Protein AF-A0A6N8YHJ9-F1 (afdb_monomer_lite)

Radius of gyration: 32.3 Å; chains: 1; bounding box: 72×72×84 Å

Sequence (615 aa):
CLAYYGVTIGYGDGTFRPSRNVSRFEMVLFMERSARAAGADPADVVQDFAATGSDPVNRADMALLIARLLASATGNDSRVNVVLRSDGIFTVGGTEPDDAFIDSRRSQPVTKDSAASALFELGVAKGTGGGNFSPEGHVTRGEMAAFITRALAHTTARPEGVTVQQYLPGEVTVSVRNEVFAPVANAAIDAFSIASRDAHRAFRSDGSCSTLVNDQSGSRPCEIDVLDPVTGPDGDFTIGLGPTDEPEVTVWAWTGALGDIVRSGDARLVSVQVSTQGVEATGAKVTNSLPENATHVRFGSTVTVTVQLVGVNGLRAVPPEDGASYTITTEAFRSTDAEATPSSNLWQRSTEVVAVDDTGKIEFILDGADPEPNDTGDTVADEILWRYTVTPVGDSPEFDESVVNVRVVFTDADPMATTIDLATQVKYLRAATGTRPVSNVVIATVTDQYGQPFRGATVELASDSGGFEVSGTVRTGSSGTARISYSRSGTGGIRETLTASLAGVSGGPTGTVDFLWATDPEFFGFEETTGGGTYQVLAADARRNEVVVDLGTPAVVAYDGNDRFRLDGNIVSLSLFESVLANELDGDGATILLLGWSSRDPDDQADRTDWYLVS

Structure (mmCIF, N/CA/C/O backbone):
data_AF-A0A6N8YHJ9-F1
#
_entry.id   AF-A0A6N8YHJ9-F1
#
loop_
_atom_site.group_PDB
_atom_site.id
_atom_site.type_symbol
_atom_site.label_atom_id
_atom_site.label_alt_id
_atom_site.label_comp_id
_atom_site.label_asym_id
_atom_site.label_entity_id
_atom_site.label_seq_id
_atom_site.pdbx_PDB_ins_code
_atom_site.Cartn_x
_atom_site.Cartn_y
_atom_site.Cartn_z
_atom_site.occupancy
_atom_site.B_iso_or_equiv
_atom_site.auth_seq_id
_atom_site.auth_comp_id
_atom_site.auth_asym_id
_atom_site.auth_atom_id
_atom_site.pdbx_PDB_model_num
ATOM 1 N N . CYS A 1 1 ? -22.003 -9.574 24.771 1.00 70.62 1 CYS A N 1
ATOM 2 C CA . CYS A 1 1 ? -21.413 -8.246 25.043 1.00 70.62 1 CYS A CA 1
ATOM 3 C C . CYS A 1 1 ? -22.176 -7.482 26.139 1.00 70.62 1 CYS A C 1
ATOM 5 O O . CYS A 1 1 ? -21.791 -7.589 27.293 1.00 70.62 1 CYS A O 1
ATOM 7 N N . LEU A 1 2 ? -23.299 -6.799 25.865 1.00 86.62 2 LEU A N 1
ATOM 8 C CA . LEU A 1 2 ? -23.928 -5.891 26.856 1.00 86.62 2 LEU A CA 1
ATOM 9 C C . LEU A 1 2 ? -24.367 -6.537 28.182 1.00 86.62 2 LEU A C 1
ATOM 11 O O . LEU A 1 2 ? -24.323 -5.887 29.223 1.00 86.62 2 LEU A O 1
ATOM 15 N N . ALA A 1 3 ? -24.797 -7.799 28.157 1.00 84.94 3 ALA A N 1
ATOM 16 C CA . ALA A 1 3 ? -25.136 -8.522 29.382 1.00 84.94 3 ALA A CA 1
ATOM 17 C C . ALA A 1 3 ? -23.904 -8.850 30.236 1.00 84.94 3 ALA A C 1
ATOM 19 O O . ALA A 1 3 ? -23.972 -8.776 31.458 1.00 84.94 3 ALA A O 1
ATOM 20 N N . TYR A 1 4 ? -22.773 -9.147 29.593 1.00 80.12 4 TYR A N 1
ATOM 21 C CA . TYR A 1 4 ? -21.514 -9.439 30.271 1.00 80.12 4 TYR A CA 1
ATOM 22 C C . TYR A 1 4 ? -20.965 -8.208 30.992 1.00 80.12 4 TYR A C 1
ATOM 24 O O . TYR A 1 4 ? -20.681 -8.268 32.182 1.00 80.12 4 TYR A O 1
ATOM 32 N N . TYR A 1 5 ? -20.932 -7.059 30.309 1.00 82.06 5 TYR A N 1
ATOM 33 C CA . TYR A 1 5 ? -20.544 -5.784 30.923 1.00 82.06 5 TYR A CA 1
ATOM 34 C C . TYR A 1 5 ? -21.567 -5.262 31.946 1.00 82.06 5 TYR A C 1
ATOM 36 O O . TYR A 1 5 ? -21.434 -4.156 32.464 1.00 82.06 5 TYR A O 1
ATOM 44 N N . GLY A 1 6 ? -22.635 -6.020 32.216 1.00 86.12 6 GLY A N 1
ATOM 45 C CA . GLY A 1 6 ? -23.689 -5.636 33.145 1.00 86.12 6 GLY A CA 1
ATOM 46 C C . GLY A 1 6 ? -24.519 -4.441 32.681 1.00 86.12 6 GLY A C 1
ATOM 47 O O . GLY A 1 6 ? -25.364 -3.976 33.445 1.00 86.12 6 GLY A O 1
ATOM 48 N N . VAL A 1 7 ? -24.333 -3.963 31.441 1.00 90.38 7 VAL A N 1
ATOM 49 C CA . VAL A 1 7 ? -25.087 -2.846 30.857 1.00 90.38 7 VAL A CA 1
ATOM 50 C C . VAL A 1 7 ? -26.572 -3.165 30.929 1.00 90.38 7 VAL A C 1
ATOM 52 O O . VAL A 1 7 ? -27.336 -2.429 31.552 1.00 90.38 7 VAL A O 1
ATOM 55 N N . THR A 1 8 ? -26.977 -4.331 30.426 1.00 89.12 8 THR A N 1
ATOM 56 C CA . THR A 1 8 ? -28.363 -4.803 30.505 1.00 89.12 8 THR A CA 1
ATOM 57 C C . THR A 1 8 ? -28.458 -6.171 31.163 1.00 89.12 8 THR A C 1
ATOM 59 O O . THR A 1 8 ? -27.740 -7.090 30.803 1.00 89.12 8 THR A O 1
ATOM 62 N N . ILE A 1 9 ? -29.376 -6.322 32.117 1.00 84.31 9 ILE A N 1
ATOM 63 C CA . ILE A 1 9 ? -29.606 -7.581 32.850 1.00 84.31 9 ILE A CA 1
ATOM 64 C C . ILE A 1 9 ? -30.979 -8.197 32.534 1.00 84.31 9 ILE A C 1
ATOM 66 O O . ILE A 1 9 ? -31.420 -9.123 33.205 1.00 84.31 9 ILE A O 1
ATOM 70 N N . GLY A 1 10 ? -31.668 -7.671 31.513 1.00 83.88 10 GLY A N 1
ATOM 71 C CA . GLY A 1 10 ? -33.035 -8.073 31.176 1.00 83.88 10 GLY A CA 1
ATOM 72 C C . GLY A 1 10 ? -34.050 -7.709 32.265 1.00 83.88 10 GLY A C 1
ATOM 73 O O . GLY A 1 10 ? -33.844 -6.779 33.048 1.00 83.88 10 GLY A O 1
ATOM 74 N N . TYR A 1 11 ? -35.172 -8.420 32.278 1.00 85.31 11 TYR A N 1
ATOM 75 C CA . TYR A 1 11 ? -36.187 -8.347 33.327 1.00 85.31 11 TYR A CA 1
ATOM 76 C C . TYR A 1 1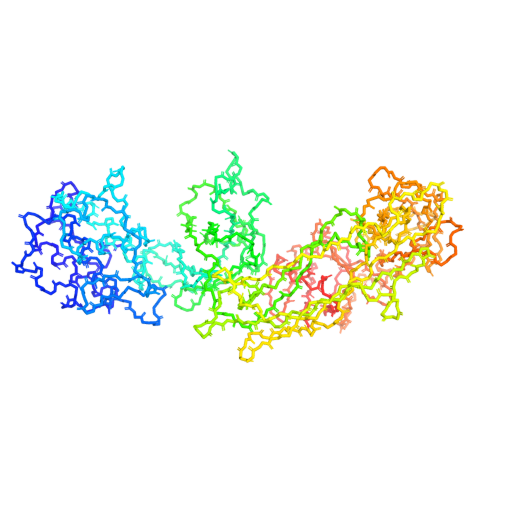1 ? -36.089 -9.577 34.242 1.00 85.31 11 TYR A C 1
ATOM 78 O O . TYR A 1 11 ? -35.524 -10.600 33.866 1.00 85.31 11 TYR A O 1
ATOM 86 N N . GLY A 1 12 ? -36.674 -9.502 35.443 1.00 81.94 12 GLY A N 1
ATOM 87 C CA . GLY A 1 12 ? -36.637 -10.597 36.429 1.00 81.94 12 GLY A CA 1
ATOM 88 C C . GLY A 1 12 ? -37.303 -11.907 35.979 1.00 81.94 12 GLY A C 1
ATOM 89 O O . GLY A 1 12 ? -37.189 -12.912 36.670 1.00 81.94 12 GLY A O 1
ATOM 90 N N . ASP A 1 13 ? -37.979 -11.904 34.828 1.00 86.69 13 ASP A N 1
ATOM 91 C CA . ASP A 1 13 ? -38.552 -13.080 34.165 1.00 86.69 13 ASP A CA 1
ATOM 92 C C . ASP A 1 13 ? -37.591 -13.747 33.158 1.00 86.69 13 ASP A C 1
ATOM 94 O O . ASP A 1 13 ? -37.989 -14.667 32.447 1.00 86.69 13 ASP A O 1
ATOM 98 N N . GLY A 1 14 ? -36.341 -13.277 33.064 1.00 83.12 14 GLY A N 1
ATOM 99 C CA . GLY A 1 14 ? -35.327 -13.794 32.143 1.00 83.12 14 GLY A CA 1
ATOM 100 C C . GLY A 1 14 ? -35.443 -13.275 30.706 1.00 83.12 14 GLY A C 1
ATOM 101 O O . GLY A 1 14 ? -34.695 -13.717 29.837 1.00 83.12 14 GLY A O 1
ATOM 102 N N . THR A 1 15 ? -36.356 -12.338 30.420 1.00 89.50 15 THR A N 1
ATOM 103 C CA . THR A 1 15 ? -36.564 -11.811 29.060 1.00 89.50 15 THR A CA 1
ATOM 104 C C . THR A 1 15 ? -35.804 -10.505 28.802 1.00 89.50 15 THR A C 1
ATOM 106 O O . THR A 1 15 ? -35.669 -9.656 29.683 1.00 89.50 15 THR A O 1
ATOM 109 N N . PHE A 1 16 ? -35.341 -10.289 27.560 1.00 89.94 16 PHE A N 1
ATOM 110 C CA . PHE A 1 16 ? -34.728 -9.014 27.135 1.00 89.94 16 PHE A CA 1
ATOM 111 C C . PHE A 1 16 ? -35.738 -8.006 26.552 1.00 89.94 16 PHE A C 1
ATOM 113 O O . PHE A 1 16 ? -35.559 -6.796 26.701 1.00 89.94 16 PHE A O 1
ATOM 120 N N . ARG A 1 17 ? -36.818 -8.502 25.928 1.00 92.94 17 ARG A N 1
ATOM 121 C CA . ARG A 1 17 ? -37.897 -7.726 25.276 1.00 92.94 17 ARG A CA 1
ATOM 122 C C . ARG A 1 17 ? -37.383 -6.725 24.216 1.00 92.94 17 ARG A C 1
ATOM 124 O O . ARG A 1 17 ? -37.577 -5.522 24.380 1.00 92.94 17 ARG A O 1
ATOM 131 N N . PRO A 1 18 ? -36.757 -7.194 23.119 1.00 94.25 18 PRO A N 1
ATOM 132 C CA . PRO A 1 18 ? -36.060 -6.330 22.158 1.00 94.25 18 PRO A CA 1
ATOM 133 C C . PRO A 1 18 ? -36.960 -5.298 21.464 1.00 94.25 18 PRO A C 1
ATOM 135 O O . PRO A 1 18 ? -36.485 -4.221 21.138 1.00 94.25 18 PRO A O 1
ATOM 138 N N . SER A 1 19 ? -38.250 -5.583 21.279 1.00 95.94 19 SER A N 1
ATOM 139 C CA . SER A 1 19 ? -39.210 -4.686 20.618 1.00 95.94 19 SER A CA 1
ATOM 140 C C . SER A 1 19 ? -39.800 -3.601 21.525 1.00 95.94 19 SER A C 1
ATOM 142 O O . SER A 1 19 ? -40.584 -2.776 21.066 1.00 95.94 19 SER A O 1
ATOM 144 N N . ARG A 1 20 ? -39.475 -3.598 22.823 1.00 95.88 20 ARG A N 1
ATOM 145 C CA . ARG A 1 20 ? -39.995 -2.600 23.764 1.00 95.88 20 ARG A CA 1
ATOM 146 C C . ARG A 1 20 ? -39.202 -1.300 23.632 1.00 95.88 20 ARG A C 1
ATOM 148 O O . ARG A 1 20 ? -37.977 -1.349 23.625 1.00 95.88 20 ARG A O 1
ATOM 155 N N . ASN A 1 21 ? -39.887 -0.159 23.606 1.00 97.56 21 ASN A N 1
ATOM 156 C CA . ASN A 1 21 ? -39.234 1.152 23.646 1.00 97.56 21 ASN A CA 1
ATOM 157 C C . ASN A 1 21 ? -38.515 1.370 24.981 1.00 97.56 21 ASN A C 1
ATOM 159 O O . ASN A 1 21 ? -39.018 0.969 26.035 1.00 97.56 21 ASN A O 1
ATOM 163 N N . VAL A 1 22 ? -37.347 2.005 24.920 1.00 96.56 22 VAL A N 1
ATOM 164 C CA . VAL A 1 22 ? -36.531 2.323 26.095 1.00 96.56 22 VAL A CA 1
ATOM 165 C C . VAL A 1 22 ? -37.046 3.611 26.731 1.00 96.56 22 VAL A C 1
ATOM 167 O O . VAL A 1 22 ? -37.194 4.624 26.045 1.00 96.56 22 VAL A O 1
ATOM 170 N N . SER A 1 23 ? -37.326 3.584 28.035 1.00 96.31 23 SER A N 1
ATOM 171 C CA . SER A 1 23 ? -37.645 4.819 28.760 1.00 96.31 23 SER A CA 1
ATOM 172 C C . SER A 1 23 ? -36.392 5.642 29.035 1.00 96.31 23 SER A C 1
ATOM 174 O O . SER A 1 23 ? -35.277 5.114 29.067 1.00 96.31 23 SER A O 1
ATOM 176 N N . ARG A 1 24 ? -36.559 6.933 29.317 1.00 96.12 24 ARG A N 1
ATOM 177 C CA . ARG A 1 24 ? -35.432 7.817 29.650 1.00 96.12 24 ARG A CA 1
ATOM 178 C C . ARG A 1 24 ? -34.579 7.292 30.805 1.00 96.12 24 ARG A C 1
ATOM 180 O O . ARG A 1 24 ? -33.357 7.272 30.713 1.00 96.12 24 ARG A O 1
ATOM 187 N N . PHE A 1 25 ? -35.217 6.814 31.873 1.00 92.88 25 PHE A N 1
ATOM 188 C CA . PHE A 1 25 ? -34.509 6.267 33.035 1.00 92.88 25 PHE A CA 1
ATOM 189 C C . PHE A 1 25 ? -33.791 4.950 32.730 1.00 92.88 25 PHE A C 1
ATOM 191 O O . PHE A 1 25 ? -32.691 4.725 33.231 1.00 92.88 25 PHE A O 1
ATOM 198 N N . GLU A 1 26 ? -34.388 4.083 31.905 1.00 95.06 26 GLU A N 1
ATOM 199 C CA . GLU A 1 26 ? -33.705 2.873 31.442 1.00 95.06 26 GLU A CA 1
ATOM 200 C C . GLU A 1 26 ? -32.469 3.245 30.609 1.00 95.06 26 GLU A C 1
ATOM 202 O O . GLU A 1 26 ? -31.404 2.667 30.817 1.00 95.06 26 GLU A O 1
ATOM 207 N N . MET A 1 27 ? -32.584 4.242 29.726 1.00 96.94 27 MET A N 1
ATOM 208 C CA . MET A 1 27 ? -31.471 4.702 28.896 1.00 96.94 27 MET A CA 1
ATOM 209 C C . MET A 1 27 ? -30.327 5.292 29.719 1.00 96.94 27 MET A C 1
ATOM 211 O O . MET A 1 27 ? -29.179 4.928 29.485 1.00 96.94 27 MET A O 1
ATOM 215 N N . VAL A 1 28 ? -30.623 6.136 30.715 1.00 95.94 28 VAL A N 1
ATOM 216 C CA . VAL A 1 28 ? -29.605 6.674 31.636 1.00 95.94 28 VAL A CA 1
ATOM 217 C C . VAL A 1 28 ? -28.800 5.537 32.264 1.00 95.94 28 VAL A C 1
ATOM 219 O O . VAL A 1 28 ? -27.576 5.538 32.182 1.00 95.94 28 VAL A O 1
ATOM 222 N N . LEU A 1 29 ? -29.470 4.512 32.801 1.00 94.19 29 LEU A N 1
ATOM 223 C CA . LEU A 1 29 ? -28.788 3.362 33.401 1.00 94.19 29 LEU A CA 1
ATOM 224 C C . LEU A 1 29 ? -27.924 2.596 32.391 1.00 94.19 29 LEU A C 1
ATOM 226 O O . LEU A 1 29 ? -26.821 2.168 32.734 1.00 94.19 29 LEU A O 1
ATOM 230 N N . PHE A 1 30 ? -28.404 2.404 31.158 1.00 96.12 30 PHE A N 1
ATOM 231 C CA . PHE A 1 30 ? -27.612 1.750 30.114 1.00 96.12 30 PHE A CA 1
ATOM 232 C C . PHE A 1 30 ? -26.368 2.559 29.759 1.00 96.12 30 PHE A C 1
ATOM 234 O O . PHE A 1 30 ? -25.284 1.982 29.662 1.00 96.12 30 PHE A O 1
ATOM 241 N N . MET A 1 31 ? -26.493 3.876 29.626 1.00 97.00 31 MET A N 1
ATOM 242 C CA . MET A 1 31 ? -25.376 4.740 29.261 1.00 97.00 31 MET A CA 1
ATOM 243 C C . MET A 1 31 ? -24.363 4.901 30.395 1.00 97.00 31 MET A C 1
ATOM 245 O O . MET A 1 31 ? -23.172 4.813 30.126 1.00 97.00 31 MET A O 1
ATOM 249 N N . GLU A 1 32 ? -24.788 5.005 31.659 1.00 94.94 32 GLU A N 1
ATOM 250 C CA . GLU A 1 32 ? -23.858 5.026 32.802 1.00 94.94 32 GLU A CA 1
ATOM 251 C C . GLU A 1 32 ? -23.012 3.751 32.878 1.00 94.94 32 GLU A C 1
ATOM 253 O O . GLU A 1 32 ? -21.811 3.788 33.146 1.00 94.94 32 GLU A O 1
ATOM 258 N N . ARG A 1 33 ? -23.641 2.595 32.650 1.00 94.75 33 ARG A N 1
ATOM 259 C CA . ARG A 1 33 ? -22.945 1.304 32.676 1.00 94.75 33 ARG A CA 1
ATOM 260 C C . ARG A 1 33 ? -22.040 1.130 31.466 1.00 94.75 33 ARG A C 1
ATOM 262 O O . ARG A 1 33 ? -20.944 0.602 31.613 1.00 94.75 33 ARG A O 1
ATOM 269 N N . SER A 1 34 ? -22.482 1.594 30.299 1.00 94.25 34 SER A N 1
ATOM 270 C CA . SER A 1 34 ? -21.671 1.574 29.078 1.00 94.25 34 SER A CA 1
ATOM 271 C C . SER A 1 34 ? -20.452 2.481 29.217 1.00 94.25 34 SER A C 1
ATOM 273 O O . SER A 1 34 ? -19.361 2.066 28.846 1.00 94.25 34 SER A O 1
ATOM 275 N N . ALA A 1 35 ? -20.611 3.658 29.831 1.00 93.00 35 ALA A N 1
ATOM 276 C CA . ALA A 1 35 ? -19.515 4.571 30.135 1.00 93.00 35 ALA A CA 1
ATOM 277 C C . ALA A 1 35 ? -18.462 3.900 31.019 1.00 93.00 35 ALA A C 1
ATOM 279 O O . ALA A 1 35 ? -17.300 3.826 30.640 1.00 93.00 35 ALA A O 1
ATOM 280 N N . ARG A 1 36 ? -18.884 3.282 32.129 1.00 89.75 36 ARG A N 1
ATOM 281 C CA . ARG A 1 36 ? -17.969 2.534 33.009 1.00 89.75 36 ARG A CA 1
ATOM 282 C C . ARG A 1 36 ? -17.257 1.393 32.292 1.00 89.75 36 ARG A C 1
ATOM 284 O O . ARG A 1 36 ? -16.074 1.189 32.533 1.00 89.75 36 ARG A O 1
ATOM 291 N N . ALA A 1 37 ? -17.969 0.649 31.447 1.00 86.44 37 ALA A N 1
ATOM 292 C CA . ALA A 1 37 ? -17.367 -0.430 30.672 1.00 86.44 37 ALA A CA 1
ATOM 293 C C . ALA A 1 37 ? -16.287 0.109 29.724 1.00 86.44 37 ALA A C 1
ATOM 295 O O . ALA A 1 37 ? -15.204 -0.458 29.665 1.00 86.44 37 ALA A O 1
ATOM 296 N N . ALA A 1 38 ? -16.563 1.226 29.047 1.00 87.12 38 ALA A N 1
ATOM 297 C CA . ALA A 1 38 ? -15.655 1.880 28.109 1.00 87.12 38 ALA A CA 1
ATOM 298 C C . ALA A 1 38 ? -14.556 2.740 28.769 1.00 87.12 38 ALA A C 1
ATOM 300 O O . ALA A 1 38 ? -13.746 3.317 28.053 1.00 87.12 38 ALA A O 1
ATOM 301 N N . GLY A 1 39 ? -14.531 2.860 30.102 1.00 85.38 39 GLY A N 1
ATOM 302 C CA . GLY A 1 39 ? -13.595 3.734 30.821 1.00 85.38 39 GLY A CA 1
ATOM 303 C C . GLY A 1 39 ? -13.922 5.235 30.761 1.00 85.38 39 GLY A C 1
ATOM 304 O O . GLY A 1 39 ? -13.102 6.040 31.187 1.00 85.38 39 GLY A O 1
ATOM 305 N N . ALA A 1 40 ? -15.106 5.608 30.273 1.00 90.50 40 ALA A N 1
ATOM 306 C CA . ALA A 1 40 ? -15.603 6.983 30.216 1.00 90.50 40 ALA A CA 1
ATOM 307 C C . ALA A 1 40 ? -16.191 7.455 31.557 1.00 90.50 40 ALA A C 1
ATOM 309 O O . ALA A 1 40 ? -16.649 6.639 32.369 1.00 90.50 40 ALA A O 1
ATOM 310 N N . ASP A 1 41 ? -16.274 8.776 31.753 1.00 92.94 41 ASP A N 1
ATOM 311 C CA . ASP A 1 41 ? -16.994 9.373 32.882 1.00 92.94 41 ASP A CA 1
ATOM 312 C C . ASP A 1 41 ? -18.512 9.369 32.605 1.00 92.94 41 ASP A C 1
ATOM 314 O O . ASP A 1 41 ? -18.986 10.053 31.692 1.00 92.94 41 ASP A O 1
ATOM 318 N N . PRO A 1 42 ? -19.331 8.641 33.392 1.00 93.50 42 PRO A N 1
ATOM 319 C CA . PRO A 1 42 ? -20.784 8.639 33.227 1.00 93.50 42 PRO A CA 1
ATOM 320 C C . PRO A 1 42 ? -21.430 10.032 33.264 1.00 93.50 42 PRO A C 1
ATOM 322 O O . PRO A 1 42 ? -22.477 10.225 32.637 1.00 93.50 42 PRO A O 1
ATOM 325 N N . ALA A 1 43 ? -20.837 10.988 33.988 1.00 92.69 43 ALA A N 1
ATOM 326 C CA . ALA A 1 43 ? -21.350 12.350 34.084 1.00 92.69 43 ALA A CA 1
ATOM 327 C C . ALA A 1 43 ? -21.273 13.085 32.738 1.00 92.69 43 ALA A C 1
ATOM 329 O O . ALA A 1 43 ? -22.232 13.771 32.376 1.00 92.69 43 ALA A O 1
ATOM 330 N N . ASP A 1 44 ? -20.200 12.875 31.973 1.00 92.06 44 ASP A N 1
ATOM 331 C CA . ASP A 1 44 ? -20.000 13.469 30.646 1.00 92.06 44 ASP A CA 1
ATOM 332 C C . ASP A 1 44 ? -20.912 12.847 29.588 1.00 92.06 44 ASP A C 1
ATOM 334 O O . ASP A 1 44 ? -21.331 13.512 28.638 1.00 92.06 44 ASP A O 1
ATOM 338 N N . VAL A 1 45 ? -21.271 11.576 29.771 1.00 94.94 45 VAL A N 1
ATOM 339 C CA . VAL A 1 45 ? -22.163 10.863 28.854 1.00 94.94 45 VAL A CA 1
ATOM 340 C C . VAL A 1 45 ? -23.617 11.276 29.063 1.00 94.94 45 VAL A C 1
ATOM 342 O O . VAL A 1 45 ? -24.316 11.634 28.113 1.00 94.94 45 VAL A O 1
ATOM 345 N N . VAL A 1 46 ? -24.094 11.227 30.308 1.00 94.50 46 VAL A N 1
ATOM 346 C CA . VAL A 1 46 ? -25.511 11.458 30.614 1.00 94.50 46 VAL A CA 1
ATOM 347 C C . VAL A 1 46 ? -25.833 12.949 30.693 1.00 94.50 46 VAL A C 1
ATOM 349 O O . VAL A 1 46 ? -26.851 13.372 30.146 1.00 94.50 46 VAL A O 1
ATOM 352 N N . GLN A 1 47 ? -24.985 13.753 31.338 1.00 90.50 47 GLN A N 1
ATOM 353 C CA . GLN A 1 47 ? -25.189 15.189 31.562 1.00 90.50 47 GLN A CA 1
ATOM 354 C C . GLN A 1 47 ? -26.655 15.556 31.886 1.00 90.50 47 GLN A C 1
ATOM 356 O O . GLN A 1 47 ? -27.270 15.038 32.820 1.00 90.50 47 GLN A O 1
ATOM 361 N N . ASP A 1 48 ? -27.226 16.462 31.096 1.00 90.50 48 ASP A N 1
ATOM 362 C CA . ASP A 1 48 ? -28.563 17.017 31.227 1.00 90.50 48 ASP A CA 1
ATOM 363 C C . ASP A 1 48 ? -29.672 16.061 30.765 1.00 90.50 48 ASP A C 1
ATOM 365 O O . ASP A 1 48 ? -30.833 16.254 31.138 1.00 90.50 48 ASP A O 1
ATOM 369 N N . PHE A 1 49 ? -29.334 14.999 30.023 1.00 93.00 49 PHE A N 1
ATOM 370 C CA . PHE A 1 49 ? -30.303 14.084 29.418 1.00 93.00 49 PHE A CA 1
ATOM 371 C C . PHE A 1 49 ? -31.239 13.454 30.453 1.00 93.00 49 PHE A C 1
ATOM 373 O O . PHE A 1 49 ? -32.427 13.271 30.186 1.00 93.00 49 PHE A O 1
ATOM 380 N N . ALA A 1 50 ? -30.748 13.177 31.665 1.00 87.75 50 ALA A N 1
ATOM 381 C CA . ALA A 1 50 ? -31.577 12.648 32.746 1.00 87.75 50 ALA A CA 1
ATOM 382 C C . ALA A 1 50 ? -32.787 13.552 33.074 1.00 87.75 50 ALA A C 1
ATOM 384 O O . ALA A 1 50 ? -33.837 13.057 33.494 1.00 87.75 50 ALA A O 1
ATOM 385 N N . ALA A 1 51 ? -32.661 14.865 32.852 1.00 89.25 51 ALA A N 1
ATOM 386 C CA . ALA A 1 51 ? -33.709 15.854 33.075 1.00 89.25 51 ALA A CA 1
ATOM 387 C C . ALA A 1 51 ? -34.446 16.257 31.785 1.00 89.25 51 ALA A C 1
ATOM 389 O O . ALA A 1 51 ? -35.670 16.427 31.816 1.00 89.25 51 ALA A O 1
ATOM 390 N N . THR A 1 52 ? -33.730 16.395 30.666 1.00 89.69 52 THR A N 1
ATOM 391 C CA . THR A 1 52 ? -34.226 17.028 29.428 1.00 89.69 52 THR A CA 1
ATOM 392 C C . THR A 1 52 ? -34.563 16.046 28.308 1.00 89.69 52 THR A C 1
ATOM 394 O O . THR A 1 52 ? -35.271 16.418 27.376 1.00 89.69 52 THR A O 1
ATOM 397 N N . GLY A 1 53 ? -34.108 14.796 28.409 1.00 90.50 53 GLY A N 1
ATOM 398 C CA . GLY A 1 53 ? -34.278 13.782 27.374 1.00 90.50 53 GLY A CA 1
ATOM 399 C C . GLY A 1 53 ? -35.733 13.428 27.083 1.00 90.50 53 GLY A C 1
ATOM 400 O O . GLY A 1 53 ? -36.604 13.553 27.954 1.00 90.50 53 GLY A O 1
ATOM 401 N N . SER A 1 54 ? -35.983 12.940 25.870 1.00 95.38 54 SER A N 1
ATOM 402 C CA . SER A 1 54 ? -37.266 12.365 25.467 1.00 95.38 54 SER A CA 1
ATOM 403 C C . SER A 1 54 ? -37.599 11.092 26.252 1.00 95.38 54 SER A C 1
ATOM 405 O O . SER A 1 54 ? -36.719 10.351 26.697 1.00 95.38 54 SER A O 1
ATOM 407 N N . ASP A 1 55 ? -38.896 10.840 26.439 1.00 94.75 55 ASP A N 1
ATOM 408 C CA . ASP A 1 55 ? -39.403 9.626 27.077 1.00 94.75 55 ASP A CA 1
ATOM 409 C C . ASP A 1 55 ? -40.707 9.174 26.390 1.00 94.75 55 ASP A C 1
ATOM 411 O O . ASP A 1 55 ? -41.723 9.866 26.513 1.00 94.75 55 ASP A O 1
ATOM 415 N N . PRO A 1 56 ? -40.721 8.045 25.650 1.00 96.25 56 PRO A N 1
ATOM 416 C CA . PRO A 1 56 ? -39.597 7.148 25.361 1.00 96.25 56 PRO A CA 1
ATOM 417 C C . PRO A 1 56 ? -38.496 7.807 24.524 1.00 96.25 56 PRO A C 1
ATOM 419 O O . PRO A 1 56 ? -38.772 8.719 23.745 1.00 96.25 56 PRO A O 1
ATOM 422 N N . VAL A 1 57 ? -37.269 7.303 24.652 1.00 97.75 57 VAL A N 1
ATOM 423 C CA . VAL A 1 57 ? -36.089 7.905 24.013 1.00 97.75 57 VAL A CA 1
ATOM 424 C C . VAL A 1 57 ? -36.201 7.857 22.489 1.00 97.75 57 VAL A C 1
ATOM 426 O O . VAL A 1 57 ? -36.481 6.798 21.919 1.00 97.75 57 VAL A O 1
ATOM 429 N N . ASN A 1 58 ? -35.984 8.995 21.832 1.00 96.94 58 ASN A N 1
ATOM 430 C CA . ASN A 1 58 ? -35.926 9.111 20.380 1.00 96.94 58 ASN A CA 1
ATOM 431 C C . ASN A 1 58 ? -34.501 8.886 19.836 1.00 96.94 58 ASN A C 1
ATOM 433 O O . ASN A 1 58 ? -33.511 8.851 20.571 1.00 96.94 58 ASN A O 1
ATOM 437 N N . ARG A 1 59 ? -34.389 8.675 18.525 1.00 96.62 59 ARG A N 1
ATOM 438 C CA . ARG A 1 59 ? -33.119 8.344 17.863 1.00 96.62 59 ARG A CA 1
ATOM 439 C C . ARG A 1 59 ? -32.101 9.479 17.929 1.00 96.62 59 ARG A C 1
ATOM 441 O O . ARG A 1 59 ? -30.911 9.190 18.011 1.00 96.62 59 ARG A O 1
ATOM 448 N N . ALA A 1 60 ? -32.545 10.736 17.933 1.00 95.75 60 ALA A N 1
ATOM 449 C CA . ALA A 1 60 ? -31.655 11.888 18.070 1.00 95.75 60 ALA A CA 1
ATOM 450 C C . ALA A 1 60 ? -30.991 11.947 19.454 1.00 95.75 60 ALA A C 1
ATOM 452 O O . ALA A 1 60 ? -29.787 12.165 19.559 1.00 95.75 60 ALA A O 1
ATOM 453 N N . ASP A 1 61 ? -31.754 11.692 20.518 1.00 97.38 61 ASP A N 1
ATOM 454 C CA . ASP A 1 61 ? -31.213 11.590 21.873 1.00 97.38 61 ASP A CA 1
ATOM 455 C C . ASP A 1 61 ? -30.280 10.385 22.031 1.00 97.38 61 ASP A C 1
ATOM 457 O O . ASP A 1 61 ? -29.246 10.484 22.689 1.00 97.38 61 ASP A O 1
ATOM 461 N N . MET A 1 62 ? -30.603 9.257 21.393 1.00 97.44 62 MET A N 1
ATOM 462 C CA . MET A 1 62 ? -29.716 8.093 21.376 1.00 97.44 62 MET A CA 1
ATOM 463 C C . MET A 1 62 ? -28.386 8.398 20.677 1.00 97.44 62 MET A C 1
ATOM 465 O O . MET A 1 62 ? -27.333 8.044 21.201 1.00 97.44 62 MET A O 1
ATOM 469 N N . ALA A 1 63 ? -28.419 9.072 19.522 1.00 96.69 63 ALA A N 1
ATOM 470 C CA . ALA A 1 63 ? -27.208 9.492 18.819 1.00 96.69 63 ALA A CA 1
ATOM 471 C C . ALA A 1 63 ? -26.355 10.423 19.687 1.00 96.69 63 ALA A C 1
ATOM 473 O O . ALA A 1 63 ? -25.162 10.188 19.845 1.00 96.69 63 ALA A O 1
ATOM 474 N N . LEU A 1 64 ? -26.980 11.417 20.324 1.00 96.31 64 LEU A N 1
ATOM 475 C CA . LEU A 1 64 ? -26.293 12.339 21.225 1.00 96.31 64 LEU A CA 1
ATOM 476 C C . LEU A 1 64 ? -25.585 11.608 22.374 1.00 96.31 64 LEU A C 1
ATOM 478 O O . LEU A 1 64 ? -24.411 11.858 22.635 1.00 96.31 64 LEU A O 1
ATOM 482 N N . LEU A 1 65 ? -26.276 10.689 23.050 1.00 97.62 65 LEU A N 1
ATOM 483 C CA . LEU A 1 65 ? -25.702 9.929 24.163 1.00 97.62 65 LEU A CA 1
ATOM 484 C C . LEU A 1 65 ? -24.538 9.039 23.725 1.00 97.62 65 LEU A C 1
ATOM 486 O O . LEU A 1 65 ? -23.553 8.919 24.448 1.00 97.62 65 LEU A O 1
ATOM 490 N N . ILE A 1 66 ? -24.632 8.419 22.549 1.00 97.31 66 ILE A N 1
ATOM 491 C CA . ILE A 1 66 ? -23.560 7.574 22.017 1.00 97.31 66 ILE A CA 1
ATOM 492 C C . ILE A 1 66 ? -22.359 8.413 21.577 1.00 97.31 66 ILE A C 1
ATOM 494 O O . ILE A 1 66 ? -21.230 8.040 21.877 1.00 97.31 66 ILE A O 1
ATOM 498 N N . ALA A 1 67 ? -22.581 9.556 20.929 1.00 95.06 67 ALA A N 1
ATOM 499 C CA . ALA A 1 67 ? -21.501 10.465 20.562 1.00 95.06 67 ALA A CA 1
ATOM 500 C C . ALA A 1 67 ? -20.778 11.007 21.808 1.00 95.06 67 ALA A C 1
ATOM 502 O O . ALA A 1 67 ? -19.552 11.017 21.839 1.00 95.06 67 ALA A O 1
ATOM 503 N N . ARG A 1 68 ? -21.513 11.350 22.880 1.00 96.12 68 ARG A N 1
ATOM 504 C CA . ARG A 1 68 ? -20.921 11.709 24.184 1.00 96.12 68 ARG A CA 1
ATOM 505 C C . ARG A 1 68 ? -20.158 10.547 24.826 1.00 96.12 68 ARG A C 1
ATOM 507 O O . ARG A 1 68 ? -19.089 10.768 25.384 1.00 96.12 68 ARG A O 1
ATOM 514 N N . LEU A 1 69 ? -20.686 9.320 24.746 1.00 95.38 69 LEU A N 1
ATOM 515 C CA . LEU A 1 69 ? -19.987 8.121 25.222 1.00 95.38 69 LEU A CA 1
ATOM 516 C C . LEU A 1 69 ? -18.638 7.969 24.533 1.00 95.38 69 LEU A C 1
ATOM 518 O O . LEU A 1 69 ? -17.642 7.786 25.221 1.00 95.38 69 LEU A O 1
ATOM 522 N N . LEU A 1 70 ? -18.613 8.053 23.204 1.00 92.69 70 LEU A N 1
ATOM 523 C CA . LEU A 1 70 ? -17.370 7.962 22.449 1.00 92.69 70 LEU A CA 1
ATOM 524 C C . LEU A 1 70 ? -16.446 9.123 22.808 1.00 92.69 70 LEU A C 1
ATOM 526 O O . LEU A 1 70 ? -15.328 8.862 23.217 1.00 92.69 70 LEU A O 1
ATOM 530 N N . ALA A 1 71 ? -16.938 10.362 22.819 1.00 91.81 71 ALA A N 1
ATOM 531 C CA . ALA A 1 71 ? -16.117 11.526 23.145 1.00 91.81 71 ALA A CA 1
ATOM 532 C C . ALA A 1 71 ? -15.497 11.504 24.552 1.00 91.81 71 ALA A C 1
ATOM 534 O O . ALA A 1 71 ? -14.447 12.095 24.766 1.00 91.81 71 ALA A O 1
ATOM 535 N N . SER A 1 72 ? -16.137 10.838 25.517 1.00 91.19 72 SER A N 1
ATOM 536 C CA . SER A 1 72 ? -15.585 10.647 26.866 1.00 91.19 72 SER A CA 1
ATOM 537 C C . SER A 1 72 ? -14.703 9.395 26.974 1.00 91.19 72 SER A C 1
ATOM 539 O O . SER A 1 72 ? -13.761 9.367 27.761 1.00 91.19 72 SER A O 1
ATOM 541 N N . ALA A 1 73 ? -14.994 8.347 26.195 1.00 87.31 73 ALA A N 1
ATOM 542 C CA . ALA A 1 73 ? -14.222 7.101 26.180 1.00 87.31 73 ALA A CA 1
ATOM 543 C C . ALA A 1 73 ? -12.943 7.199 25.339 1.00 87.31 73 ALA A C 1
ATOM 545 O O . ALA A 1 73 ? -12.060 6.352 25.469 1.00 87.31 73 ALA A O 1
ATOM 546 N N . THR A 1 74 ? -12.869 8.191 24.454 1.00 81.19 74 THR A N 1
ATOM 547 C CA . THR A 1 74 ? -11.764 8.400 23.527 1.00 81.19 74 THR A CA 1
ATOM 548 C C . THR A 1 74 ? -11.051 9.715 23.814 1.00 81.19 74 THR A C 1
ATOM 550 O O . THR A 1 74 ? -11.698 10.714 24.102 1.00 81.19 74 THR A O 1
ATOM 553 N N . GLY A 1 75 ? -9.726 9.735 23.707 1.00 67.50 75 GLY A N 1
ATOM 554 C CA . GLY A 1 75 ? -8.907 10.949 23.741 1.00 67.50 75 GLY A CA 1
ATOM 555 C C . GLY A 1 75 ? -8.026 11.094 22.501 1.00 67.50 75 GLY A C 1
ATOM 556 O O . GLY A 1 75 ? -8.130 10.310 21.562 1.00 67.50 75 GLY A O 1
ATOM 557 N N . ASN A 1 76 ? -7.103 12.058 22.528 1.00 52.47 76 ASN A N 1
ATOM 558 C CA . ASN A 1 76 ? -6.164 12.298 21.421 1.00 52.47 76 ASN A CA 1
ATOM 559 C C . ASN A 1 76 ? -5.251 11.096 21.128 1.00 52.47 76 ASN A C 1
ATOM 561 O O . ASN A 1 76 ? -4.860 10.903 19.986 1.00 52.47 76 ASN A O 1
ATOM 565 N N . ASP A 1 77 ? -4.970 10.275 22.144 1.00 46.44 77 ASP A N 1
ATOM 566 C CA . ASP A 1 77 ? -4.196 9.034 22.008 1.00 46.44 77 ASP A CA 1
ATOM 567 C C . ASP A 1 77 ? -5.093 7.816 21.693 1.00 46.44 77 ASP A C 1
ATOM 569 O O . ASP A 1 77 ? -4.624 6.681 21.600 1.00 46.44 77 ASP A O 1
ATOM 573 N N . SER A 1 78 ? -6.416 8.012 21.606 1.00 51.44 78 SER A N 1
ATOM 574 C CA . SER A 1 78 ? -7.368 6.953 21.270 1.00 51.44 78 SER A CA 1
ATOM 575 C C . SER A 1 78 ? -7.563 6.848 19.771 1.00 51.44 78 SER A C 1
ATOM 577 O O . SER A 1 78 ? -7.634 7.835 19.049 1.00 51.44 78 SER A O 1
ATOM 579 N N . ARG A 1 79 ? -7.709 5.603 19.319 1.00 52.50 79 ARG A N 1
ATOM 580 C CA . ARG A 1 79 ? -7.648 5.261 17.900 1.00 52.50 79 ARG A CA 1
ATOM 581 C C . ARG A 1 79 ? -8.801 5.778 17.038 1.00 52.50 79 ARG A C 1
ATOM 583 O O . ARG A 1 79 ? -8.682 5.850 15.827 1.00 52.50 79 ARG A O 1
ATOM 590 N N . VAL A 1 80 ? -9.898 6.150 17.684 1.00 63.97 80 VAL A N 1
ATOM 591 C CA . VAL A 1 80 ? -10.959 7.000 17.149 1.00 63.97 80 VAL A CA 1
ATOM 592 C C . VAL A 1 80 ? -11.019 8.177 18.105 1.00 63.97 80 VAL A C 1
ATOM 594 O O . VAL A 1 80 ? -11.206 7.936 19.290 1.00 63.97 80 VAL A O 1
ATOM 597 N N . ASN A 1 81 ? -10.856 9.410 17.631 1.00 73.94 81 ASN A N 1
ATOM 598 C CA . ASN A 1 81 ? -10.982 10.597 18.477 1.00 73.94 81 ASN A CA 1
ATOM 599 C C . ASN A 1 81 ? -12.292 11.308 18.146 1.00 73.94 81 ASN A C 1
ATOM 601 O O . ASN A 1 81 ? -12.364 12.065 17.173 1.00 73.94 81 ASN A O 1
ATOM 605 N N . VAL A 1 82 ? -13.337 11.020 18.924 1.00 86.31 82 VAL A N 1
ATOM 606 C CA . VAL A 1 82 ? -14.577 11.792 18.847 1.00 86.31 82 VAL A CA 1
ATOM 607 C C . VAL A 1 82 ? -14.424 13.002 19.753 1.00 86.31 82 VAL A C 1
ATOM 609 O O . VAL A 1 82 ? -14.224 12.855 20.953 1.00 86.31 82 VAL A O 1
ATOM 612 N N . VAL A 1 83 ? -14.550 14.204 19.204 1.00 85.56 83 VAL A N 1
ATOM 613 C CA . VAL A 1 83 ? -14.420 15.437 19.989 1.00 85.56 83 VAL A CA 1
ATOM 614 C C . VAL A 1 83 ? -15.729 16.203 19.943 1.00 85.56 83 VAL A C 1
ATOM 616 O O . VAL A 1 83 ? -16.262 16.478 18.872 1.00 85.56 83 VAL A O 1
ATOM 619 N N . LEU A 1 84 ? -16.245 16.580 21.114 1.00 88.56 84 LEU A N 1
ATOM 620 C CA . LEU A 1 84 ? -17.295 17.588 21.215 1.00 88.56 84 LEU A CA 1
ATOM 621 C C . LEU A 1 84 ? -16.645 18.968 21.323 1.00 88.56 84 LEU A C 1
ATOM 623 O O . LEU A 1 84 ? -16.038 19.306 22.341 1.00 88.56 84 LEU A O 1
ATOM 627 N N . ARG A 1 85 ? -16.778 19.772 20.271 1.00 85.06 85 ARG A N 1
ATOM 628 C CA . ARG A 1 85 ? -16.254 21.138 20.224 1.00 85.06 85 ARG A CA 1
ATOM 629 C C . ARG A 1 85 ? -17.091 22.094 21.075 1.00 85.06 85 ARG A C 1
ATOM 631 O O . ARG A 1 85 ? -18.239 21.829 21.431 1.00 85.06 85 ARG A O 1
ATOM 638 N N . SER A 1 86 ? -16.520 23.260 21.373 1.00 84.88 86 SER A N 1
ATOM 639 C CA . SER A 1 86 ? -17.183 24.315 22.154 1.00 84.88 86 SER A CA 1
ATOM 640 C C . SER A 1 86 ? -18.393 24.946 21.451 1.00 84.88 86 SER A C 1
ATOM 642 O O . SER A 1 86 ? -19.251 25.520 22.118 1.00 84.88 86 SER A O 1
ATOM 644 N N . ASP A 1 87 ? -18.479 24.821 20.125 1.00 80.75 87 ASP A N 1
ATOM 645 C CA . ASP A 1 87 ? -19.625 25.211 19.291 1.00 80.75 87 ASP A CA 1
ATOM 646 C C . ASP A 1 87 ? -20.761 24.163 19.299 1.00 80.75 87 ASP A C 1
ATOM 648 O O . ASP A 1 87 ? -21.836 24.405 18.748 1.00 80.75 87 ASP A O 1
ATOM 652 N N . GLY A 1 88 ? -20.557 23.028 19.977 1.00 84.19 88 GLY A N 1
ATOM 653 C CA . GLY A 1 88 ? -21.529 21.951 20.098 1.00 84.19 88 GLY A CA 1
ATOM 654 C C . GLY A 1 88 ? -21.541 20.990 18.913 1.00 84.19 88 GLY A C 1
ATOM 655 O O . GLY A 1 88 ? -22.510 20.243 18.798 1.00 84.19 88 GLY A O 1
ATOM 656 N N . ILE A 1 89 ? -20.525 21.005 18.047 1.00 87.00 89 ILE A N 1
ATOM 657 C CA . ILE A 1 89 ? -20.369 20.067 16.928 1.00 87.00 89 ILE A CA 1
ATOM 658 C C . ILE A 1 89 ? -19.507 18.877 17.361 1.00 87.00 89 ILE A C 1
ATOM 660 O O . ILE A 1 89 ? -18.463 19.053 17.994 1.00 87.00 89 ILE A O 1
ATOM 664 N N . PHE A 1 90 ? -19.943 17.665 17.014 1.00 88.00 90 PHE A N 1
ATOM 665 C CA . PHE A 1 90 ? -19.114 16.465 17.124 1.00 88.00 90 PHE A CA 1
ATOM 666 C C . PHE A 1 90 ? -18.247 16.295 15.879 1.00 88.00 90 PHE A C 1
ATOM 668 O O . PHE A 1 90 ? -18.765 16.372 14.769 1.00 88.00 90 PHE A O 1
ATOM 675 N N . THR A 1 91 ? -16.960 16.025 16.072 1.00 81.25 91 THR A N 1
ATOM 676 C CA . THR A 1 91 ? -16.003 15.703 15.006 1.00 81.25 91 THR A CA 1
ATOM 677 C C . THR A 1 91 ? -15.404 14.320 15.216 1.00 81.25 91 THR A C 1
ATOM 679 O O . THR A 1 91 ? -15.307 13.851 16.353 1.00 81.25 91 THR A O 1
ATOM 682 N N . VAL A 1 92 ? -14.993 13.674 14.127 1.00 77.06 92 VAL A N 1
ATOM 683 C CA . VAL A 1 92 ? -14.235 12.415 14.140 1.00 77.06 92 VAL A CA 1
ATOM 684 C C . VAL A 1 92 ? -12.867 12.713 13.541 1.00 77.06 92 VAL A C 1
ATOM 686 O O . VAL A 1 92 ? -12.786 13.258 12.449 1.00 77.06 92 VAL A O 1
ATOM 689 N N . GLY A 1 93 ? -11.782 12.444 14.271 1.00 65.06 93 GLY A N 1
ATOM 690 C CA . GLY A 1 93 ? -10.425 12.707 13.764 1.00 65.06 93 GLY A CA 1
ATOM 691 C C . GLY A 1 93 ? -10.107 14.195 13.537 1.00 65.06 93 GLY A C 1
ATOM 692 O O . GLY A 1 93 ? -9.164 14.524 12.831 1.00 65.06 93 GLY A O 1
ATOM 693 N N . GLY A 1 94 ? -10.887 15.106 14.130 1.00 62.22 94 GLY A N 1
ATOM 694 C CA . GLY A 1 94 ? -10.693 16.555 14.008 1.00 62.22 94 GLY A CA 1
ATOM 695 C C . GLY A 1 94 ? -11.417 17.217 12.829 1.00 62.22 94 GLY A C 1
ATOM 696 O O . GLY A 1 94 ? -11.554 18.442 12.838 1.00 62.22 94 GLY A O 1
ATOM 697 N N . THR A 1 95 ? -11.955 16.447 11.882 1.00 63.53 95 THR A N 1
ATOM 698 C CA . THR A 1 95 ? -12.741 16.957 10.748 1.00 63.53 95 THR A CA 1
ATOM 699 C C . THR A 1 95 ? -14.227 17.061 11.085 1.00 63.53 95 THR A C 1
ATOM 701 O O . THR A 1 95 ? -14.776 16.249 11.835 1.00 63.53 95 THR A O 1
ATOM 704 N N . GLU A 1 96 ? -14.889 18.093 10.558 1.00 65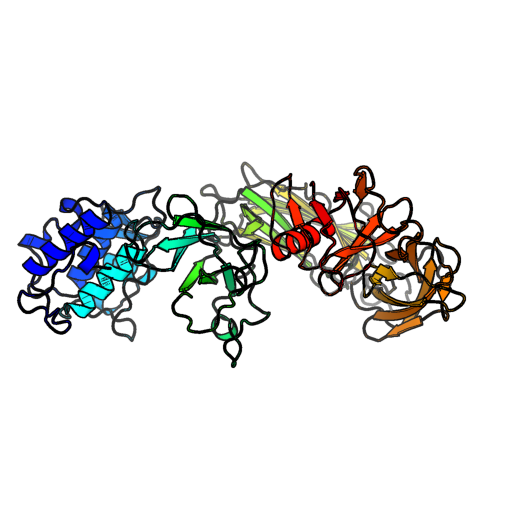.56 96 GLU A N 1
ATOM 705 C CA . GLU A 1 96 ? -16.348 18.201 10.641 1.00 65.56 96 GLU A CA 1
ATOM 706 C C . GLU A 1 96 ? -16.980 17.084 9.801 1.00 65.56 96 GLU A C 1
ATOM 708 O O . GLU A 1 96 ? -16.542 16.892 8.667 1.00 65.56 96 GLU A O 1
ATOM 713 N N . PRO A 1 97 ? -17.951 16.331 10.346 1.00 63.97 97 PRO A N 1
ATOM 714 C CA . PRO A 1 97 ? -18.479 15.176 9.652 1.00 63.97 97 PRO A CA 1
ATOM 715 C C . PRO A 1 97 ? -19.296 15.585 8.429 1.00 63.97 97 PRO A C 1
ATOM 717 O O . PRO A 1 97 ? -20.029 16.583 8.457 1.00 63.97 97 PRO A O 1
ATOM 720 N N . ASP A 1 98 ? -19.236 14.759 7.388 1.00 69.31 98 ASP A N 1
ATOM 721 C CA . ASP A 1 98 ? -20.080 14.914 6.213 1.00 69.31 98 ASP A CA 1
ATOM 722 C C . ASP A 1 98 ? -21.550 14.833 6.624 1.00 69.31 98 ASP A C 1
ATOM 724 O O . ASP A 1 98 ? -21.987 13.971 7.392 1.00 69.31 98 ASP A O 1
ATOM 728 N N . ASP A 1 99 ? -22.350 15.756 6.103 1.00 76.00 99 ASP A N 1
ATOM 729 C CA . ASP A 1 99 ? -23.736 15.892 6.518 1.00 76.00 99 ASP A CA 1
ATOM 730 C C . ASP A 1 99 ? -24.604 14.765 5.930 1.00 76.00 99 ASP A C 1
ATOM 732 O O . ASP A 1 99 ? -25.184 14.867 4.840 1.00 76.00 99 ASP A O 1
ATOM 736 N N . ALA A 1 100 ? -24.654 13.667 6.685 1.00 79.00 100 ALA A N 1
ATOM 737 C CA . ALA A 1 100 ? -25.121 12.362 6.243 1.00 79.00 100 ALA A CA 1
ATOM 738 C C . ALA A 1 100 ? -26.649 12.243 6.133 1.00 79.00 100 ALA A C 1
ATOM 740 O O . ALA A 1 100 ? -27.152 11.396 5.385 1.00 79.00 100 ALA A O 1
ATOM 741 N N . PHE A 1 101 ? -27.411 13.057 6.877 1.00 88.06 101 PHE A N 1
ATOM 742 C CA . PHE A 1 101 ? -28.855 12.864 7.034 1.00 88.06 101 PHE A CA 1
ATOM 743 C C . PHE A 1 101 ? -29.668 14.147 6.851 1.00 88.06 101 PHE A C 1
ATOM 745 O O . PHE A 1 101 ? -29.729 15.024 7.710 1.00 88.06 101 PHE A O 1
ATOM 752 N N . ILE A 1 102 ? -30.411 14.206 5.746 1.00 87.38 102 ILE A N 1
ATOM 753 C CA . ILE A 1 102 ? -31.162 15.401 5.333 1.00 87.38 102 ILE A CA 1
ATOM 754 C C . ILE A 1 102 ? -32.292 15.741 6.319 1.00 87.38 102 ILE A C 1
ATOM 756 O O . ILE A 1 102 ? -32.599 16.914 6.544 1.00 87.38 102 ILE A O 1
ATOM 760 N N . ASP A 1 103 ? -32.964 14.735 6.878 1.00 88.12 103 ASP A N 1
ATOM 761 C CA . ASP A 1 103 ? -34.082 14.929 7.807 1.00 88.12 103 ASP A CA 1
ATOM 762 C C . ASP A 1 103 ? -33.625 15.363 9.207 1.00 88.12 103 ASP A C 1
ATOM 764 O O . ASP A 1 103 ? -34.303 16.172 9.844 1.00 88.12 103 ASP A O 1
ATOM 768 N N . SER A 1 104 ? -32.469 14.878 9.658 1.00 88.69 104 SER A N 1
ATOM 769 C CA . SER A 1 104 ? -31.823 15.302 10.899 1.00 88.69 104 SER A CA 1
ATOM 770 C C . SER A 1 104 ? -31.440 16.780 10.827 1.00 88.69 104 SER A C 1
ATOM 772 O O . SER A 1 104 ? -31.981 17.576 11.600 1.00 88.69 104 SER A O 1
ATOM 774 N N . ARG A 1 105 ? -30.687 17.177 9.794 1.00 88.06 105 ARG A N 1
ATOM 775 C CA . ARG A 1 105 ? -30.259 18.562 9.534 1.00 88.06 105 ARG A CA 1
ATOM 776 C C . ARG A 1 105 ? -31.404 19.570 9.549 1.00 88.06 105 ARG A C 1
ATOM 778 O O . ARG A 1 105 ? -31.266 20.709 9.983 1.00 88.06 105 ARG A O 1
ATOM 785 N N . ARG A 1 106 ? -32.569 19.161 9.039 1.00 88.00 106 ARG A N 1
ATOM 786 C CA . ARG A 1 106 ? -33.760 20.022 8.935 1.00 88.00 106 ARG A CA 1
ATOM 787 C C . ARG A 1 106 ? -34.569 20.131 10.221 1.00 88.00 106 ARG A C 1
ATOM 789 O O . ARG A 1 106 ? -35.342 21.079 10.344 1.00 88.00 106 ARG A O 1
ATOM 796 N N . SER A 1 107 ? -34.486 19.146 11.111 1.00 86.38 107 SER A N 1
ATOM 797 C CA . SER A 1 107 ? -35.417 19.014 12.240 1.00 86.38 107 SER A CA 1
ATOM 798 C C . SER A 1 107 ? -34.755 19.046 13.612 1.00 86.38 107 SER A C 1
ATOM 800 O O . SER A 1 107 ? -35.451 19.275 14.599 1.00 86.38 107 SER A O 1
ATOM 802 N N . GLN A 1 108 ? -33.439 18.846 13.687 1.00 90.12 108 GLN A N 1
ATOM 803 C CA . GLN A 1 108 ? -32.692 18.770 14.936 1.00 90.12 108 GLN A CA 1
ATOM 804 C C . GLN A 1 108 ? -31.735 19.960 15.105 1.00 90.12 108 GLN A C 1
ATOM 806 O O . GLN A 1 108 ? -31.286 20.548 14.124 1.00 90.12 108 GLN A O 1
ATOM 811 N N . PRO A 1 109 ? -31.387 20.323 16.353 1.00 89.62 109 PRO A N 1
ATOM 812 C CA . PRO A 1 109 ? -30.261 21.210 16.622 1.00 89.62 109 PRO A CA 1
ATOM 813 C C . PRO A 1 109 ? -28.944 20.635 16.084 1.00 89.62 109 PRO A C 1
ATOM 815 O O . PRO A 1 109 ? -28.745 19.419 16.124 1.00 89.62 109 PRO A O 1
ATOM 818 N N . VAL A 1 110 ? -28.015 21.521 15.706 1.00 87.19 110 VAL A N 1
ATOM 819 C CA . VAL A 1 110 ? -26.685 21.188 15.149 1.00 87.19 110 VAL A CA 1
ATOM 820 C C . VAL A 1 110 ? -25.945 20.113 15.954 1.00 87.19 110 VAL A C 1
ATOM 822 O O . VAL A 1 110 ? -25.350 19.210 15.381 1.00 87.19 110 VAL A O 1
ATOM 825 N N . THR A 1 111 ? -26.025 20.137 17.285 1.00 90.88 111 THR A N 1
ATOM 826 C CA . THR A 1 111 ? -25.366 19.134 18.139 1.00 90.88 111 THR A CA 1
ATOM 827 C C . THR A 1 111 ? -25.904 17.718 17.959 1.00 90.88 111 THR A C 1
ATOM 829 O O . THR A 1 111 ? -25.142 16.758 17.967 1.00 90.88 111 THR A O 1
ATOM 832 N N . LYS A 1 112 ? -27.221 17.558 17.797 1.00 91.81 112 LYS A N 1
ATOM 833 C CA . LYS A 1 112 ? -27.833 16.239 17.576 1.00 91.81 112 LYS A CA 1
ATOM 834 C C . LYS A 1 112 ? -27.627 15.763 16.144 1.00 91.81 112 LYS A C 1
ATOM 836 O O . LYS A 1 112 ? -27.490 14.566 15.918 1.00 91.81 112 LYS A O 1
ATOM 841 N N . ASP A 1 113 ? -27.598 16.707 15.213 1.00 90.81 113 ASP A N 1
ATOM 842 C CA . ASP A 1 113 ? -27.340 16.434 13.809 1.00 90.81 113 ASP A CA 1
ATOM 843 C C . ASP A 1 113 ? -25.899 15.973 13.566 1.00 90.81 113 ASP A C 1
ATOM 845 O O . ASP A 1 113 ? -25.683 14.857 13.101 1.00 90.81 113 ASP A O 1
ATOM 849 N N . SER A 1 114 ? -24.916 16.756 14.019 1.00 92.50 114 SER A N 1
ATOM 850 C CA . SER A 1 114 ? -23.497 16.378 13.964 1.00 92.50 114 SER A CA 1
ATOM 851 C C . SER A 1 114 ? -23.206 15.081 14.721 1.00 92.50 114 SER A C 1
ATOM 853 O O . SER A 1 114 ? -22.425 14.269 14.239 1.00 92.50 114 SER A O 1
ATOM 855 N N . ALA A 1 115 ? -23.880 14.813 15.849 1.00 94.00 115 ALA A N 1
ATOM 856 C CA . ALA A 1 115 ? -23.785 13.516 16.519 1.00 94.00 115 ALA A CA 1
ATOM 857 C C . ALA A 1 115 ? -24.254 12.364 15.615 1.00 94.00 115 ALA A C 1
ATOM 859 O O . ALA A 1 115 ? -23.601 11.327 15.551 1.00 94.00 115 ALA A O 1
ATOM 860 N N . ALA A 1 116 ? -25.379 12.513 14.908 1.00 92.25 116 ALA A N 1
ATOM 861 C CA . ALA A 1 116 ? -25.861 11.480 13.995 1.00 92.25 116 ALA A CA 1
ATOM 862 C C . ALA A 1 116 ? -24.894 11.259 12.819 1.00 92.25 116 ALA A C 1
ATOM 864 O O . ALA A 1 116 ? -24.630 10.103 12.481 1.00 92.25 116 ALA A O 1
ATOM 865 N N . SER A 1 117 ? -24.347 12.336 12.249 1.00 87.81 117 SER A N 1
ATOM 866 C CA . SER A 1 117 ? -23.378 12.292 11.145 1.00 87.81 117 SER A CA 1
ATOM 867 C C . SER A 1 117 ? -22.042 11.670 11.561 1.00 87.81 117 SER A C 1
ATOM 869 O O . SER A 1 117 ? -21.617 10.699 10.944 1.00 87.81 117 SER A O 1
ATOM 871 N N . ALA A 1 118 ? -21.452 12.099 12.681 1.00 86.31 118 ALA A N 1
ATOM 872 C CA . ALA A 1 118 ? -20.227 11.501 13.225 1.00 86.31 118 ALA A CA 1
ATOM 873 C C . ALA A 1 118 ? -20.391 9.992 13.486 1.00 86.31 118 ALA A C 1
ATOM 875 O O . ALA A 1 118 ? -19.522 9.178 13.182 1.00 86.31 118 ALA A O 1
ATOM 876 N N . LEU A 1 119 ? -21.548 9.574 14.010 1.00 91.06 119 LEU A N 1
ATOM 877 C CA . LEU A 1 119 ? -21.829 8.151 14.200 1.00 91.06 119 LEU A CA 1
ATOM 878 C C . LEU A 1 119 ? -22.050 7.400 12.886 1.00 91.06 119 LEU A C 1
ATOM 880 O O . LEU A 1 119 ? -21.864 6.183 12.864 1.00 91.06 119 LEU A O 1
ATOM 884 N N . PHE A 1 120 ? -22.485 8.067 11.818 1.00 87.69 120 PHE A N 1
ATOM 885 C CA . PHE A 1 120 ? -22.619 7.448 10.502 1.00 87.69 120 PHE A CA 1
ATOM 886 C C . PHE A 1 120 ? -21.254 7.149 9.890 1.00 87.69 120 PHE A C 1
ATOM 888 O O . PHE A 1 120 ? -21.057 6.030 9.422 1.00 87.69 120 PHE A O 1
ATOM 895 N N . GLU A 1 121 ? -20.306 8.081 9.995 1.00 80.88 121 GLU A N 1
ATOM 896 C CA . GLU A 1 121 ? -18.912 7.885 9.566 1.00 80.88 121 GLU A CA 1
ATOM 897 C C . GLU A 1 121 ? -18.256 6.703 10.282 1.00 80.88 121 GLU A C 1
ATOM 899 O O . GLU A 1 121 ? -17.595 5.874 9.665 1.00 80.88 121 GLU A O 1
ATOM 904 N N . LEU A 1 122 ? -18.535 6.547 11.577 1.00 79.94 122 LEU A N 1
ATOM 905 C CA . LEU A 1 122 ? -18.066 5.404 12.362 1.00 79.94 122 LEU A CA 1
ATOM 906 C C . LEU A 1 122 ? -18.849 4.102 12.090 1.00 79.94 122 LEU A C 1
ATOM 908 O O . LEU A 1 122 ? -18.588 3.074 12.706 1.00 79.94 122 LEU A O 1
ATOM 912 N N . GLY A 1 123 ? -19.875 4.112 11.232 1.00 83.19 123 GLY A N 1
ATOM 913 C CA . GLY A 1 123 ? -20.742 2.950 10.982 1.00 83.19 123 GLY A CA 1
ATOM 914 C C . GLY A 1 123 ? -21.653 2.562 12.164 1.00 83.19 123 GLY A C 1
ATOM 915 O O . GLY A 1 123 ? -22.367 1.543 12.131 1.00 83.19 123 GLY A O 1
ATOM 916 N N . VAL A 1 124 ? -21.690 3.386 13.214 1.00 90.50 124 VAL A N 1
ATOM 917 C CA . VAL A 1 124 ? -22.538 3.236 14.406 1.00 90.50 124 VAL A CA 1
ATOM 918 C C . VAL A 1 124 ? -23.978 3.677 14.123 1.00 90.50 124 VAL A C 1
ATOM 920 O O . VAL A 1 124 ? -24.926 3.070 14.624 1.00 90.50 124 VAL A O 1
ATOM 923 N N . ALA A 1 125 ? -24.200 4.659 13.259 1.00 90.62 125 ALA A N 1
ATOM 924 C CA . ALA A 1 125 ? -25.509 5.007 12.716 1.00 90.62 125 ALA A CA 1
ATOM 925 C C . ALA A 1 125 ? -25.619 4.510 11.268 1.00 90.62 125 ALA A C 1
ATOM 927 O O . ALA A 1 125 ? -24.672 4.585 10.506 1.00 90.62 125 ALA A O 1
ATOM 928 N N . LYS A 1 126 ? -26.776 3.964 10.877 1.00 84.50 126 LYS A N 1
ATOM 929 C CA . LYS A 1 126 ? -27.038 3.510 9.490 1.00 84.50 126 LYS A CA 1
ATOM 930 C C . LYS A 1 126 ? -28.213 4.234 8.823 1.00 84.50 126 LYS A C 1
ATOM 932 O O . LYS A 1 126 ? -28.516 3.985 7.663 1.00 84.50 126 LYS A O 1
ATOM 937 N N . GLY A 1 127 ? -28.906 5.096 9.567 1.00 87.25 127 GLY A N 1
ATOM 938 C CA . GLY A 1 127 ? -30.163 5.702 9.132 1.00 87.25 127 GLY A CA 1
ATOM 939 C C . GLY A 1 127 ? -31.318 4.705 8.978 1.00 87.25 127 GLY A C 1
ATOM 940 O O . GLY A 1 127 ? -31.264 3.579 9.477 1.00 87.25 127 GLY A O 1
ATOM 941 N N . THR A 1 128 ? -32.387 5.153 8.324 1.00 88.88 128 THR A N 1
ATOM 942 C CA . THR A 1 128 ? -33.586 4.370 7.968 1.00 88.88 128 THR A CA 1
ATOM 943 C C . THR A 1 128 ? -33.758 4.205 6.452 1.00 88.88 128 THR A C 1
ATOM 945 O O . THR A 1 128 ? -34.708 3.564 6.006 1.00 88.88 128 THR A O 1
ATOM 948 N N . GLY A 1 129 ? -32.815 4.731 5.661 1.00 85.38 129 GLY A N 1
ATOM 949 C CA . GLY A 1 129 ? -32.794 4.656 4.198 1.00 85.38 129 GLY A CA 1
ATOM 950 C C . GLY A 1 129 ? -33.163 5.976 3.509 1.00 85.38 129 GLY A C 1
ATOM 951 O O . GLY A 1 129 ? -33.778 6.865 4.097 1.00 85.38 129 GLY A O 1
ATOM 952 N N . GLY A 1 130 ? -32.754 6.119 2.242 1.00 83.38 130 GLY A N 1
ATOM 953 C CA . GLY A 1 130 ? -33.044 7.306 1.423 1.00 83.38 130 GLY A CA 1
ATOM 954 C C . GLY A 1 130 ? -32.424 8.611 1.940 1.00 83.38 130 GLY A C 1
ATOM 955 O O . GLY A 1 130 ? -33.019 9.666 1.746 1.00 83.38 130 GLY A O 1
ATOM 956 N N . GLY A 1 131 ? -31.281 8.536 2.635 1.00 84.81 131 GLY A N 1
ATOM 957 C CA . GLY A 1 131 ? -30.613 9.696 3.243 1.00 84.81 131 GLY A CA 1
ATOM 958 C C . GLY A 1 131 ? -31.266 10.204 4.535 1.00 84.81 131 GLY A C 1
ATOM 959 O O . GLY A 1 131 ? -31.053 11.356 4.904 1.00 84.81 131 GLY A O 1
ATOM 960 N N . ASN A 1 132 ? -32.084 9.379 5.205 1.00 90.25 132 ASN A N 1
ATOM 961 C CA . ASN A 1 132 ? -32.803 9.758 6.425 1.00 90.25 132 ASN A CA 1
ATOM 962 C C . ASN A 1 132 ? -32.281 9.030 7.673 1.00 90.25 132 ASN A C 1
ATOM 964 O O . ASN A 1 132 ? -31.934 7.846 7.616 1.00 90.25 132 ASN A O 1
ATOM 968 N N . PHE A 1 133 ? -32.313 9.715 8.816 1.00 93.62 133 PHE A N 1
ATOM 969 C CA . PHE A 1 133 ? -32.000 9.185 10.143 1.00 93.62 133 PHE A CA 1
ATOM 970 C C . PHE A 1 133 ? -33.243 8.826 10.969 1.00 93.62 133 PHE A C 1
ATOM 972 O O . PHE A 1 133 ? -33.183 7.922 11.811 1.00 93.62 133 PHE A O 1
ATOM 979 N N . SER A 1 134 ? -34.364 9.508 10.715 1.00 94.94 134 SER A N 1
ATOM 980 C CA . SER A 1 134 ? -35.616 9.476 11.483 1.00 94.94 134 SER A CA 1
ATOM 981 C C . SER A 1 134 ? -35.432 9.872 12.956 1.00 94.94 134 SER A C 1
ATOM 983 O O . SER A 1 134 ? -35.685 9.057 13.844 1.00 94.94 134 SER A O 1
ATOM 985 N N . PRO A 1 135 ? -35.003 11.116 13.241 1.00 95.31 135 PRO A N 1
ATOM 986 C CA . PRO A 1 135 ? -34.564 11.541 14.575 1.00 95.31 135 PRO A CA 1
ATOM 987 C C . PRO A 1 135 ? -35.640 11.437 15.668 1.00 95.31 135 PRO A C 1
ATOM 989 O O . PRO A 1 135 ? -35.319 11.120 16.812 1.00 95.31 135 PRO A O 1
ATOM 992 N N . GLU A 1 136 ? -36.915 11.626 15.315 1.00 95.31 136 GLU A N 1
ATOM 993 C CA . GLU A 1 136 ? -38.052 11.535 16.248 1.00 95.31 136 GLU A CA 1
ATOM 994 C C . GLU A 1 136 ? -38.574 10.105 16.463 1.00 95.31 136 GLU A C 1
ATOM 996 O O . GLU A 1 136 ? -39.459 9.876 17.287 1.00 95.31 136 GLU A O 1
ATOM 1001 N N . GLY A 1 137 ? -38.046 9.119 15.730 1.00 95.69 137 GLY A N 1
ATOM 1002 C CA . GLY A 1 137 ? -38.423 7.721 15.917 1.00 95.69 137 GLY A CA 1
ATOM 1003 C C . GLY A 1 137 ? -38.020 7.223 17.304 1.00 95.69 137 GLY A C 1
ATOM 1004 O O . GLY A 1 137 ? -36.911 7.494 17.758 1.00 95.69 137 GLY A O 1
ATOM 1005 N N . HIS A 1 138 ? -38.900 6.482 17.977 1.00 96.94 138 HIS A N 1
ATOM 1006 C CA . HIS A 1 138 ? -38.581 5.879 19.272 1.00 96.94 138 HIS A CA 1
ATOM 1007 C C . HIS A 1 138 ? -37.580 4.734 19.124 1.00 96.94 138 HIS A C 1
ATOM 1009 O O . HIS A 1 138 ? -37.659 3.953 18.179 1.00 96.94 138 HIS A O 1
ATOM 1015 N N . VAL A 1 139 ? -36.681 4.611 20.097 1.00 97.06 139 VAL A N 1
ATOM 1016 C CA . VAL A 1 139 ? -35.651 3.575 20.126 1.00 97.06 139 VAL A CA 1
ATOM 1017 C C . VAL A 1 139 ? -36.141 2.372 20.919 1.00 97.06 139 VAL A C 1
ATOM 1019 O O . VAL A 1 139 ? -36.450 2.450 22.114 1.00 97.06 139 VAL A O 1
ATOM 1022 N N . THR A 1 140 ? -36.183 1.226 20.251 1.00 96.56 140 THR A N 1
ATOM 1023 C CA . THR A 1 140 ? -36.430 -0.067 20.888 1.00 96.56 140 THR A CA 1
ATOM 1024 C C . THR A 1 140 ? -35.186 -0.569 21.621 1.00 96.56 140 THR A C 1
ATOM 1026 O O . THR A 1 140 ? -34.054 -0.187 21.326 1.00 96.56 140 THR A O 1
ATOM 1029 N N . ARG A 1 141 ? -35.359 -1.478 22.584 1.00 95.75 141 ARG A N 1
ATOM 1030 C CA . ARG A 1 141 ? -34.241 -2.099 23.318 1.00 95.75 141 ARG A CA 1
ATOM 1031 C C . ARG A 1 141 ? -33.268 -2.831 22.393 1.00 95.75 141 ARG A C 1
ATOM 1033 O O . ARG A 1 141 ? -32.072 -2.838 22.666 1.00 95.75 141 ARG A O 1
ATOM 1040 N N . GLY A 1 142 ? -33.769 -3.440 21.319 1.00 93.81 142 GLY A N 1
ATOM 1041 C CA . GLY A 1 142 ? -32.947 -4.072 20.289 1.00 93.81 142 GLY A CA 1
ATOM 1042 C C . GLY A 1 142 ? -32.095 -3.059 19.528 1.00 93.81 142 GLY A C 1
ATOM 1043 O O . GLY A 1 142 ? -30.896 -3.270 19.370 1.00 93.81 142 GLY A O 1
ATOM 1044 N N . GLU A 1 143 ? -32.679 -1.929 19.125 1.00 95.06 143 GLU A N 1
ATOM 1045 C CA . GLU A 1 143 ? -31.935 -0.850 18.463 1.00 95.06 143 GLU A CA 1
ATOM 1046 C C . GLU A 1 143 ? -30.910 -0.209 19.398 1.00 95.06 143 GLU A C 1
ATOM 1048 O O . GLU A 1 143 ? -29.758 -0.043 19.005 1.00 95.06 143 GLU A O 1
ATOM 1053 N N . MET A 1 144 ? -31.286 0.080 20.648 1.00 95.81 144 MET A N 1
ATOM 1054 C CA . MET A 1 144 ? -30.361 0.580 21.669 1.00 95.81 144 MET A CA 1
ATOM 1055 C C . MET A 1 144 ? -29.167 -0.363 21.830 1.00 95.81 144 MET A C 1
ATOM 1057 O O . MET A 1 144 ? -28.021 0.082 21.791 1.00 95.81 144 MET A O 1
ATOM 1061 N N . ALA A 1 145 ? -29.421 -1.671 21.921 1.00 94.19 145 ALA A N 1
ATOM 1062 C CA . ALA A 1 145 ? -28.355 -2.653 22.038 1.00 94.19 145 ALA A CA 1
ATOM 1063 C C . ALA A 1 145 ? -27.425 -2.656 20.815 1.00 94.19 145 ALA A C 1
ATOM 1065 O O . ALA A 1 145 ? -26.209 -2.757 20.975 1.00 94.19 145 ALA A O 1
ATOM 1066 N N . ALA A 1 146 ? -27.973 -2.505 19.607 1.00 92.38 146 ALA A N 1
ATOM 1067 C CA . ALA A 1 146 ? -27.189 -2.430 18.376 1.00 92.38 146 ALA A CA 1
ATOM 1068 C C . ALA A 1 146 ? -26.357 -1.139 18.270 1.00 92.38 146 ALA A C 1
ATOM 1070 O O . ALA A 1 146 ? -25.256 -1.176 17.722 1.00 92.38 146 ALA A O 1
ATOM 1071 N N . PHE A 1 147 ? -26.860 -0.007 18.772 1.00 94.50 147 PHE A N 1
ATOM 1072 C CA . PHE A 1 147 ? -26.099 1.245 18.856 1.00 94.50 147 PHE A CA 1
ATOM 1073 C C . PHE A 1 147 ? -24.948 1.131 19.856 1.00 94.50 147 PHE A C 1
ATOM 1075 O O . PHE A 1 147 ? -23.805 1.356 19.473 1.00 94.50 147 PHE A O 1
ATOM 1082 N N . ILE A 1 148 ? -25.226 0.713 21.098 1.00 94.75 148 ILE A N 1
ATOM 1083 C CA . ILE A 1 148 ? -24.186 0.589 22.130 1.00 94.75 148 ILE A CA 1
ATOM 1084 C C . ILE A 1 148 ? -23.136 -0.440 21.709 1.00 94.75 148 ILE A C 1
ATOM 1086 O O . ILE A 1 148 ? -21.951 -0.165 21.808 1.00 94.75 148 ILE A O 1
ATOM 1090 N N . THR A 1 149 ? -23.538 -1.603 21.188 1.00 90.44 149 THR A N 1
ATOM 1091 C CA . THR A 1 149 ? -22.572 -2.641 20.782 1.00 90.44 149 THR A CA 1
ATOM 1092 C C . THR A 1 149 ? -21.629 -2.149 19.685 1.00 90.44 149 THR A C 1
ATOM 1094 O O . THR A 1 149 ? -20.435 -2.417 19.761 1.00 90.44 149 THR A O 1
ATOM 1097 N N . ARG A 1 150 ? -22.141 -1.409 18.690 1.00 89.75 150 ARG A N 1
ATOM 1098 C CA . ARG A 1 150 ? -21.294 -0.815 17.646 1.00 89.75 150 ARG A CA 1
ATOM 1099 C C . ARG A 1 150 ? -20.410 0.297 18.198 1.00 89.75 150 ARG A C 1
ATOM 1101 O O . ARG A 1 150 ? -19.238 0.325 17.874 1.00 89.75 150 ARG A O 1
ATOM 1108 N N . ALA A 1 151 ? -20.928 1.140 19.088 1.00 90.12 151 ALA A N 1
ATOM 1109 C CA . ALA A 1 151 ? -20.124 2.167 19.744 1.00 90.12 151 ALA A CA 1
ATOM 1110 C C . ALA A 1 151 ? -18.964 1.563 20.554 1.00 90.12 151 ALA A C 1
ATOM 1112 O O . ALA A 1 151 ? -17.830 2.002 20.422 1.00 90.12 151 ALA A O 1
ATOM 1113 N N . LEU A 1 152 ? -19.217 0.508 21.335 1.00 87.12 152 LEU A N 1
ATOM 1114 C CA . LEU A 1 152 ? -18.178 -0.164 22.122 1.00 87.12 152 LEU A CA 1
ATOM 1115 C C . LEU A 1 152 ? -17.091 -0.824 21.259 1.00 87.12 152 LEU A C 1
ATOM 1117 O O . LEU A 1 152 ? -15.994 -1.047 21.757 1.00 87.12 152 LEU A O 1
ATOM 1121 N N . ALA A 1 153 ? -17.349 -1.108 19.977 1.00 82.62 153 ALA A N 1
ATOM 1122 C CA . ALA A 1 153 ? -16.308 -1.581 19.061 1.00 82.62 153 ALA A CA 1
ATOM 1123 C C . ALA A 1 153 ? -15.203 -0.531 18.826 1.00 82.62 153 ALA A C 1
ATOM 1125 O O . ALA A 1 153 ? -14.076 -0.905 18.518 1.00 82.62 153 ALA A O 1
ATOM 1126 N N . HIS A 1 154 ? -15.504 0.752 19.052 1.00 81.12 154 HIS A N 1
ATOM 1127 C CA . HIS A 1 154 ? -14.556 1.866 18.955 1.00 81.12 154 HIS A CA 1
ATOM 1128 C C . HIS A 1 154 ? -13.927 2.251 20.303 1.00 81.12 154 HIS A C 1
ATOM 1130 O O . HIS A 1 154 ? -13.235 3.262 20.391 1.00 81.12 154 HIS A O 1
ATOM 1136 N N . THR A 1 155 ? -14.167 1.482 21.368 1.00 80.56 155 THR A N 1
ATOM 1137 C CA . THR A 1 155 ? -13.590 1.727 22.699 1.00 80.56 155 THR A CA 1
ATOM 1138 C C . THR A 1 155 ? -12.755 0.532 23.145 1.00 80.56 155 THR A C 1
ATOM 1140 O O . THR A 1 155 ? -12.577 -0.433 22.410 1.00 80.56 155 THR A O 1
ATOM 1143 N N . THR A 1 156 ? -12.227 0.552 24.366 1.00 72.56 156 THR A N 1
ATOM 1144 C CA . THR A 1 156 ? -11.501 -0.596 24.933 1.00 72.56 156 THR A CA 1
ATOM 1145 C C . THR A 1 156 ? -12.419 -1.775 25.294 1.00 72.56 156 THR A C 1
ATOM 1147 O O . THR A 1 156 ? -11.941 -2.905 25.411 1.00 72.56 156 THR A O 1
ATOM 1150 N N . ALA A 1 157 ? -13.737 -1.558 25.390 1.00 75.81 157 ALA A N 1
ATOM 1151 C CA . ALA A 1 157 ? -14.751 -2.548 25.777 1.00 75.81 157 ALA A CA 1
ATOM 1152 C C . ALA A 1 157 ? -15.366 -3.313 24.585 1.00 75.81 157 ALA A C 1
ATOM 1154 O O . ALA A 1 157 ? -16.569 -3.600 24.559 1.00 75.81 157 ALA A O 1
ATOM 1155 N N . ARG A 1 158 ? -14.537 -3.607 23.578 1.00 78.88 158 ARG A N 1
ATOM 1156 C CA . ARG A 1 158 ? -14.935 -4.219 22.301 1.00 78.88 158 ARG A CA 1
ATOM 1157 C C . ARG A 1 158 ? -15.661 -5.567 22.488 1.00 78.88 158 ARG A C 1
ATOM 1159 O O . ARG A 1 158 ? -15.385 -6.292 23.446 1.00 78.88 158 ARG A O 1
ATOM 1166 N N . PRO A 1 159 ? -16.599 -5.928 21.588 1.00 79.00 159 PRO A N 1
ATOM 1167 C CA . PRO A 1 159 ? -17.242 -7.243 21.605 1.00 79.00 159 PRO A CA 1
ATOM 1168 C C . PRO A 1 159 ? -16.234 -8.384 21.371 1.00 79.00 159 PRO A C 1
ATOM 1170 O O . PRO A 1 159 ? -15.134 -8.154 20.887 1.00 79.00 159 PRO A O 1
ATOM 1173 N N . GLU A 1 160 ? -16.632 -9.611 21.719 1.00 84.62 160 GLU A N 1
ATOM 1174 C CA . GLU A 1 160 ? -15.897 -10.844 21.415 1.00 84.62 160 GLU A CA 1
ATOM 1175 C C . GLU A 1 160 ? -15.648 -10.966 19.907 1.00 84.62 160 GLU A C 1
ATOM 1177 O O . GLU A 1 160 ? -16.505 -10.592 19.101 1.00 84.62 160 GLU A O 1
ATOM 1182 N N . GLY A 1 161 ? -14.510 -11.557 19.549 1.00 86.94 161 GLY A N 1
ATOM 1183 C CA . GLY A 1 161 ? -14.106 -11.808 18.175 1.00 86.94 161 GLY A CA 1
ATOM 1184 C C . GLY A 1 161 ? -13.112 -10.772 17.673 1.00 86.94 161 GLY A C 1
ATOM 1185 O O . GLY A 1 161 ? -12.353 -10.193 18.454 1.00 86.94 161 GLY A O 1
ATOM 1186 N N . VAL A 1 162 ? -13.104 -10.586 16.355 1.00 90.12 162 VAL A N 1
ATOM 1187 C CA . VAL A 1 162 ? -12.214 -9.655 15.660 1.00 90.12 162 VAL A CA 1
ATOM 1188 C C . VAL A 1 162 ? -12.961 -8.365 15.377 1.00 90.12 162 VAL A C 1
ATOM 1190 O O . VAL A 1 162 ? -14.111 -8.382 14.942 1.00 90.12 162 VAL A O 1
ATOM 1193 N N . THR A 1 163 ? -12.299 -7.238 15.583 1.00 87.81 163 THR A N 1
ATOM 1194 C CA . THR A 1 163 ? -12.759 -5.935 15.105 1.00 87.81 163 THR A CA 1
ATOM 1195 C C . THR A 1 163 ? -11.635 -5.267 14.337 1.00 87.81 163 THR A C 1
ATOM 1197 O O . THR A 1 163 ? -10.490 -5.330 14.775 1.00 87.81 163 THR A O 1
ATOM 1200 N N . VAL A 1 164 ? -11.966 -4.600 13.234 1.00 86.56 164 VAL A N 1
ATOM 1201 C CA . VAL A 1 164 ? -11.023 -3.803 12.446 1.00 86.56 164 VAL A CA 1
ATOM 1202 C C . VAL A 1 164 ? -11.521 -2.367 12.363 1.00 86.56 164 VAL A C 1
ATOM 1204 O O . VAL A 1 164 ? -12.718 -2.131 12.186 1.00 86.56 164 VAL A O 1
ATOM 1207 N N . GLN A 1 165 ? -10.617 -1.411 12.531 1.00 78.44 165 GLN A N 1
ATOM 1208 C CA . GLN A 1 165 ? -10.926 0.014 12.491 1.00 78.44 165 GLN A CA 1
ATOM 1209 C C . GLN A 1 165 ? -9.754 0.798 11.912 1.00 78.44 165 GLN A C 1
ATOM 1211 O O . GLN A 1 165 ? -8.603 0.434 12.128 1.00 78.44 165 GLN A O 1
ATOM 1216 N N . GLN A 1 166 ? -10.042 1.888 11.211 1.00 73.88 166 GLN A N 1
ATOM 1217 C CA . GLN A 1 166 ? -9.011 2.831 10.796 1.00 73.88 166 GLN A CA 1
ATOM 1218 C C . GLN A 1 166 ? -8.427 3.553 12.018 1.00 73.88 166 GLN A C 1
ATOM 1220 O O . GLN A 1 166 ? -9.191 3.965 12.891 1.00 73.88 166 GLN A O 1
ATOM 1225 N N . TYR A 1 167 ? -7.097 3.680 12.079 1.00 63.66 167 TYR A N 1
ATOM 1226 C CA . TYR A 1 167 ? -6.416 4.531 13.066 1.00 63.66 167 TYR A CA 1
ATOM 1227 C C . TYR A 1 167 ? -5.991 5.859 12.441 1.00 63.66 167 TYR A C 1
ATOM 1229 O O . TYR A 1 167 ? -6.418 6.924 12.877 1.00 63.66 167 TYR A O 1
ATOM 1237 N N . LEU A 1 168 ? -5.210 5.767 11.366 1.00 59.62 168 LEU A N 1
ATOM 1238 C CA . LEU A 1 168 ? -4.798 6.871 10.508 1.00 59.62 168 LEU A CA 1
ATOM 1239 C C . LEU A 1 168 ? -5.125 6.512 9.052 1.00 59.62 168 LEU A C 1
ATOM 1241 O O . LEU A 1 168 ? -5.354 5.337 8.738 1.00 59.62 168 LEU A O 1
ATOM 1245 N N . PRO A 1 169 ? -5.166 7.486 8.132 1.00 64.88 169 PRO A N 1
ATOM 1246 C CA . PRO A 1 169 ? -5.142 7.192 6.706 1.00 64.88 169 PRO A CA 1
ATOM 1247 C C . PRO A 1 169 ? -4.057 6.166 6.372 1.00 64.88 169 PRO A C 1
ATOM 1249 O O . PRO A 1 169 ? -2.941 6.267 6.862 1.00 64.88 169 PRO A O 1
ATOM 1252 N N . GLY A 1 170 ? -4.395 5.123 5.616 1.00 68.69 170 GLY A N 1
ATOM 1253 C CA . GLY A 1 170 ? -3.424 4.076 5.290 1.00 68.69 170 GLY A CA 1
ATOM 1254 C C . GLY A 1 170 ? -3.007 3.168 6.458 1.00 68.69 170 GLY A C 1
ATOM 1255 O O . GLY A 1 170 ? -2.070 2.398 6.298 1.00 68.69 170 GLY A O 1
ATOM 1256 N N . GLU A 1 171 ? -3.684 3.201 7.609 1.00 73.56 171 GLU A N 1
ATOM 1257 C CA . GLU A 1 171 ? -3.424 2.298 8.736 1.00 73.56 171 GLU A CA 1
ATOM 1258 C C . GLU A 1 171 ? -4.728 1.747 9.329 1.00 73.56 171 GLU A C 1
ATOM 1260 O O . GLU A 1 171 ? -5.683 2.486 9.599 1.00 73.56 171 GLU A O 1
ATOM 1265 N N . VAL A 1 172 ? -4.758 0.442 9.607 1.00 80.88 172 VAL A N 1
ATOM 1266 C CA . VAL A 1 172 ? -5.852 -0.189 10.350 1.00 80.88 172 VAL A CA 1
ATOM 1267 C C . VAL A 1 172 ? -5.364 -0.853 11.623 1.00 80.88 172 VAL A C 1
ATOM 1269 O O . VAL A 1 172 ? -4.310 -1.467 11.688 1.00 80.88 172 VAL A O 1
ATOM 1272 N N . THR A 1 173 ? -6.184 -0.776 12.658 1.00 83.62 173 THR A N 1
ATOM 1273 C CA . THR A 1 173 ? -6.033 -1.565 13.872 1.00 83.62 173 THR A CA 1
ATOM 1274 C C . THR A 1 173 ? -6.945 -2.768 13.820 1.00 83.62 173 THR A C 1
ATOM 1276 O O . THR A 1 173 ? -8.157 -2.612 13.652 1.00 83.62 173 THR A O 1
ATOM 1279 N N . VAL A 1 174 ? -6.378 -3.943 14.064 1.00 89.19 174 VAL A N 1
ATOM 1280 C CA . VAL A 1 174 ? -7.125 -5.171 14.314 1.00 89.19 174 VAL A CA 1
ATOM 1281 C C . VAL A 1 174 ? -7.053 -5.499 15.800 1.00 89.19 174 VAL A C 1
ATOM 1283 O O . VAL A 1 174 ? -5.988 -5.448 16.411 1.00 89.19 174 VAL A O 1
ATOM 1286 N N . SER A 1 175 ? -8.192 -5.841 16.389 1.00 87.38 175 SER A N 1
ATOM 1287 C CA . SER A 1 175 ? -8.298 -6.197 17.803 1.00 87.38 175 SER A CA 1
ATOM 1288 C C . SER A 1 175 ? -9.017 -7.517 17.982 1.00 87.38 175 SER A C 1
ATOM 1290 O O . SER A 1 175 ? -10.040 -7.753 17.339 1.00 87.38 175 SER A O 1
ATOM 1292 N N . VAL A 1 176 ? -8.520 -8.339 18.906 1.00 90.06 176 VAL A N 1
ATOM 1293 C CA . VAL A 1 176 ? -9.082 -9.653 19.227 1.00 90.06 176 VAL A CA 1
ATOM 1294 C C . VAL A 1 176 ? -9.502 -9.711 20.695 1.00 90.06 176 VAL A C 1
ATOM 1296 O O . VAL A 1 176 ? -8.748 -9.358 21.614 1.00 90.06 176 VAL A O 1
ATOM 1299 N N . ARG A 1 177 ? -10.741 -10.156 20.923 1.00 87.94 177 ARG A N 1
ATOM 1300 C CA . ARG A 1 177 ? -11.344 -10.346 22.249 1.00 87.94 177 ARG A CA 1
ATOM 1301 C C . ARG A 1 177 ? -11.910 -11.756 22.386 1.00 87.94 177 ARG A C 1
ATOM 1303 O O . ARG A 1 177 ? -12.508 -12.279 21.450 1.00 87.94 177 ARG A O 1
ATOM 1310 N N . ASN A 1 178 ? -11.750 -12.365 23.557 1.00 85.44 178 ASN A N 1
ATOM 1311 C CA . ASN A 1 178 ? -12.320 -13.687 23.841 1.00 85.44 178 ASN A CA 1
ATOM 1312 C C . ASN A 1 178 ? -13.793 -13.604 24.291 1.00 85.44 178 ASN A C 1
ATOM 1314 O O . ASN A 1 178 ? -14.372 -12.521 24.378 1.00 85.44 178 ASN A O 1
ATOM 1318 N N . GLU A 1 179 ? -14.385 -14.751 24.630 1.00 82.75 179 GLU A N 1
ATOM 1319 C CA . GLU A 1 179 ? -15.768 -14.889 25.127 1.00 82.75 179 GLU A CA 1
ATOM 1320 C C . GLU A 1 179 ? -16.077 -14.088 26.407 1.00 82.75 179 GLU A C 1
ATOM 1322 O O . GLU A 1 179 ? -17.234 -13.769 26.693 1.00 82.75 179 GLU A O 1
ATOM 1327 N N . VAL A 1 180 ? -15.041 -13.714 27.167 1.00 78.00 180 VAL A N 1
ATOM 1328 C CA . VAL A 1 180 ? -15.137 -12.831 28.341 1.00 78.00 180 VAL A CA 1
ATOM 1329 C C . VAL A 1 180 ? -14.681 -11.399 28.031 1.00 78.00 180 VAL A C 1
ATOM 1331 O O . VAL A 1 180 ? -14.437 -10.604 28.937 1.00 78.00 180 VAL A O 1
ATOM 1334 N N . PHE A 1 181 ? -14.608 -11.038 26.748 1.00 81.44 181 PHE A N 1
ATOM 1335 C CA . PHE A 1 181 ? -14.270 -9.707 26.236 1.00 81.44 181 PHE A CA 1
ATOM 1336 C C . PHE A 1 181 ? -12.910 -9.177 26.716 1.00 81.44 181 PHE A C 1
ATOM 1338 O O . PHE A 1 181 ? -12.652 -7.973 26.679 1.00 81.44 181 PHE A O 1
ATOM 1345 N N . ALA A 1 182 ? -12.038 -10.070 27.188 1.00 78.81 182 ALA A N 1
ATOM 1346 C CA . ALA A 1 182 ? -10.677 -9.741 27.571 1.00 78.81 182 ALA A CA 1
ATOM 1347 C C . ALA A 1 182 ? -9.784 -9.705 26.322 1.00 78.81 182 ALA A C 1
ATOM 1349 O O . ALA A 1 182 ? -10.051 -10.442 25.363 1.00 78.81 182 ALA A O 1
ATOM 1350 N N . PRO A 1 183 ? -8.731 -8.870 26.321 1.00 82.12 183 PRO A N 1
ATOM 1351 C CA . PRO A 1 183 ? -7.750 -8.859 25.246 1.00 82.12 183 PRO A CA 1
ATOM 1352 C C . PRO A 1 183 ? -7.114 -10.237 25.071 1.00 82.12 183 PRO A C 1
ATOM 1354 O O . PRO A 1 183 ? -6.715 -10.874 26.048 1.00 82.12 183 PRO A O 1
ATOM 1357 N N . VAL A 1 184 ? -7.035 -10.699 23.824 1.00 85.12 184 VAL A N 1
ATOM 1358 C CA . VAL A 1 184 ? -6.332 -11.936 23.477 1.00 85.12 184 VAL A CA 1
ATOM 1359 C C . VAL A 1 184 ? -4.979 -11.548 22.922 1.00 85.12 184 VAL A C 1
ATOM 1361 O O . VAL A 1 184 ? -4.908 -11.019 21.820 1.00 85.12 184 VAL A O 1
ATOM 1364 N N . ALA A 1 185 ? -3.925 -11.787 23.695 1.00 83.81 185 ALA A N 1
ATOM 1365 C CA . ALA A 1 185 ? -2.554 -11.606 23.239 1.00 83.81 185 ALA A CA 1
ATOM 1366 C C . ALA A 1 185 ? -2.105 -12.787 22.371 1.00 83.81 185 ALA A C 1
ATOM 1368 O O . ALA A 1 185 ? -2.538 -13.921 22.598 1.00 83.81 185 ALA A O 1
ATOM 1369 N N . ASN A 1 186 ? -1.185 -12.527 21.444 1.00 78.88 186 ASN A N 1
ATOM 1370 C CA . ASN A 1 186 ? -0.617 -13.503 20.514 1.00 78.88 186 ASN A CA 1
ATOM 1371 C C . ASN A 1 186 ? -1.656 -14.197 19.608 1.00 78.88 186 ASN A C 1
ATOM 1373 O O . ASN A 1 186 ? -1.460 -15.344 19.207 1.00 78.88 186 ASN A O 1
ATOM 1377 N N . ALA A 1 187 ? -2.781 -13.541 19.317 1.00 87.94 187 ALA A N 1
ATOM 1378 C CA . ALA A 1 187 ? -3.732 -14.029 18.324 1.00 87.94 187 ALA A CA 1
ATOM 1379 C C . ALA A 1 187 ? -3.219 -13.666 16.928 1.00 87.94 187 ALA A C 1
ATOM 1381 O O . ALA A 1 187 ? -2.965 -12.489 16.682 1.00 87.94 187 ALA A O 1
ATOM 1382 N N . ALA A 1 188 ? -3.079 -14.657 16.043 1.00 89.88 188 ALA A N 1
ATOM 1383 C CA . ALA A 1 188 ? -2.680 -14.437 14.655 1.00 89.88 188 ALA A CA 1
ATOM 1384 C C . ALA A 1 188 ? -3.757 -13.661 13.891 1.00 89.88 188 ALA A C 1
ATOM 1386 O O . ALA A 1 188 ? -4.957 -13.910 14.074 1.00 89.88 188 ALA A O 1
ATOM 1387 N N . ILE A 1 189 ? -3.326 -12.715 13.065 1.00 93.00 189 ILE A N 1
ATOM 1388 C CA . ILE A 1 189 ? -4.184 -11.832 12.283 1.00 93.00 189 ILE A CA 1
ATOM 1389 C C . ILE A 1 189 ? -3.745 -11.888 10.829 1.00 93.00 189 ILE A C 1
ATOM 1391 O O . ILE A 1 189 ? -2.628 -11.497 10.525 1.00 93.00 189 ILE A O 1
ATOM 1395 N N . ASP A 1 190 ? -4.675 -12.236 9.949 1.00 92.94 190 ASP A N 1
ATOM 1396 C CA . ASP A 1 190 ? -4.523 -12.023 8.512 1.00 92.94 190 ASP A CA 1
ATOM 1397 C C . ASP A 1 190 ? -5.449 -10.880 8.079 1.00 92.94 190 ASP A C 1
ATOM 1399 O O . ASP A 1 190 ? -6.610 -10.782 8.516 1.00 92.94 190 ASP A O 1
ATOM 1403 N N . ALA A 1 191 ? -4.920 -9.991 7.245 1.00 93.00 191 ALA A N 1
ATOM 1404 C CA . ALA A 1 191 ? -5.625 -8.859 6.687 1.00 93.00 191 ALA A CA 1
ATOM 1405 C C . ALA A 1 191 ? -5.262 -8.636 5.218 1.00 93.00 191 ALA A C 1
ATOM 1407 O O . ALA A 1 191 ? -4.106 -8.613 4.817 1.00 93.00 191 ALA A O 1
ATOM 1408 N N . PHE A 1 192 ? -6.276 -8.354 4.408 1.00 93.38 192 PHE A N 1
ATOM 1409 C CA . PHE A 1 192 ? -6.122 -8.105 2.978 1.00 93.38 192 PHE A CA 1
ATOM 1410 C C . PHE A 1 192 ? -7.036 -6.968 2.534 1.00 93.38 192 PHE A C 1
ATOM 1412 O O . PHE A 1 192 ? -8.046 -6.667 3.174 1.00 93.38 192 PHE A O 1
ATOM 1419 N N . SER A 1 193 ? -6.699 -6.321 1.422 1.00 93.00 193 SER A N 1
ATOM 1420 C CA . SER A 1 193 ? -7.417 -5.150 0.930 1.00 93.00 193 SER A CA 1
ATOM 1421 C C . SER A 1 193 ? -7.690 -5.193 -0.571 1.00 93.00 193 SER A C 1
ATOM 1423 O O . SER A 1 193 ? -7.072 -5.941 -1.324 1.00 93.00 193 SER A O 1
ATOM 1425 N N . ILE A 1 194 ? -8.639 -4.381 -1.025 1.00 91.31 194 ILE A N 1
ATOM 1426 C CA . ILE A 1 194 ? -8.846 -4.067 -2.444 1.00 91.31 194 ILE A CA 1
ATOM 1427 C C . ILE A 1 194 ? -9.389 -2.642 -2.561 1.00 91.31 194 ILE A C 1
ATOM 1429 O O . ILE A 1 194 ? -9.959 -2.120 -1.601 1.00 91.31 194 ILE A O 1
ATOM 1433 N N . ALA A 1 195 ? -9.267 -2.018 -3.736 1.00 87.12 195 ALA A N 1
ATOM 1434 C CA . ALA A 1 195 ? -9.954 -0.763 -4.040 1.00 87.12 195 ALA A CA 1
ATOM 1435 C C . ALA A 1 195 ? -11.440 -0.855 -3.651 1.00 87.12 195 ALA A C 1
ATOM 1437 O O . ALA A 1 195 ? -12.125 -1.797 -4.062 1.00 87.12 195 ALA A O 1
ATOM 1438 N N . SER A 1 196 ? -11.974 0.113 -2.898 1.00 87.06 196 SER A N 1
ATOM 1439 C CA . SER A 1 196 ? -13.344 0.013 -2.357 1.00 87.06 196 SER A CA 1
ATOM 1440 C C . SER A 1 196 ? -14.413 -0.165 -3.439 1.00 87.06 196 SER A C 1
ATOM 1442 O O . SER A 1 196 ? -15.360 -0.936 -3.275 1.00 87.06 196 SER A O 1
ATOM 1444 N N . ARG A 1 197 ? -14.222 0.459 -4.608 1.00 80.31 197 ARG A N 1
ATOM 1445 C CA . ARG A 1 197 ? -15.079 0.280 -5.798 1.00 80.31 197 ARG A CA 1
ATOM 1446 C C . ARG A 1 197 ? -15.158 -1.170 -6.298 1.00 80.31 197 ARG A C 1
ATOM 1448 O O . ARG A 1 197 ? -16.160 -1.577 -6.886 1.00 80.31 197 ARG A O 1
ATOM 1455 N N . ASP A 1 198 ? -14.128 -1.962 -6.026 1.00 88.69 198 ASP A N 1
ATOM 1456 C CA . ASP A 1 198 ? -13.989 -3.358 -6.423 1.00 88.69 198 ASP A CA 1
ATOM 1457 C C . ASP A 1 198 ? -14.251 -4.337 -5.270 1.00 88.69 198 ASP A C 1
ATOM 1459 O O . ASP A 1 198 ? -14.072 -5.539 -5.452 1.00 88.69 198 ASP A O 1
ATOM 1463 N N . ALA A 1 199 ? -14.741 -3.884 -4.109 1.00 87.31 199 ALA A N 1
ATOM 1464 C CA . ALA A 1 199 ? -14.931 -4.735 -2.928 1.00 87.31 199 ALA A CA 1
ATOM 1465 C C . ALA A 1 199 ? -15.771 -6.001 -3.193 1.00 87.31 199 ALA A C 1
ATOM 1467 O O . ALA A 1 199 ? -15.508 -7.071 -2.646 1.00 87.31 199 ALA A O 1
ATOM 1468 N N . HIS A 1 200 ? -16.739 -5.922 -4.109 1.00 82.75 200 HIS A N 1
ATOM 1469 C CA . HIS A 1 200 ? -17.553 -7.059 -4.553 1.00 82.75 200 HIS A CA 1
ATOM 1470 C C . HIS A 1 200 ? -16.757 -8.177 -5.262 1.00 82.75 200 HIS A C 1
ATOM 1472 O O . HIS A 1 200 ? -17.280 -9.273 -5.450 1.00 82.75 200 HIS A O 1
ATOM 1478 N N . ARG A 1 201 ? -15.508 -7.910 -5.663 1.00 86.69 201 ARG A N 1
ATOM 1479 C CA . ARG A 1 201 ? -14.580 -8.833 -6.336 1.00 86.69 201 ARG A CA 1
ATOM 1480 C C . ARG A 1 201 ? -13.532 -9.411 -5.388 1.00 86.69 201 ARG A C 1
ATOM 1482 O O . ARG A 1 201 ? -12.695 -10.181 -5.855 1.00 86.69 201 ARG A O 1
ATOM 1489 N N . ALA A 1 202 ? -13.565 -9.063 -4.098 1.00 84.06 202 ALA A N 1
ATOM 1490 C CA . ALA A 1 202 ? -12.646 -9.605 -3.095 1.00 84.06 202 ALA A CA 1
ATOM 1491 C C . ALA A 1 202 ? -12.781 -11.130 -2.953 1.00 84.06 202 ALA A C 1
ATOM 1493 O O . ALA A 1 202 ? -11.797 -11.826 -2.720 1.00 84.06 202 ALA A O 1
ATOM 1494 N N . PHE A 1 203 ? -13.983 -11.663 -3.195 1.00 88.00 203 PHE A N 1
ATOM 1495 C CA . PHE A 1 203 ? -14.260 -13.096 -3.181 1.00 88.00 203 PHE A CA 1
ATOM 1496 C C . PHE A 1 203 ? -14.773 -13.573 -4.538 1.00 88.00 203 PHE A C 1
ATOM 1498 O O . PHE A 1 203 ? -15.547 -12.894 -5.216 1.00 88.00 203 PHE A O 1
ATOM 1505 N N . ARG A 1 204 ? -14.362 -14.778 -4.928 1.00 79.50 204 ARG A N 1
ATOM 1506 C CA . ARG A 1 204 ? -14.925 -15.509 -6.063 1.00 79.50 204 ARG A CA 1
ATOM 1507 C C . ARG A 1 204 ? -16.320 -16.033 -5.719 1.00 79.50 204 ARG A C 1
ATOM 1509 O O . ARG A 1 204 ? -16.736 -16.083 -4.564 1.00 79.50 204 ARG A O 1
ATOM 1516 N N . SER A 1 205 ? -17.031 -16.502 -6.741 1.00 77.25 205 SER A N 1
ATOM 1517 C CA . SER A 1 205 ? -18.368 -17.096 -6.616 1.00 77.25 205 SER A CA 1
ATOM 1518 C C . SER A 1 205 ? -18.438 -18.331 -5.717 1.00 77.25 205 SER A C 1
ATOM 1520 O O . SER A 1 205 ? -19.521 -18.689 -5.266 1.00 77.25 205 SER A O 1
ATOM 1522 N N . ASP A 1 206 ? -17.312 -19.009 -5.492 1.00 75.12 206 ASP A N 1
ATOM 1523 C CA . ASP A 1 206 ? -17.202 -20.158 -4.586 1.00 75.12 206 ASP A CA 1
ATOM 1524 C C . ASP A 1 206 ? -16.873 -19.749 -3.136 1.00 75.12 206 ASP A C 1
ATOM 1526 O O . ASP A 1 206 ? -16.712 -20.608 -2.269 1.00 75.12 206 ASP A O 1
ATOM 1530 N N . GLY A 1 207 ? -16.778 -18.442 -2.869 1.00 76.12 207 GLY A N 1
ATOM 1531 C CA . GLY A 1 207 ? -16.448 -17.867 -1.569 1.00 76.12 207 GLY A CA 1
ATOM 1532 C C . GLY A 1 207 ? -14.950 -17.805 -1.259 1.00 76.12 207 GLY A C 1
ATOM 1533 O O . GLY A 1 207 ? -14.607 -17.289 -0.197 1.00 76.12 207 GLY A O 1
ATOM 1534 N N . SER A 1 208 ? -14.073 -18.298 -2.145 1.00 79.75 208 SER A N 1
ATOM 1535 C CA . SER A 1 208 ? -12.612 -18.185 -2.000 1.00 79.75 208 SER A CA 1
ATOM 1536 C C . SER A 1 208 ? -12.119 -16.769 -2.292 1.00 79.75 208 SER A C 1
ATOM 1538 O O . SER A 1 208 ? -12.745 -16.036 -3.059 1.00 79.75 208 SER A O 1
ATOM 1540 N N . CYS A 1 209 ? -10.978 -16.379 -1.728 1.00 81.88 209 CYS A N 1
ATOM 1541 C CA . CYS A 1 209 ? -10.402 -15.067 -2.000 1.00 81.88 209 CYS A CA 1
ATOM 1542 C C . CYS A 1 209 ? -9.874 -14.920 -3.418 1.00 81.88 209 CYS A C 1
ATOM 1544 O O . CYS A 1 209 ? -9.216 -15.803 -3.967 1.00 81.88 209 CYS A O 1
ATOM 1546 N N . SER A 1 210 ? -10.171 -13.776 -4.015 1.00 85.81 210 SER A N 1
ATOM 1547 C CA . SER A 1 210 ? -9.715 -13.388 -5.341 1.00 85.81 210 SER A CA 1
ATOM 1548 C C . SER A 1 210 ? -8.208 -13.138 -5.367 1.00 85.81 210 SER A C 1
ATOM 1550 O O . SER A 1 210 ? -7.636 -12.695 -4.388 1.00 85.81 210 SER A O 1
ATOM 1552 N N . THR A 1 211 ? -7.562 -13.335 -6.515 1.00 82.50 211 THR A N 1
ATOM 1553 C CA . THR A 1 211 ? -6.146 -12.958 -6.733 1.00 82.50 211 THR A CA 1
ATOM 1554 C C . THR A 1 211 ? -5.945 -11.448 -6.885 1.00 82.50 211 THR A C 1
ATOM 1556 O O . THR A 1 211 ? -4.855 -11.007 -7.214 1.00 82.50 211 THR A O 1
ATOM 1559 N N . LEU A 1 212 ? -7.021 -10.670 -6.755 1.00 82.06 212 LEU A N 1
ATOM 1560 C CA . LEU A 1 212 ? -7.017 -9.214 -6.878 1.00 82.06 212 LEU A CA 1
ATOM 1561 C C . LEU A 1 212 ? -6.866 -8.506 -5.531 1.00 82.06 212 LEU A C 1
ATOM 1563 O O . LEU A 1 212 ? -6.739 -7.287 -5.521 1.00 82.06 212 LEU A O 1
ATOM 1567 N N . VAL A 1 213 ? -6.979 -9.238 -4.418 1.00 86.69 213 VAL A N 1
ATOM 1568 C CA . VAL A 1 213 ? -6.777 -8.648 -3.096 1.00 86.69 213 VAL A CA 1
ATOM 1569 C C . VAL A 1 213 ? -5.283 -8.531 -2.828 1.00 86.69 213 VAL A C 1
ATOM 1571 O O . VAL A 1 213 ? -4.514 -9.430 -3.168 1.00 86.69 213 VAL A O 1
ATOM 1574 N N . ASN A 1 214 ? -4.891 -7.420 -2.224 1.00 85.94 214 ASN A N 1
ATOM 1575 C CA . ASN A 1 214 ? -3.532 -7.169 -1.787 1.00 85.94 214 ASN A CA 1
ATOM 1576 C C . ASN A 1 214 ? -3.414 -7.596 -0.332 1.00 85.94 214 ASN A C 1
ATOM 1578 O O . ASN A 1 214 ? -4.176 -7.120 0.513 1.00 85.94 214 ASN A O 1
ATOM 1582 N N . ASP A 1 215 ? -2.453 -8.453 -0.037 1.00 86.94 215 ASP A N 1
ATOM 1583 C CA . ASP A 1 215 ? -2.116 -8.784 1.339 1.00 86.94 215 ASP A CA 1
ATOM 1584 C C . ASP A 1 215 ? -1.627 -7.540 2.108 1.00 86.94 215 ASP A C 1
ATOM 1586 O O . ASP A 1 215 ? -1.003 -6.648 1.527 1.00 86.94 215 ASP A O 1
ATOM 1590 N N . GLN A 1 216 ? -1.999 -7.439 3.383 1.00 83.94 216 GLN A N 1
ATOM 1591 C CA . GLN A 1 216 ? -1.587 -6.367 4.297 1.00 83.94 216 GLN A CA 1
ATOM 1592 C C . GLN A 1 216 ? -0.831 -6.914 5.517 1.00 83.94 216 GLN A C 1
ATOM 1594 O O . GLN A 1 216 ? -0.294 -6.128 6.294 1.00 83.94 216 GLN A O 1
ATOM 1599 N N . SER A 1 217 ? -0.790 -8.233 5.700 1.00 74.69 217 SER A N 1
ATOM 1600 C CA . SER A 1 217 ? -0.175 -8.911 6.848 1.00 74.69 217 SER A CA 1
ATOM 1601 C C . SER A 1 217 ? 1.278 -9.336 6.604 1.00 74.69 217 SER A C 1
ATOM 1603 O O . SER A 1 217 ? 1.948 -9.739 7.549 1.00 74.69 217 SER A O 1
ATOM 1605 N N . GLY A 1 218 ? 1.792 -9.200 5.378 1.00 60.53 218 GLY A N 1
ATOM 1606 C CA . GLY A 1 218 ? 3.145 -9.597 4.972 1.00 60.53 218 GLY A CA 1
ATOM 1607 C C . GLY A 1 218 ? 3.256 -11.044 4.471 1.00 60.53 218 GLY A C 1
ATOM 1608 O O . GLY A 1 218 ? 4.342 -11.623 4.529 1.00 60.53 218 GLY A O 1
ATOM 1609 N N . SER A 1 219 ? 2.152 -11.643 4.019 1.00 67.88 219 SER A N 1
ATOM 1610 C CA . SER A 1 219 ? 1.971 -13.084 3.853 1.00 67.88 219 SER A CA 1
ATOM 1611 C C . SER A 1 219 ? 0.992 -13.459 2.709 1.00 67.88 219 SER A C 1
ATOM 1613 O O . SER A 1 219 ? 0.802 -12.697 1.751 1.00 67.88 219 SER A O 1
ATOM 1615 N N . ARG A 1 220 ? 0.418 -14.678 2.715 1.00 78.25 220 ARG A N 1
ATOM 1616 C CA . ARG A 1 220 ? -0.629 -15.071 1.754 1.00 78.25 220 ARG A CA 1
ATOM 1617 C C . ARG A 1 220 ? -1.998 -14.551 2.206 1.00 78.25 220 ARG A C 1
ATOM 1619 O O . ARG A 1 220 ? -2.500 -14.996 3.231 1.00 78.25 220 ARG A O 1
ATOM 1626 N N . PRO A 1 221 ? -2.708 -13.771 1.370 1.00 82.69 221 PRO A N 1
ATOM 1627 C CA . PRO A 1 221 ? -4.001 -13.249 1.774 1.00 82.69 221 PRO A CA 1
ATOM 1628 C C . PRO A 1 221 ? -5.015 -14.385 1.948 1.00 82.69 221 PRO A C 1
ATOM 1630 O O . PRO A 1 221 ? -5.128 -15.280 1.097 1.00 82.69 221 PRO A O 1
ATOM 1633 N N . CYS A 1 222 ? -5.837 -14.269 2.988 1.00 86.25 222 CYS A N 1
ATOM 1634 C CA . CYS A 1 222 ? -6.951 -15.153 3.329 1.00 86.25 222 CYS A CA 1
ATOM 1635 C C . CYS A 1 222 ? -6.589 -16.517 3.924 1.00 86.25 222 CYS A C 1
ATOM 1637 O O . CYS A 1 222 ? -7.463 -17.391 4.011 1.00 86.25 222 CYS A O 1
ATOM 1639 N N . GLU A 1 223 ? -5.348 -16.706 4.344 1.00 89.00 223 GLU A N 1
ATOM 1640 C CA . GLU A 1 223 ? -4.868 -17.878 5.069 1.00 89.00 223 GLU A CA 1
ATOM 1641 C C . GLU A 1 223 ? -4.146 -17.387 6.321 1.00 89.00 223 GLU A C 1
ATOM 1643 O O . GLU A 1 223 ? -3.324 -16.493 6.210 1.00 89.00 223 GLU A O 1
ATOM 1648 N N . ILE A 1 224 ? -4.446 -17.958 7.496 1.00 84.12 224 ILE A N 1
ATOM 1649 C CA . ILE A 1 224 ? -3.619 -17.674 8.671 1.00 84.12 224 ILE A CA 1
ATOM 1650 C C . ILE A 1 224 ? -2.321 -18.437 8.495 1.00 84.12 224 ILE A C 1
ATOM 1652 O O . ILE A 1 224 ? -2.311 -19.670 8.587 1.00 84.12 224 ILE A O 1
ATOM 1656 N N . ASP A 1 225 ? -1.235 -17.720 8.286 1.00 81.69 225 ASP A N 1
ATOM 1657 C CA . ASP A 1 225 ? 0.090 -18.286 8.190 1.00 81.69 225 ASP A CA 1
ATOM 1658 C C . ASP A 1 225 ? 1.008 -17.811 9.326 1.00 81.69 225 ASP A C 1
ATOM 1660 O O . ASP A 1 225 ? 0.585 -17.354 10.387 1.00 81.69 225 ASP A O 1
ATOM 1664 N N . VAL A 1 226 ? 2.285 -18.127 9.185 1.00 73.62 226 VAL A N 1
ATOM 1665 C CA . VAL A 1 226 ? 3.319 -17.937 10.205 1.00 73.62 226 VAL A CA 1
ATOM 1666 C C . VAL A 1 226 ? 3.986 -16.562 10.131 1.00 73.62 226 VAL A C 1
ATOM 1668 O O . VAL A 1 226 ? 4.679 -16.188 11.075 1.00 73.62 226 VAL A O 1
ATOM 1671 N N . LEU A 1 227 ? 3.844 -15.865 9.001 1.00 73.81 227 LEU A N 1
ATOM 1672 C CA . LEU A 1 227 ? 4.331 -14.504 8.786 1.00 73.81 227 LEU A CA 1
ATOM 1673 C C . LEU A 1 227 ? 3.291 -13.470 9.216 1.00 73.81 227 LEU A C 1
ATOM 1675 O O . LEU A 1 227 ? 3.646 -12.314 9.439 1.00 73.81 227 LEU A O 1
ATOM 1679 N N . ASP A 1 228 ? 2.043 -13.902 9.387 1.00 81.19 228 ASP A N 1
ATOM 1680 C CA . ASP A 1 228 ? 0.981 -13.065 9.912 1.00 81.19 228 ASP A CA 1
ATOM 1681 C C . ASP A 1 228 ? 1.323 -12.469 11.282 1.00 81.19 228 ASP A C 1
ATOM 1683 O O . ASP A 1 228 ? 1.810 -13.164 12.188 1.00 81.19 228 ASP A O 1
ATOM 1687 N N . PRO A 1 229 ? 1.018 -11.179 11.486 1.00 83.44 229 PRO A N 1
ATOM 1688 C CA . PRO A 1 229 ? 1.234 -10.527 12.754 1.00 83.44 229 PRO A CA 1
ATOM 1689 C C . PRO A 1 229 ? 0.353 -11.118 13.850 1.00 83.44 229 PRO A C 1
ATOM 1691 O O . PRO A 1 229 ? -0.737 -11.648 13.625 1.00 83.44 229 PRO A O 1
ATOM 1694 N N . VAL A 1 230 ? 0.811 -10.945 15.086 1.00 87.25 230 VAL A N 1
ATOM 1695 C CA . VAL A 1 230 ? 0.058 -11.341 16.271 1.00 87.25 230 VAL A CA 1
ATOM 1696 C C . VAL A 1 230 ? -0.269 -10.137 17.144 1.00 87.25 230 VAL A C 1
ATOM 1698 O O . VAL A 1 230 ? 0.516 -9.195 17.260 1.00 87.25 230 VAL A O 1
ATOM 1701 N N . THR A 1 231 ? -1.426 -10.170 17.798 1.00 83.88 231 THR A N 1
ATOM 1702 C CA . THR A 1 231 ? -1.831 -9.125 18.748 1.00 83.88 231 THR A CA 1
ATOM 1703 C C . THR A 1 231 ? -0.871 -8.980 19.930 1.00 83.88 231 THR A C 1
ATOM 1705 O O . THR A 1 231 ? -0.362 -9.963 20.478 1.00 83.88 231 THR A O 1
ATOM 1708 N N . GLY A 1 232 ? -0.691 -7.741 20.392 1.00 62.41 232 GLY A N 1
ATOM 1709 C CA . GLY A 1 232 ? 0.051 -7.424 21.609 1.00 62.41 232 GLY A CA 1
ATOM 1710 C C . GLY A 1 232 ? -0.682 -7.819 22.904 1.00 62.41 232 GLY A C 1
ATOM 1711 O O . GLY A 1 232 ? -1.786 -8.368 22.873 1.00 62.41 232 GLY A O 1
ATOM 1712 N N . PRO A 1 233 ? -0.101 -7.530 24.086 1.00 69.50 233 PRO A N 1
ATOM 1713 C CA . PRO A 1 233 ? -0.720 -7.811 25.390 1.00 69.50 233 PRO A CA 1
ATOM 1714 C C . PRO A 1 233 ? -2.086 -7.139 25.617 1.00 69.50 233 PRO A C 1
ATOM 1716 O O . PRO A 1 233 ? -2.882 -7.603 26.432 1.00 69.50 233 PRO A O 1
ATOM 1719 N N . ASP A 1 234 ? -2.352 -6.045 24.908 1.00 70.31 234 ASP A N 1
ATOM 1720 C CA . ASP A 1 234 ? -3.618 -5.305 24.865 1.00 70.31 234 ASP A CA 1
ATOM 1721 C C . ASP A 1 234 ? -4.634 -5.893 23.865 1.00 70.31 234 ASP A C 1
ATOM 1723 O O . ASP A 1 234 ? -5.763 -5.403 23.746 1.00 70.31 234 ASP A O 1
ATOM 1727 N N . GLY A 1 235 ? -4.268 -6.985 23.191 1.00 77.00 235 GLY A N 1
ATOM 1728 C CA . GLY A 1 235 ? -5.088 -7.685 22.213 1.00 77.00 235 GLY A CA 1
ATOM 1729 C C . GLY A 1 235 ? -5.297 -6.905 20.920 1.00 77.00 235 GLY A C 1
ATOM 1730 O O . GLY A 1 235 ? -6.254 -7.209 20.211 1.00 77.00 235 GLY A O 1
ATOM 1731 N N . ASP A 1 236 ? -4.442 -5.920 20.637 1.00 83.81 236 ASP A N 1
ATOM 1732 C CA . ASP A 1 236 ? -4.497 -5.073 19.448 1.00 83.81 236 ASP A CA 1
ATOM 1733 C C . ASP A 1 236 ? -3.218 -5.258 18.606 1.00 83.81 236 ASP A C 1
ATOM 1735 O O . ASP A 1 236 ? -2.145 -5.572 19.126 1.00 83.81 236 ASP A O 1
ATOM 1739 N N . PHE A 1 237 ? -3.324 -5.060 17.294 1.00 84.31 237 PHE A N 1
ATOM 1740 C CA . PHE A 1 237 ? -2.197 -4.935 16.370 1.00 84.31 237 PHE A CA 1
ATOM 1741 C C . PHE A 1 237 ? -2.512 -3.864 15.321 1.00 84.31 237 PHE A C 1
ATOM 1743 O O . PHE A 1 237 ? -3.649 -3.748 14.863 1.00 84.31 237 PHE A O 1
ATOM 1750 N N . THR A 1 238 ? -1.510 -3.068 14.962 1.00 81.69 238 THR A N 1
ATOM 1751 C CA . THR A 1 238 ? -1.610 -2.018 13.943 1.00 81.69 238 THR A CA 1
ATOM 1752 C C . THR A 1 238 ? -0.978 -2.518 12.651 1.00 81.69 238 THR A C 1
ATOM 1754 O O . THR A 1 238 ? 0.173 -2.940 12.650 1.00 81.69 238 THR A O 1
ATOM 1757 N N . ILE A 1 239 ? -1.726 -2.430 11.559 1.00 81.50 239 ILE A N 1
ATOM 1758 C CA . ILE A 1 239 ? -1.313 -2.805 10.212 1.00 81.50 239 ILE A CA 1
ATOM 1759 C C . ILE A 1 239 ? -1.209 -1.529 9.382 1.00 81.50 239 ILE A C 1
ATOM 1761 O O . ILE A 1 239 ? -2.212 -0.847 9.154 1.00 81.50 239 ILE A O 1
ATOM 1765 N N . GLY A 1 240 ? 0.002 -1.220 8.921 1.00 76.62 240 GLY A N 1
ATOM 1766 C CA . GLY A 1 240 ? 0.205 -0.233 7.866 1.00 76.62 240 GLY A CA 1
ATOM 1767 C C . GLY A 1 240 ? -0.225 -0.837 6.536 1.00 76.62 240 GLY A C 1
ATOM 1768 O O . GLY A 1 240 ? 0.212 -1.931 6.188 1.00 76.62 240 GLY A O 1
ATOM 1769 N N . LEU A 1 241 ? -1.097 -0.149 5.809 1.00 77.62 241 LEU A N 1
ATOM 1770 C CA . LEU A 1 241 ? -1.531 -0.610 4.502 1.00 77.62 241 LEU A CA 1
ATOM 1771 C C . LEU A 1 241 ? -0.380 -0.484 3.501 1.00 77.62 241 LEU A C 1
ATOM 1773 O O . LEU A 1 241 ? 0.430 0.442 3.570 1.00 77.62 241 LEU A O 1
ATOM 1777 N N . GLY A 1 242 ? -0.317 -1.418 2.560 1.00 68.06 242 GLY A N 1
ATOM 1778 C CA . GLY A 1 242 ? 0.627 -1.363 1.455 1.00 68.06 242 GLY A CA 1
ATOM 1779 C C . GLY A 1 242 ? 0.395 -0.126 0.575 1.00 68.06 242 GLY A C 1
ATOM 1780 O O . GLY A 1 242 ? -0.731 0.384 0.498 1.00 68.06 242 GLY A O 1
ATOM 1781 N N . PRO A 1 243 ? 1.438 0.360 -0.120 1.00 63.75 243 PRO A N 1
ATOM 1782 C CA . PRO A 1 243 ? 1.318 1.495 -1.026 1.00 63.75 243 PRO A CA 1
ATOM 1783 C C . PRO A 1 243 ? 0.261 1.218 -2.104 1.00 63.75 243 PRO A C 1
ATOM 1785 O O . PRO A 1 243 ? 0.264 0.173 -2.753 1.00 63.75 243 PRO A O 1
ATOM 1788 N N . THR A 1 244 ? -0.661 2.161 -2.290 1.00 70.31 244 THR A N 1
ATOM 1789 C CA . THR A 1 244 ? -1.764 2.055 -3.249 1.00 70.31 244 THR A CA 1
ATOM 1790 C C . THR A 1 244 ? -2.092 3.414 -3.853 1.00 70.31 244 THR A C 1
ATOM 1792 O O . THR A 1 244 ? -1.984 4.452 -3.197 1.00 70.31 244 THR A O 1
ATOM 1795 N N . ASP A 1 245 ? -2.520 3.398 -5.115 1.00 68.88 245 ASP A N 1
ATOM 1796 C CA . ASP A 1 245 ? -2.972 4.588 -5.833 1.00 68.88 245 ASP A CA 1
ATOM 1797 C C . ASP A 1 245 ? -4.450 4.929 -5.575 1.00 68.88 245 ASP A C 1
ATOM 1799 O O . ASP A 1 245 ? -4.940 5.973 -6.017 1.00 68.88 245 ASP A O 1
ATOM 1803 N N . GLU A 1 246 ? -5.163 4.043 -4.879 1.00 79.44 246 GLU A N 1
ATOM 1804 C CA . GLU A 1 246 ? -6.596 4.144 -4.614 1.00 79.44 246 GLU A CA 1
ATOM 1805 C C . GLU A 1 246 ? -6.848 5.000 -3.367 1.00 79.44 246 GLU A C 1
ATOM 1807 O O . GLU A 1 246 ? -6.325 4.647 -2.310 1.00 79.44 246 GLU A O 1
ATOM 1812 N N . PRO A 1 247 ? -7.664 6.072 -3.441 1.00 70.50 247 PRO A N 1
ATOM 1813 C CA . PRO A 1 247 ? -7.931 6.959 -2.302 1.00 70.50 247 PRO A CA 1
ATOM 1814 C C . PRO A 1 247 ? -8.730 6.275 -1.184 1.00 70.50 247 PRO A C 1
ATOM 1816 O O . PRO A 1 247 ? -8.663 6.684 -0.028 1.00 70.50 247 PRO A O 1
ATOM 1819 N N . GLU A 1 248 ? -9.462 5.212 -1.522 1.00 78.56 248 GLU A N 1
ATOM 1820 C CA . GLU A 1 248 ? -10.203 4.390 -0.576 1.00 78.56 248 GLU A CA 1
ATOM 1821 C C . GLU A 1 248 ? -10.006 2.906 -0.876 1.00 78.56 248 GLU A C 1
ATOM 1823 O O . GLU A 1 248 ? -10.195 2.441 -2.009 1.00 78.56 248 GLU A O 1
ATOM 1828 N N . VAL A 1 249 ? -9.725 2.137 0.170 1.00 87.44 249 VAL A N 1
ATOM 1829 C CA . VAL A 1 249 ? -9.652 0.677 0.103 1.00 87.44 249 VAL A CA 1
ATOM 1830 C C . VAL A 1 249 ? -10.593 0.055 1.121 1.00 87.44 249 VAL A C 1
ATOM 1832 O O . VAL A 1 249 ? -10.871 0.618 2.178 1.00 87.44 249 VAL A O 1
ATOM 1835 N N . THR A 1 250 ? -11.128 -1.114 0.796 1.00 91.00 250 THR A N 1
ATOM 1836 C CA . THR A 1 250 ? -11.823 -1.946 1.775 1.00 91.00 250 THR A CA 1
ATOM 1837 C C . THR A 1 250 ? -10.822 -2.951 2.301 1.00 91.00 250 THR A C 1
ATOM 1839 O O . THR A 1 250 ? -10.197 -3.659 1.515 1.00 91.00 250 THR A O 1
ATOM 1842 N N . VAL A 1 251 ? -10.664 -2.987 3.619 1.00 92.75 251 VAL A N 1
ATOM 1843 C CA . VAL A 1 251 ? -9.770 -3.903 4.320 1.00 92.75 251 VAL A CA 1
ATOM 1844 C C . VAL A 1 251 ? -10.614 -4.942 5.031 1.00 92.75 251 VAL A C 1
ATOM 1846 O O . VAL A 1 251 ? -11.575 -4.603 5.724 1.00 92.75 251 VAL A O 1
ATOM 1849 N N . TRP A 1 252 ? -10.250 -6.203 4.864 1.00 95.00 252 TRP A N 1
ATOM 1850 C CA . TRP A 1 252 ? -10.758 -7.321 5.639 1.00 95.00 252 TRP A CA 1
ATOM 1851 C C . TRP A 1 252 ? -9.697 -7.757 6.633 1.00 95.00 252 TRP A C 1
ATOM 1853 O O . TRP A 1 252 ? -8.516 -7.740 6.309 1.00 95.00 252 TRP A O 1
ATOM 1863 N N . ALA A 1 253 ? -10.126 -8.167 7.821 1.00 94.19 253 ALA A N 1
ATOM 1864 C CA . ALA A 1 253 ? -9.261 -8.776 8.818 1.00 94.19 253 ALA A CA 1
ATOM 1865 C C . ALA A 1 253 ?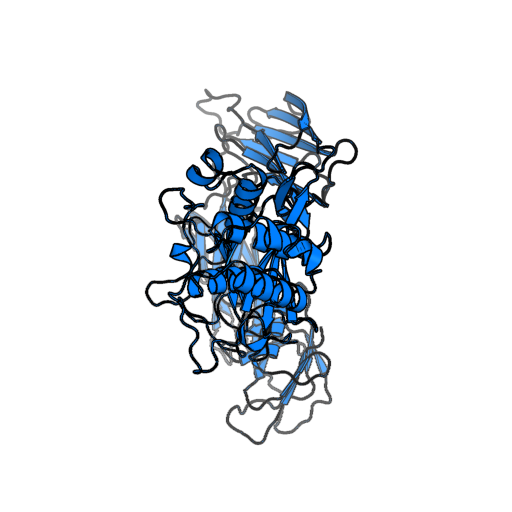 -9.992 -9.912 9.527 1.00 94.19 253 ALA A C 1
ATOM 1867 O O . ALA A 1 253 ? -11.221 -9.881 9.684 1.00 94.19 253 ALA A O 1
ATOM 1868 N N . TRP A 1 254 ? -9.242 -10.913 9.969 1.00 94.69 254 TRP A N 1
ATOM 1869 C CA . TRP A 1 254 ? -9.782 -12.050 10.704 1.00 94.69 254 TRP A CA 1
ATOM 1870 C C . TRP A 1 254 ? -8.698 -12.740 11.541 1.00 94.69 254 TRP A C 1
ATOM 1872 O O . TRP A 1 254 ? -7.524 -12.393 11.477 1.00 94.69 254 TRP A O 1
ATOM 1882 N N . THR A 1 255 ? -9.112 -13.694 12.378 1.00 93.31 255 THR A N 1
ATOM 1883 C CA . THR A 1 255 ? -8.217 -14.479 13.237 1.00 93.31 255 THR A CA 1
ATOM 1884 C C . THR A 1 255 ? -8.600 -15.954 13.185 1.00 93.31 255 THR A C 1
ATOM 1886 O O . THR A 1 255 ? -9.782 -16.306 13.050 1.00 93.31 255 THR A O 1
ATOM 1889 N N . GLY A 1 256 ? -7.612 -16.828 13.329 1.00 89.44 256 GLY A N 1
ATOM 1890 C CA . GLY A 1 256 ? -7.784 -18.272 13.260 1.00 89.44 256 GLY A CA 1
ATOM 1891 C C . GLY A 1 256 ? -6.569 -19.023 13.786 1.00 89.44 256 GLY A C 1
ATOM 1892 O O . GLY A 1 256 ? -5.642 -18.434 14.341 1.00 89.44 256 GLY A O 1
ATOM 1893 N N . ALA A 1 257 ? -6.608 -20.345 13.647 1.00 85.62 257 ALA A N 1
ATOM 1894 C CA . ALA A 1 257 ? -5.432 -21.175 13.869 1.00 85.62 257 ALA A CA 1
ATOM 1895 C C . ALA A 1 257 ? -4.557 -21.195 12.610 1.00 85.62 257 ALA A C 1
ATOM 1897 O O . ALA A 1 257 ? -5.051 -20.986 11.507 1.00 85.62 257 ALA A O 1
ATOM 1898 N N . LEU A 1 258 ? -3.272 -21.501 12.778 1.00 81.50 258 LEU A N 1
ATOM 1899 C CA . LEU A 1 258 ? -2.346 -21.654 11.662 1.00 81.50 258 LEU A CA 1
ATOM 1900 C C . LEU A 1 258 ? -2.863 -22.669 10.624 1.00 81.50 258 LEU A C 1
ATOM 1902 O O . LEU A 1 258 ? -3.194 -23.803 10.980 1.00 81.50 258 LEU A O 1
ATOM 1906 N N . GLY A 1 259 ? -2.902 -22.261 9.356 1.00 78.94 259 GLY A N 1
ATOM 1907 C CA . GLY A 1 259 ? -3.432 -23.017 8.220 1.00 78.94 259 GLY A CA 1
ATOM 1908 C C . GLY A 1 259 ? -4.949 -22.905 8.023 1.00 78.94 259 GLY A C 1
ATOM 1909 O O . GLY A 1 259 ? -5.490 -23.524 7.101 1.00 78.94 259 GLY A O 1
ATOM 1910 N N . ASP A 1 260 ? -5.664 -22.151 8.868 1.00 89.75 260 ASP A N 1
ATOM 1911 C CA . ASP A 1 260 ? -7.060 -21.814 8.592 1.00 89.75 260 ASP A CA 1
ATOM 1912 C C . ASP A 1 260 ? -7.137 -20.971 7.310 1.00 89.75 260 ASP A C 1
ATOM 1914 O O . ASP A 1 260 ? -6.283 -20.130 7.053 1.00 89.75 260 ASP A O 1
ATOM 1918 N N . ILE A 1 261 ? -8.215 -21.133 6.539 1.00 88.31 261 ILE A N 1
ATOM 1919 C CA . ILE A 1 261 ? -8.490 -20.330 5.338 1.00 88.31 261 ILE A CA 1
ATOM 1920 C C . ILE A 1 261 ? -9.871 -19.700 5.468 1.00 88.31 261 ILE A C 1
ATOM 1922 O O . ILE A 1 261 ? -10.866 -20.413 5.674 1.00 88.31 261 ILE A O 1
ATOM 1926 N N . VAL A 1 262 ? -9.955 -18.382 5.289 1.00 91.44 262 VAL A N 1
ATOM 1927 C CA . VAL A 1 262 ? -11.222 -17.653 5.385 1.00 91.44 262 VAL A CA 1
ATOM 1928 C C . VAL A 1 262 ? -12.013 -17.694 4.085 1.00 91.44 262 VAL A C 1
ATOM 1930 O O . VAL A 1 262 ? -11.482 -17.787 2.977 1.00 91.44 262 VAL A O 1
ATOM 1933 N N . ARG A 1 263 ? -13.339 -17.641 4.223 1.00 89.00 263 ARG A N 1
ATOM 1934 C CA . ARG A 1 263 ? -14.280 -17.574 3.104 1.00 89.00 263 ARG A CA 1
ATOM 1935 C C . ARG A 1 263 ? -15.257 -16.430 3.294 1.00 89.00 263 ARG A C 1
ATOM 1937 O O . ARG A 1 263 ? -15.518 -15.993 4.416 1.00 89.00 263 ARG A O 1
ATOM 1944 N N . SER A 1 264 ? -15.846 -15.994 2.185 1.00 87.88 264 SER A N 1
ATOM 1945 C CA . SER A 1 264 ? -16.922 -15.007 2.207 1.00 87.88 264 SER A CA 1
ATOM 1946 C C . SER A 1 264 ? -18.033 -15.430 3.178 1.00 87.88 264 SER A C 1
ATOM 1948 O O . SER A 1 264 ? -18.583 -16.527 3.068 1.00 87.88 264 SER A O 1
ATOM 1950 N N . GLY A 1 265 ? -18.353 -14.552 4.131 1.00 81.19 265 GLY A N 1
ATOM 1951 C CA . GLY A 1 265 ? -19.406 -14.770 5.124 1.00 81.19 265 GLY A CA 1
ATOM 1952 C C . GLY A 1 265 ? -18.996 -15.541 6.385 1.00 81.19 265 GLY A C 1
ATOM 1953 O O . GLY A 1 265 ? -19.882 -15.855 7.181 1.00 81.19 265 GLY A O 1
ATOM 1954 N N . ASP A 1 266 ? -17.708 -15.845 6.595 1.00 86.44 266 ASP A N 1
ATOM 1955 C CA . ASP A 1 266 ? -17.229 -16.359 7.889 1.00 86.44 266 ASP A CA 1
ATOM 1956 C C . ASP A 1 266 ? -17.538 -15.343 9.008 1.00 86.44 266 ASP A C 1
ATOM 1958 O O . ASP A 1 266 ? -17.369 -14.137 8.839 1.00 86.44 266 ASP A O 1
ATOM 1962 N N . ALA A 1 267 ? -18.002 -15.825 10.162 1.00 78.06 267 ALA A N 1
ATOM 1963 C CA . ALA A 1 267 ? -18.362 -14.978 11.299 1.00 78.06 267 ALA A CA 1
ATOM 1964 C C . ALA A 1 267 ? -17.150 -14.286 11.949 1.00 78.06 267 ALA A C 1
ATOM 1966 O O . ALA A 1 267 ? -17.327 -13.299 12.661 1.00 78.06 267 ALA A O 1
ATOM 1967 N N . ARG A 1 268 ? -15.937 -14.807 11.723 1.00 84.81 268 ARG A N 1
ATOM 1968 C CA . ARG A 1 268 ? -14.670 -14.229 12.201 1.00 84.81 268 ARG A CA 1
ATOM 1969 C C . ARG A 1 268 ? -14.107 -13.166 11.258 1.00 84.81 268 ARG A C 1
ATOM 1971 O O . ARG A 1 268 ? -13.167 -12.473 11.636 1.00 84.81 268 ARG A O 1
ATOM 1978 N N . LEU A 1 269 ? -14.659 -13.058 10.050 1.00 91.00 269 LEU A N 1
ATOM 1979 C CA . LEU A 1 269 ? -14.234 -12.107 9.036 1.00 91.00 269 LEU A CA 1
ATOM 1980 C C . LEU A 1 269 ? -14.957 -10.778 9.233 1.00 91.00 269 LEU A C 1
ATOM 1982 O O . LEU A 1 269 ? -16.185 -10.698 9.156 1.00 91.00 269 LEU A O 1
ATOM 1986 N N . VAL A 1 270 ? -14.183 -9.721 9.435 1.00 89.88 270 VAL A N 1
ATOM 1987 C CA . VAL A 1 270 ? -14.688 -8.352 9.534 1.00 89.88 270 VAL A CA 1
ATOM 1988 C C . VAL A 1 270 ? -14.065 -7.483 8.459 1.00 89.88 270 VAL A C 1
ATOM 1990 O O . VAL A 1 270 ? -12.993 -7.788 7.949 1.00 89.88 270 VAL A O 1
ATOM 1993 N N . SER A 1 271 ? -14.753 -6.406 8.092 1.00 90.56 271 SER A N 1
ATOM 1994 C CA . SER A 1 271 ? -14.267 -5.475 7.080 1.00 90.56 271 SER A CA 1
ATOM 1995 C C . SER A 1 271 ? -14.589 -4.036 7.422 1.00 90.56 271 SER A C 1
ATOM 1997 O O . SER A 1 271 ? -15.642 -3.756 8.001 1.00 90.56 271 SER A O 1
ATOM 1999 N N . VAL A 1 272 ? -13.734 -3.131 6.969 1.00 84.06 272 VAL A N 1
ATOM 2000 C CA . VAL A 1 272 ? -13.915 -1.686 7.080 1.00 84.06 272 VAL A CA 1
ATOM 2001 C C . VAL A 1 272 ? -13.430 -1.010 5.799 1.00 84.06 272 VAL A C 1
ATOM 2003 O O . VAL A 1 272 ? -12.457 -1.443 5.186 1.00 84.06 272 VAL A O 1
ATOM 2006 N N . GLN A 1 273 ? -14.141 0.026 5.367 1.00 84.12 273 GLN A N 1
ATOM 2007 C CA . GLN A 1 273 ? -13.697 0.908 4.291 1.00 84.12 273 GLN A CA 1
ATOM 2008 C C . GLN A 1 273 ? -12.857 2.024 4.904 1.00 84.12 273 GLN A C 1
ATOM 2010 O O . GLN A 1 273 ? -13.271 2.603 5.907 1.00 84.12 273 GLN A O 1
ATOM 2015 N N . VAL A 1 274 ? -11.687 2.292 4.330 1.00 76.25 274 VAL A N 1
ATOM 2016 C CA . VAL A 1 274 ? -10.703 3.221 4.893 1.00 76.25 274 VAL A CA 1
ATOM 2017 C C . VAL A 1 274 ? -10.140 4.149 3.833 1.00 76.25 274 VAL A C 1
ATOM 2019 O O . VAL A 1 274 ? -9.948 3.747 2.683 1.00 76.25 274 VAL A O 1
ATOM 2022 N N . SER A 1 275 ? -9.848 5.383 4.243 1.00 75.44 275 SER A N 1
ATOM 2023 C CA . SER A 1 275 ? -9.097 6.335 3.421 1.00 75.44 275 SER A CA 1
ATOM 2024 C C . SER A 1 275 ? -7.610 5.979 3.429 1.00 75.44 275 SER A C 1
ATOM 2026 O O . SER A 1 275 ? -7.062 5.600 4.465 1.00 75.44 275 SER A O 1
ATOM 2028 N N . THR A 1 276 ? -6.933 6.122 2.297 1.00 71.50 276 THR A N 1
ATOM 2029 C CA . THR A 1 276 ? -5.468 5.991 2.194 1.00 71.50 276 THR A CA 1
ATOM 2030 C C . THR A 1 276 ? -4.775 7.347 2.083 1.00 71.50 276 THR A C 1
ATOM 2032 O O . THR A 1 276 ? -3.554 7.415 2.186 1.00 71.50 276 THR A O 1
ATOM 2035 N N . GLN A 1 277 ? -5.542 8.428 1.904 1.00 64.94 277 GLN A N 1
ATOM 2036 C CA . GLN A 1 277 ? -5.039 9.795 1.806 1.00 64.94 277 GLN A CA 1
ATOM 2037 C C . GLN A 1 277 ? -5.131 10.498 3.161 1.00 64.94 277 GLN A C 1
ATOM 2039 O O . GLN A 1 277 ? -6.190 10.488 3.793 1.00 64.94 277 GLN A O 1
ATOM 2044 N N . GLY A 1 278 ? -4.030 11.120 3.592 1.00 60.44 278 GLY A N 1
ATOM 2045 C CA . GLY A 1 278 ? -4.002 11.961 4.795 1.00 60.44 278 GLY A CA 1
ATOM 2046 C C . GLY A 1 278 ? -2.929 11.621 5.831 1.00 60.44 278 GLY A C 1
ATOM 2047 O O . GLY A 1 278 ? -3.017 12.113 6.951 1.00 60.44 278 GLY A O 1
ATOM 2048 N N . VAL A 1 279 ? -1.935 10.786 5.506 1.00 65.62 279 VAL A N 1
ATOM 2049 C CA . VAL A 1 279 ? -0.746 10.657 6.367 1.00 65.62 279 VAL A CA 1
ATOM 2050 C C . VAL A 1 279 ? 0.137 11.894 6.239 1.00 65.62 279 VAL A C 1
ATOM 2052 O O . VAL A 1 279 ? 0.204 12.505 5.169 1.00 65.62 279 VAL A O 1
ATOM 2055 N N . GLU A 1 280 ? 0.810 12.256 7.330 1.00 73.00 280 GLU A N 1
ATOM 2056 C CA . GLU A 1 280 ? 1.823 13.311 7.325 1.00 73.00 280 GLU A CA 1
ATOM 2057 C C . GLU A 1 280 ? 2.968 12.917 6.380 1.00 73.00 280 GLU A C 1
ATOM 2059 O O . GLU A 1 280 ? 3.445 11.777 6.396 1.00 73.00 280 GLU A O 1
ATOM 2064 N N . ALA A 1 281 ? 3.384 13.847 5.523 1.00 83.25 281 ALA A N 1
ATOM 2065 C CA . ALA A 1 281 ? 4.452 13.600 4.567 1.00 83.25 281 ALA A CA 1
ATOM 2066 C C . ALA A 1 281 ? 5.808 13.537 5.279 1.00 83.25 281 ALA A C 1
ATOM 2068 O O . ALA A 1 281 ? 6.277 14.530 5.829 1.00 83.25 281 ALA A O 1
ATOM 2069 N N . THR A 1 282 ? 6.459 12.376 5.224 1.00 83.75 282 THR A N 1
ATOM 2070 C CA . THR A 1 282 ? 7.825 12.177 5.732 1.00 83.75 282 THR A CA 1
ATOM 2071 C C . THR A 1 282 ? 8.876 12.284 4.631 1.00 83.75 282 THR A C 1
ATOM 2073 O O . THR A 1 282 ? 10.060 12.404 4.927 1.00 83.75 282 THR A O 1
ATOM 2076 N N . GLY A 1 283 ? 8.457 12.244 3.367 1.00 89.56 283 GLY A N 1
ATOM 2077 C CA . GLY A 1 283 ? 9.325 12.396 2.207 1.00 89.56 283 GLY A CA 1
ATOM 2078 C C . GLY A 1 283 ? 8.532 12.634 0.926 1.00 89.56 283 GLY A C 1
ATOM 2079 O O . GLY A 1 283 ? 7.315 12.843 0.938 1.00 89.56 283 GLY A O 1
ATOM 2080 N N . ALA A 1 284 ? 9.229 12.583 -0.200 1.00 91.12 284 ALA A N 1
ATOM 2081 C CA . ALA A 1 284 ? 8.629 12.608 -1.523 1.00 91.12 284 ALA A CA 1
ATOM 2082 C C . ALA A 1 284 ? 9.314 11.610 -2.457 1.00 91.12 284 ALA A C 1
ATOM 2084 O O . ALA A 1 284 ? 10.491 11.284 -2.310 1.00 91.12 284 ALA A O 1
ATOM 2085 N N . LYS A 1 285 ? 8.572 11.146 -3.462 1.00 91.19 285 LYS A N 1
ATOM 2086 C CA . LYS A 1 285 ? 9.073 10.281 -4.529 1.00 91.19 285 LYS A CA 1
ATOM 2087 C C . LYS A 1 285 ? 8.771 10.904 -5.881 1.00 91.19 285 LYS A C 1
ATOM 2089 O O . LYS A 1 285 ? 7.675 11.418 -6.101 1.00 91.19 285 LYS A O 1
ATOM 2094 N N . VAL A 1 286 ? 9.735 10.829 -6.796 1.00 93.19 286 VAL A N 1
ATOM 2095 C CA . VAL A 1 286 ? 9.540 11.248 -8.186 1.00 93.19 286 VAL A CA 1
ATOM 2096 C C . VAL A 1 286 ? 9.496 10.026 -9.085 1.00 93.19 286 VAL A C 1
ATOM 2098 O O . VAL A 1 286 ? 10.410 9.205 -9.082 1.00 93.19 286 VAL A O 1
ATOM 2101 N N . THR A 1 287 ? 8.430 9.915 -9.866 1.00 91.12 287 THR A N 1
ATOM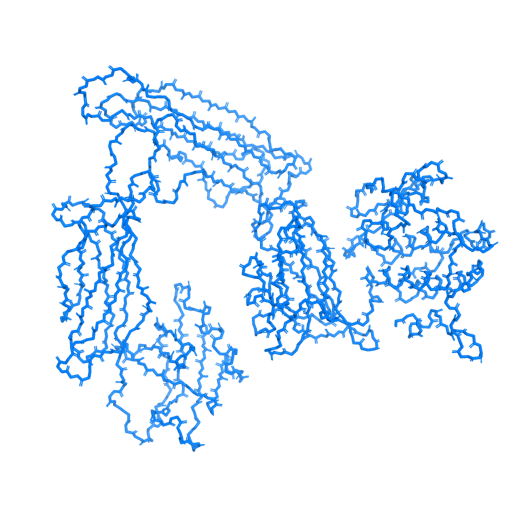 2102 C CA . THR A 1 287 ? 8.257 8.879 -10.886 1.00 91.12 287 THR A CA 1
ATOM 2103 C C . THR A 1 287 ? 7.958 9.523 -12.231 1.00 91.12 287 THR A C 1
ATOM 2105 O O . THR A 1 287 ? 7.593 10.697 -12.315 1.00 91.12 287 THR A O 1
ATOM 2108 N N . ASN A 1 288 ? 8.128 8.765 -13.308 1.00 90.88 288 ASN A N 1
ATOM 2109 C CA . ASN A 1 288 ? 7.695 9.177 -14.632 1.00 90.88 288 ASN A CA 1
ATOM 2110 C C . ASN A 1 288 ? 6.918 8.043 -15.305 1.00 90.88 288 ASN A C 1
ATOM 2112 O O . ASN A 1 288 ? 6.987 6.890 -14.888 1.00 90.88 288 ASN A O 1
ATOM 2116 N N . SER A 1 289 ? 6.147 8.387 -16.331 1.00 91.25 289 SER A N 1
ATOM 2117 C CA . SER A 1 289 ? 5.295 7.441 -17.050 1.00 91.25 289 SER A CA 1
ATOM 2118 C C . SER A 1 289 ? 6.032 6.645 -18.138 1.00 91.25 289 SER A C 1
ATOM 2120 O O . SER A 1 289 ? 5.383 6.183 -19.079 1.00 91.25 289 SER A O 1
ATOM 2122 N N . LEU A 1 290 ? 7.366 6.538 -18.084 1.00 83.88 290 LEU A N 1
ATOM 2123 C CA . LEU A 1 290 ? 8.107 5.720 -19.043 1.00 83.88 290 LEU A CA 1
ATOM 2124 C C . LEU A 1 290 ? 7.802 4.235 -18.802 1.00 83.88 290 LEU A C 1
ATOM 2126 O O . LEU A 1 290 ? 7.779 3.800 -17.649 1.00 83.88 290 LEU A O 1
ATOM 2130 N N . PRO A 1 291 ? 7.580 3.443 -19.865 1.00 78.62 291 PRO A N 1
ATOM 2131 C CA . PRO A 1 291 ? 7.516 1.996 -19.733 1.00 78.62 291 PRO A CA 1
ATOM 2132 C C . PRO A 1 291 ? 8.807 1.439 -19.127 1.00 78.62 291 PRO A C 1
ATOM 2134 O O . PRO A 1 291 ? 9.891 1.991 -19.321 1.00 78.62 291 PRO A O 1
ATOM 2137 N N . GLU A 1 292 ? 8.694 0.307 -18.438 1.00 76.81 292 GLU A N 1
ATOM 2138 C CA . GLU A 1 292 ? 9.854 -0.436 -17.952 1.00 76.81 292 GLU A CA 1
ATOM 2139 C C . GLU A 1 292 ? 10.834 -0.716 -19.106 1.00 76.81 292 GLU A C 1
ATOM 2141 O O . GLU A 1 292 ? 10.423 -1.013 -20.232 1.00 76.81 292 GLU A O 1
ATOM 2146 N N . ASN A 1 293 ? 12.133 -0.567 -18.836 1.00 77.50 293 ASN A N 1
ATOM 2147 C CA . ASN A 1 293 ? 13.225 -0.715 -19.804 1.00 77.50 293 ASN A CA 1
ATOM 2148 C C . ASN A 1 293 ? 13.237 0.280 -20.984 1.00 77.50 293 ASN A C 1
ATOM 2150 O O . ASN A 1 293 ? 14.124 0.185 -21.837 1.00 77.50 293 ASN A O 1
ATOM 2154 N N . ALA A 1 294 ? 12.319 1.251 -21.039 1.00 86.62 294 ALA A N 1
ATOM 2155 C CA . ALA A 1 294 ? 12.365 2.310 -22.040 1.00 86.62 294 ALA A CA 1
ATOM 2156 C C . ALA A 1 294 ? 13.480 3.317 -21.720 1.00 86.62 294 ALA A C 1
ATOM 2158 O O . ALA A 1 294 ? 13.580 3.848 -20.615 1.00 86.62 294 ALA A O 1
ATOM 2159 N N . THR A 1 295 ? 14.299 3.618 -22.723 1.00 90.19 295 THR A N 1
ATOM 2160 C CA . THR A 1 295 ? 15.330 4.668 -22.664 1.00 90.19 295 THR A CA 1
ATOM 2161 C C . THR A 1 295 ? 14.934 5.902 -23.474 1.00 90.19 295 THR A C 1
ATOM 2163 O O . THR A 1 295 ? 15.468 6.987 -23.245 1.00 90.19 295 THR A O 1
ATOM 2166 N N . HIS A 1 296 ? 13.984 5.737 -24.397 1.00 93.31 296 HIS A N 1
ATOM 2167 C CA . HIS A 1 296 ? 13.523 6.745 -25.340 1.00 93.31 296 HIS A CA 1
ATOM 2168 C C . HIS A 1 296 ? 11.996 6.762 -25.440 1.00 93.31 296 HIS A C 1
ATOM 2170 O O . HIS A 1 296 ? 11.293 5.831 -25.044 1.00 93.31 296 HIS A O 1
ATOM 2176 N N . VAL A 1 297 ? 11.484 7.838 -26.025 1.00 95.31 297 VAL A N 1
ATOM 2177 C CA . VAL A 1 297 ? 10.064 8.115 -26.220 1.00 95.31 297 VAL A CA 1
ATOM 2178 C C . VAL A 1 297 ? 9.834 8.503 -27.671 1.00 95.31 297 VAL A C 1
ATOM 2180 O O . VAL A 1 297 ? 10.651 9.194 -28.268 1.00 95.31 297 VAL A O 1
ATOM 2183 N N . ARG A 1 298 ? 8.712 8.089 -28.259 1.00 92.69 298 ARG A N 1
ATOM 2184 C CA . ARG A 1 298 ? 8.361 8.527 -29.614 1.00 92.69 298 ARG A CA 1
ATOM 2185 C C . ARG A 1 298 ? 7.896 9.975 -29.617 1.00 92.69 298 ARG A C 1
ATOM 2187 O O . ARG A 1 298 ? 7.098 10.357 -28.754 1.00 92.69 298 ARG A O 1
ATOM 2194 N N . PHE A 1 299 ? 8.285 10.742 -30.633 1.00 92.56 299 PHE A N 1
ATOM 2195 C CA . PHE A 1 299 ? 7.666 12.047 -30.876 1.00 92.56 299 PHE A CA 1
ATOM 2196 C C . PHE A 1 299 ? 6.138 11.948 -30.974 1.00 92.56 299 PHE A C 1
ATOM 2198 O O . PHE A 1 299 ? 5.570 10.944 -31.413 1.00 92.56 299 PHE A O 1
ATOM 2205 N N . GLY A 1 300 ? 5.463 12.994 -30.498 1.00 86.94 300 GLY A N 1
ATOM 2206 C CA . GLY A 1 300 ? 4.005 13.040 -30.368 1.00 86.94 300 GLY A CA 1
ATOM 2207 C C . GLY A 1 300 ? 3.438 12.278 -29.162 1.00 86.94 300 GLY A C 1
ATOM 2208 O O . GLY A 1 300 ? 2.233 12.358 -28.924 1.00 86.94 300 GLY A O 1
ATOM 2209 N N . SER A 1 301 ? 4.271 11.572 -28.389 1.00 90.88 301 SER A N 1
ATOM 2210 C CA . SER A 1 301 ? 3.887 11.034 -27.076 1.00 90.88 301 SER A CA 1
ATOM 2211 C C . SER A 1 301 ? 4.113 12.071 -25.973 1.00 90.88 301 SER A C 1
ATOM 2213 O O . SER A 1 301 ? 4.742 13.106 -26.188 1.00 90.88 301 SER A O 1
ATOM 2215 N N . THR A 1 302 ? 3.631 11.773 -24.769 1.00 91.44 302 THR A N 1
ATOM 2216 C CA . THR A 1 302 ? 3.828 12.601 -23.573 1.00 91.44 302 THR A CA 1
ATOM 2217 C C . THR A 1 302 ? 4.381 11.753 -22.438 1.00 91.44 302 THR A C 1
ATOM 2219 O O . THR A 1 302 ? 3.914 10.631 -22.232 1.00 91.44 302 THR A O 1
ATOM 2222 N N . VAL A 1 303 ? 5.324 12.299 -21.672 1.00 93.44 303 VAL A N 1
ATOM 2223 C CA . VAL A 1 303 ? 5.789 11.716 -20.410 1.00 93.44 303 VAL A CA 1
ATOM 2224 C C . VAL A 1 303 ? 5.286 12.573 -19.263 1.00 93.44 303 VAL A C 1
ATOM 2226 O O . VAL A 1 303 ? 5.651 13.742 -19.152 1.00 93.44 303 VAL A O 1
ATOM 2229 N N . THR A 1 304 ? 4.468 11.988 -18.395 1.00 93.50 304 THR A N 1
ATOM 2230 C CA . THR A 1 304 ? 4.041 12.635 -17.155 1.00 93.50 304 THR A CA 1
ATOM 2231 C C . THR A 1 304 ? 5.062 12.324 -16.075 1.00 93.50 304 THR A C 1
ATOM 2233 O O . THR A 1 304 ? 5.302 11.157 -15.764 1.00 93.50 304 THR A O 1
ATOM 2236 N N . VAL A 1 305 ? 5.655 13.361 -15.494 1.00 94.94 305 VAL A N 1
ATOM 2237 C CA . VAL A 1 305 ? 6.485 13.251 -14.295 1.00 94.94 305 VAL A CA 1
ATOM 2238 C C . VAL A 1 305 ? 5.618 13.599 -13.094 1.00 94.94 305 VAL A C 1
ATOM 2240 O O . VAL A 1 305 ? 4.957 14.636 -13.077 1.00 94.94 305 VAL A O 1
ATOM 2243 N N . THR A 1 306 ? 5.604 12.713 -12.104 1.00 94.31 306 THR A N 1
ATOM 2244 C CA . THR A 1 306 ? 4.835 12.857 -10.869 1.00 94.31 306 THR A CA 1
ATOM 2245 C C . THR A 1 306 ? 5.789 13.044 -9.699 1.00 94.31 306 THR A C 1
ATOM 2247 O O . THR A 1 306 ? 6.634 12.188 -9.454 1.00 94.31 306 THR A O 1
ATOM 2250 N N . VAL A 1 307 ? 5.625 14.136 -8.955 1.00 94.88 307 VAL A N 1
ATOM 2251 C CA . VAL A 1 307 ? 6.162 14.284 -7.597 1.00 94.88 307 VAL A CA 1
ATOM 2252 C C . VAL A 1 307 ? 5.036 13.910 -6.643 1.00 94.88 307 VAL A C 1
ATOM 2254 O O . VAL A 1 307 ? 3.994 14.558 -6.652 1.00 94.88 307 VAL A O 1
ATOM 2257 N N . GLN A 1 308 ? 5.220 12.861 -5.852 1.00 91.94 308 GLN A N 1
ATOM 2258 C CA . GLN A 1 308 ? 4.227 12.375 -4.899 1.00 91.94 308 GLN A CA 1
ATOM 2259 C C . GLN A 1 308 ? 4.802 12.474 -3.491 1.00 91.94 308 GLN A C 1
ATOM 2261 O O . GLN A 1 308 ? 5.851 11.891 -3.215 1.00 91.94 308 GLN A O 1
ATOM 2266 N N . LEU A 1 309 ? 4.110 13.178 -2.598 1.00 90.12 309 LEU A N 1
ATOM 2267 C CA . LEU A 1 309 ? 4.413 13.128 -1.175 1.00 90.12 309 LEU A CA 1
ATOM 2268 C C . LEU A 1 309 ? 4.142 11.724 -0.650 1.00 90.12 309 LEU A C 1
ATOM 2270 O O . LEU A 1 309 ? 3.103 11.124 -0.955 1.00 90.12 309 LEU A O 1
ATOM 2274 N N . VAL A 1 310 ? 5.079 11.228 0.149 1.00 85.00 310 VAL A N 1
ATOM 2275 C CA . VAL A 1 310 ? 4.989 9.925 0.792 1.00 85.00 310 VAL A CA 1
ATOM 2276 C C . VAL A 1 310 ? 5.115 10.064 2.303 1.00 85.00 310 VAL A C 1
ATOM 2278 O O . VAL A 1 310 ? 5.929 10.832 2.815 1.00 85.00 310 VAL A O 1
ATOM 2281 N N . GLY A 1 311 ? 4.270 9.336 3.018 1.00 75.12 311 GLY A N 1
ATOM 2282 C CA . GLY A 1 311 ? 4.358 9.164 4.458 1.00 75.12 311 GLY A CA 1
ATOM 2283 C C . GLY A 1 311 ? 5.162 7.917 4.805 1.00 75.12 311 GLY A C 1
ATOM 2284 O O . GLY A 1 311 ? 5.881 7.345 3.976 1.00 75.12 311 GLY A O 1
ATOM 2285 N N . VAL A 1 312 ? 4.989 7.454 6.039 1.00 64.94 312 VAL A N 1
ATOM 2286 C CA . VAL A 1 312 ? 5.578 6.198 6.512 1.00 64.94 312 VAL A CA 1
ATOM 2287 C C . VAL A 1 312 ? 5.235 5.033 5.572 1.00 64.94 312 VAL A C 1
ATOM 2289 O O . VAL A 1 312 ? 4.128 4.945 5.040 1.00 64.94 312 VAL A O 1
ATOM 2292 N N . ASN A 1 313 ? 6.205 4.144 5.343 1.00 60.62 313 ASN A N 1
ATOM 2293 C CA . ASN A 1 313 ? 6.082 2.965 4.472 1.00 60.62 313 ASN A CA 1
ATOM 2294 C C . ASN A 1 313 ? 5.720 3.262 2.998 1.00 60.62 313 ASN A C 1
ATOM 2296 O O . ASN A 1 313 ? 5.261 2.372 2.284 1.00 60.62 313 ASN A O 1
ATOM 2300 N N . GLY A 1 314 ? 5.933 4.493 2.515 1.00 65.62 314 GLY A N 1
ATOM 2301 C CA . GLY A 1 314 ? 5.706 4.853 1.109 1.00 65.62 314 GLY A CA 1
ATOM 2302 C C . GLY A 1 314 ? 4.240 5.115 0.740 1.00 65.62 314 GLY A C 1
ATOM 2303 O O . GLY A 1 314 ? 3.916 5.182 -0.447 1.00 65.62 314 GLY A O 1
ATOM 2304 N N . LEU A 1 315 ? 3.354 5.262 1.731 1.00 66.06 315 LEU A N 1
ATOM 2305 C CA . LEU A 1 315 ? 1.945 5.624 1.536 1.00 66.06 315 LEU A CA 1
ATOM 2306 C C . LEU A 1 315 ? 1.794 7.043 0.985 1.00 66.06 315 LEU A C 1
ATOM 2308 O O . LEU A 1 315 ? 2.603 7.909 1.296 1.00 66.06 315 LEU A O 1
ATOM 2312 N N . ARG A 1 316 ? 0.734 7.317 0.215 1.00 72.62 316 ARG A N 1
ATOM 2313 C CA . ARG A 1 316 ? 0.455 8.675 -0.280 1.00 72.62 316 ARG A CA 1
ATOM 2314 C C . ARG A 1 316 ? 0.141 9.617 0.881 1.00 72.62 316 ARG A C 1
ATOM 2316 O O . ARG A 1 316 ? -0.830 9.414 1.605 1.00 72.62 316 ARG A O 1
ATOM 2323 N N . ALA A 1 317 ? 0.940 10.663 1.021 1.00 76.56 317 ALA A N 1
ATOM 2324 C CA . ALA A 1 317 ? 0.739 11.694 2.027 1.00 76.56 317 ALA A CA 1
ATOM 2325 C C . ALA A 1 317 ? -0.002 12.903 1.463 1.00 76.56 317 ALA A C 1
ATOM 2327 O O . ALA A 1 317 ? -0.017 13.115 0.254 1.00 76.56 317 ALA A O 1
ATOM 2328 N N . VAL A 1 318 ? -0.588 13.701 2.352 1.00 80.69 318 VAL A N 1
ATOM 2329 C CA . VAL A 1 318 ? -1.101 15.041 2.025 1.00 80.69 318 VAL A CA 1
ATOM 2330 C C . VAL A 1 318 ? -0.034 16.097 2.330 1.00 80.69 318 VAL A C 1
ATOM 2332 O O . VAL A 1 318 ? 0.926 15.802 3.050 1.00 80.69 318 VAL A O 1
ATOM 2335 N N . PRO A 1 319 ? -0.156 17.324 1.792 1.00 84.00 319 PRO A N 1
ATOM 2336 C CA . PRO A 1 319 ? 0.757 18.404 2.144 1.00 84.00 319 PRO A CA 1
ATOM 2337 C C . PRO A 1 319 ? 0.773 18.666 3.664 1.00 84.00 319 PRO A C 1
ATOM 2339 O O . PRO A 1 319 ? -0.288 18.608 4.289 1.00 84.00 319 PRO A O 1
ATOM 2342 N N . PRO A 1 320 ? 1.939 18.985 4.263 1.00 82.69 320 PRO A N 1
ATOM 2343 C CA . PRO A 1 320 ? 2.020 19.501 5.633 1.00 82.69 320 PRO A CA 1
ATOM 2344 C C . PRO A 1 320 ? 1.153 20.757 5.827 1.00 82.69 320 PRO A C 1
ATOM 2346 O O . PRO A 1 320 ? 0.804 21.418 4.849 1.00 82.69 320 PRO A O 1
ATOM 2349 N N . GLU A 1 321 ? 0.850 21.137 7.076 1.00 81.12 321 GLU A N 1
ATOM 2350 C CA . GLU A 1 321 ? 0.016 22.323 7.368 1.00 81.12 321 GLU A CA 1
ATOM 2351 C C . GLU A 1 321 ? 0.568 23.622 6.752 1.00 81.12 321 GLU A C 1
ATOM 2353 O O . GLU A 1 321 ? -0.199 24.454 6.267 1.00 81.12 321 GLU A O 1
ATOM 2358 N N . ASP A 1 322 ? 1.896 23.772 6.709 1.00 83.19 322 ASP A N 1
ATOM 2359 C CA . ASP A 1 322 ? 2.579 24.917 6.088 1.00 83.19 322 ASP A CA 1
ATOM 2360 C C . ASP A 1 322 ? 2.661 24.818 4.547 1.00 83.19 322 ASP A C 1
ATOM 2362 O O . ASP A 1 322 ? 3.185 25.710 3.872 1.00 83.19 322 ASP A O 1
ATOM 2366 N N . GLY A 1 323 ? 2.108 23.745 3.977 1.00 87.81 323 GLY A N 1
ATOM 2367 C CA . GLY A 1 323 ? 2.189 23.382 2.570 1.00 87.81 323 GLY A CA 1
ATOM 2368 C C . GLY A 1 323 ? 3.508 22.700 2.202 1.00 87.81 323 GLY A C 1
ATOM 2369 O O . GLY A 1 323 ? 4.462 22.639 2.972 1.00 87.81 323 GLY A O 1
ATOM 2370 N N . ALA A 1 324 ? 3.567 22.187 0.977 1.00 94.06 324 ALA A N 1
ATOM 2371 C CA . ALA A 1 324 ? 4.798 21.704 0.362 1.00 94.06 324 ALA A CA 1
ATOM 2372 C C . ALA A 1 324 ? 4.932 22.313 -1.032 1.00 94.06 324 ALA A C 1
ATOM 2374 O O . ALA A 1 324 ? 3.943 22.561 -1.729 1.00 94.06 324 ALA A O 1
ATOM 2375 N N . SER A 1 325 ? 6.157 22.603 -1.448 1.00 96.88 325 SER A N 1
ATOM 2376 C CA . SER A 1 325 ? 6.445 23.177 -2.757 1.00 96.88 325 SER A CA 1
ATOM 2377 C C . SER A 1 325 ? 7.791 22.699 -3.273 1.00 96.88 325 SER A C 1
ATOM 2379 O O . SER A 1 325 ? 8.754 22.546 -2.524 1.00 96.88 325 SER A O 1
ATOM 2381 N N . TYR A 1 326 ? 7.875 22.521 -4.585 1.00 98.00 326 TYR A N 1
ATOM 2382 C CA . TYR A 1 326 ? 9.093 22.075 -5.247 1.00 98.00 326 TYR A CA 1
ATOM 2383 C C . TYR A 1 326 ? 9.460 23.040 -6.366 1.00 98.00 326 TYR A C 1
ATOM 2385 O O . TYR A 1 326 ? 8.608 23.490 -7.132 1.00 98.00 326 TYR A O 1
ATOM 2393 N N . THR A 1 327 ? 10.749 23.356 -6.467 1.00 98.25 327 THR A N 1
ATOM 2394 C CA . THR A 1 327 ? 11.300 24.022 -7.645 1.00 98.25 327 THR A CA 1
ATOM 2395 C C . THR A 1 327 ? 11.510 22.968 -8.717 1.00 98.25 327 THR A C 1
ATOM 2397 O O . THR A 1 327 ? 12.329 22.064 -8.551 1.00 98.25 327 THR A O 1
ATOM 2400 N N . ILE A 1 328 ? 10.783 23.095 -9.819 1.00 98.25 328 ILE A N 1
ATOM 2401 C CA . ILE A 1 328 ? 10.875 22.218 -10.980 1.00 98.25 328 ILE A CA 1
ATOM 2402 C C . ILE A 1 328 ? 11.589 22.993 -12.075 1.00 98.25 328 ILE A C 1
ATOM 2404 O O . ILE A 1 328 ? 11.110 24.027 -12.538 1.00 98.25 328 ILE A O 1
ATOM 2408 N N . THR A 1 329 ? 12.757 22.502 -12.478 1.00 98.19 329 THR A N 1
ATOM 2409 C CA . THR A 1 329 ? 13.483 23.017 -13.641 1.00 98.19 329 THR A CA 1
ATOM 2410 C C . THR A 1 329 ? 13.457 21.981 -14.745 1.00 98.19 329 THR A C 1
ATOM 2412 O O . THR A 1 329 ? 13.917 20.863 -14.529 1.00 98.19 329 THR A O 1
ATOM 2415 N N . THR A 1 330 ? 12.968 22.360 -15.922 1.00 97.88 330 THR A N 1
ATOM 2416 C CA . THR A 1 330 ? 12.982 21.534 -17.131 1.00 97.88 330 THR A CA 1
ATOM 2417 C C . THR A 1 330 ? 13.780 22.228 -18.230 1.00 97.88 330 THR A C 1
ATOM 2419 O O . THR A 1 330 ? 13.699 23.443 -18.412 1.00 97.88 330 THR A O 1
ATOM 2422 N N . GLU A 1 331 ? 14.582 21.464 -18.962 1.00 97.88 331 GLU A N 1
ATOM 2423 C CA . GLU A 1 331 ? 15.393 21.941 -20.082 1.00 97.88 331 GLU A CA 1
ATOM 2424 C C . GLU A 1 331 ? 15.276 20.964 -21.248 1.00 97.88 331 GLU A C 1
ATOM 2426 O O . GLU A 1 331 ? 15.573 19.785 -21.074 1.00 97.88 331 GLU A O 1
ATOM 2431 N N . ALA A 1 332 ? 14.886 21.450 -22.424 1.00 97.19 332 ALA A N 1
ATOM 2432 C CA . ALA A 1 332 ? 14.827 20.675 -23.656 1.00 97.19 332 ALA A CA 1
ATOM 2433 C C . ALA A 1 332 ? 15.939 21.116 -24.608 1.00 97.19 332 ALA A C 1
ATOM 2435 O O . ALA A 1 332 ? 15.990 22.276 -25.035 1.00 97.19 332 ALA A O 1
ATOM 2436 N N . PHE A 1 333 ? 16.807 20.181 -24.967 1.00 97.19 333 PHE A N 1
ATOM 2437 C CA . PHE A 1 333 ? 17.858 20.361 -25.956 1.00 97.19 333 PHE A CA 1
ATOM 2438 C C . PHE A 1 333 ? 17.475 19.576 -27.199 1.00 97.19 333 PHE A C 1
ATOM 2440 O O . PHE A 1 333 ? 17.255 18.374 -27.111 1.00 97.19 333 PHE A O 1
ATOM 2447 N N . ARG A 1 334 ? 17.401 20.246 -28.345 1.00 94.69 334 ARG A N 1
ATOM 2448 C CA . ARG A 1 334 ? 17.088 19.604 -29.623 1.00 94.69 334 ARG A CA 1
ATOM 2449 C C . ARG A 1 334 ? 18.328 19.467 -30.485 1.00 94.69 334 ARG A C 1
ATOM 2451 O O . ARG A 1 334 ? 19.218 20.329 -30.457 1.00 94.69 334 ARG A O 1
ATOM 2458 N N . SER A 1 335 ? 18.339 18.417 -31.278 1.00 92.25 335 SER A N 1
ATOM 2459 C CA . SER A 1 335 ? 19.320 18.175 -32.317 1.00 92.25 335 SER A CA 1
ATOM 2460 C C . SER A 1 335 ? 18.606 17.555 -33.509 1.00 92.25 335 SER A C 1
ATOM 2462 O O . SER A 1 335 ? 17.733 16.715 -33.313 1.00 92.25 335 SER A O 1
ATOM 2464 N N . THR A 1 336 ? 18.950 18.021 -34.706 1.00 90.44 336 THR A N 1
ATOM 2465 C CA . THR A 1 336 ? 18.505 17.409 -35.959 1.00 90.44 336 THR A CA 1
ATOM 2466 C C . THR A 1 336 ? 19.608 16.491 -36.463 1.00 90.44 336 THR A C 1
ATOM 2468 O O . THR A 1 336 ? 20.786 16.866 -36.358 1.00 90.44 336 THR A O 1
ATOM 2471 N N . ASP A 1 337 ? 19.250 15.313 -36.958 1.00 87.88 337 ASP A N 1
ATOM 2472 C CA . ASP A 1 337 ? 20.166 14.307 -37.512 1.00 87.88 337 ASP A CA 1
ATOM 2473 C C . ASP A 1 337 ? 21.354 13.962 -36.590 1.00 87.88 337 ASP A C 1
ATOM 2475 O O . ASP A 1 337 ? 22.482 13.721 -37.042 1.00 87.88 337 ASP A O 1
ATOM 2479 N N . ALA A 1 338 ? 21.156 14.013 -35.271 1.00 88.31 338 ALA A N 1
ATOM 2480 C CA . ALA A 1 338 ? 22.199 13.742 -34.285 1.00 88.31 338 ALA A CA 1
ATOM 2481 C C . ALA A 1 338 ? 21.635 13.592 -32.869 1.00 88.31 338 ALA A C 1
ATOM 2483 O O . ALA A 1 338 ? 20.608 14.177 -32.537 1.00 88.31 338 ALA A O 1
ATOM 2484 N N . GLU A 1 339 ? 22.391 12.907 -32.004 1.00 91.50 339 GLU A N 1
ATOM 2485 C CA . GLU A 1 339 ? 22.059 12.762 -30.583 1.00 91.50 339 GLU A CA 1
ATOM 2486 C C . GLU A 1 339 ? 21.909 14.130 -29.892 1.00 91.50 339 GLU A C 1
ATOM 2488 O O . GLU A 1 339 ? 22.754 15.033 -30.015 1.00 91.50 339 GLU A O 1
ATOM 2493 N N . ALA A 1 340 ? 20.846 14.279 -29.105 1.00 94.44 340 ALA A N 1
ATOM 2494 C CA . ALA A 1 340 ? 20.621 15.466 -28.304 1.00 94.44 340 ALA A CA 1
ATOM 2495 C C . ALA A 1 340 ? 21.430 15.410 -27.001 1.00 94.44 340 ALA A C 1
ATOM 2497 O O . ALA A 1 340 ? 21.255 14.557 -26.129 1.00 94.44 340 ALA A O 1
ATOM 2498 N N . THR A 1 341 ? 22.297 16.403 -26.822 1.00 95.06 341 THR A N 1
ATOM 2499 C CA . THR A 1 341 ? 23.167 16.547 -25.651 1.00 95.06 341 THR A CA 1
ATOM 2500 C C . THR A 1 341 ? 22.903 17.879 -24.945 1.00 95.06 341 THR A C 1
ATOM 2502 O O . THR A 1 341 ? 22.339 18.795 -25.545 1.00 95.06 341 THR A O 1
ATOM 2505 N N . PRO A 1 342 ? 23.381 18.078 -23.702 1.00 94.69 342 PRO A N 1
ATOM 2506 C CA . PRO A 1 342 ? 23.319 19.388 -23.042 1.00 94.69 342 PRO A CA 1
ATOM 2507 C C . PRO A 1 342 ? 24.090 20.509 -23.769 1.00 94.69 342 PRO A C 1
ATOM 2509 O O . PRO A 1 342 ? 23.964 21.676 -23.405 1.00 94.69 342 PRO A O 1
ATOM 2512 N N . SER A 1 343 ? 24.912 20.170 -24.769 1.00 93.88 343 SER A N 1
ATOM 2513 C CA . SER A 1 343 ? 25.576 21.125 -25.667 1.00 93.88 343 SER A CA 1
ATOM 2514 C C . SER A 1 343 ? 24.813 21.401 -26.967 1.00 93.88 343 SER A C 1
ATOM 2516 O O . SER A 1 343 ? 25.224 22.281 -27.724 1.00 93.88 343 SER A O 1
ATOM 2518 N N . SER A 1 344 ? 23.726 20.673 -27.235 1.00 94.94 344 SER A N 1
ATOM 2519 C CA . SER A 1 344 ? 22.857 20.883 -28.397 1.00 94.94 344 SER A CA 1
ATOM 2520 C C . SER A 1 344 ? 22.004 22.155 -28.233 1.00 94.94 344 SER A C 1
ATOM 2522 O O . SER A 1 344 ? 22.143 22.913 -27.267 1.00 94.94 344 SER A O 1
ATOM 2524 N N . ASN A 1 345 ? 21.132 22.451 -29.202 1.00 93.25 345 ASN A N 1
ATOM 2525 C CA . ASN A 1 345 ? 20.347 23.684 -29.197 1.00 93.25 345 ASN A CA 1
ATOM 2526 C C . ASN A 1 345 ? 19.332 23.670 -28.042 1.00 93.25 345 ASN A C 1
ATOM 2528 O O . ASN A 1 345 ? 18.349 22.937 -28.097 1.00 93.25 345 ASN A O 1
ATOM 2532 N N . LEU A 1 346 ? 19.544 24.495 -27.011 1.00 95.31 346 LEU A N 1
ATOM 2533 C CA . LEU A 1 346 ? 18.536 24.711 -25.972 1.00 95.31 346 LEU A CA 1
ATOM 2534 C C . LEU A 1 346 ? 17.303 25.363 -26.606 1.00 95.31 346 LEU A C 1
ATOM 2536 O O . LEU A 1 346 ? 17.355 26.514 -27.045 1.00 95.31 346 LEU A O 1
ATOM 2540 N N . TRP A 1 347 ? 16.208 24.616 -26.647 1.00 92.12 347 TRP A N 1
ATOM 2541 C CA . TRP A 1 347 ? 14.965 25.025 -27.288 1.00 92.12 347 TRP A CA 1
ATOM 2542 C C . TRP A 1 347 ? 13.933 25.515 -26.275 1.00 92.12 347 TRP A C 1
ATOM 2544 O O . TRP A 1 347 ? 13.269 26.524 -26.517 1.00 92.12 347 TRP A O 1
ATOM 2554 N N . GLN A 1 348 ? 13.852 24.857 -25.119 1.00 94.75 348 GLN A N 1
ATOM 2555 C CA . GLN A 1 348 ? 12.934 25.222 -24.047 1.00 94.75 348 GLN A CA 1
ATOM 2556 C C . GLN A 1 348 ? 13.635 25.131 -22.695 1.00 94.75 348 GLN A C 1
ATOM 2558 O O . GLN A 1 348 ? 14.419 24.220 -22.442 1.00 94.75 348 GLN A O 1
ATOM 2563 N N . ARG A 1 349 ? 13.347 26.088 -21.814 1.00 96.25 349 ARG A N 1
ATOM 2564 C CA . ARG A 1 349 ? 13.696 26.023 -20.396 1.00 96.25 349 ARG A CA 1
ATOM 2565 C C . ARG A 1 349 ? 12.549 26.610 -19.590 1.00 96.25 349 ARG A C 1
ATOM 2567 O O . ARG A 1 349 ? 12.117 27.720 -19.899 1.00 96.25 349 ARG A O 1
ATOM 2574 N N . SER A 1 350 ? 12.118 25.904 -18.554 1.00 96.69 350 SER A N 1
ATOM 2575 C CA . SER A 1 350 ? 11.251 26.457 -17.517 1.00 96.69 350 SER A CA 1
ATOM 2576 C C . SER A 1 350 ? 11.852 26.207 -16.139 1.00 96.69 350 SER A C 1
ATOM 2578 O O . SER A 1 350 ? 12.509 25.192 -15.916 1.00 96.69 350 SER A O 1
ATOM 2580 N N . THR A 1 351 ? 11.636 27.148 -15.226 1.00 97.69 351 THR A N 1
ATOM 2581 C CA . THR A 1 351 ? 11.925 26.997 -13.801 1.00 97.69 351 THR A CA 1
ATOM 2582 C C . THR A 1 351 ? 10.763 27.608 -13.041 1.00 97.69 351 THR A C 1
ATOM 2584 O O . THR A 1 351 ? 10.556 28.821 -13.099 1.00 97.69 351 THR A O 1
ATOM 2587 N N . GLU A 1 352 ? 10.017 26.774 -12.333 1.00 97.44 352 GLU A N 1
ATOM 2588 C CA . GLU A 1 352 ? 8.817 27.178 -11.607 1.00 97.44 352 GLU A CA 1
ATOM 2589 C C . GLU A 1 352 ? 8.835 26.591 -10.198 1.00 97.44 352 GLU A C 1
ATOM 2591 O O . GLU A 1 352 ? 9.310 25.478 -9.983 1.00 97.44 352 GLU A O 1
ATOM 2596 N N . VAL A 1 353 ? 8.327 27.354 -9.231 1.00 97.38 353 VAL A N 1
ATOM 2597 C CA . VAL A 1 353 ? 8.010 26.828 -7.901 1.00 97.38 353 VAL A CA 1
ATOM 2598 C C . VAL A 1 353 ? 6.552 26.413 -7.936 1.00 97.38 353 VAL A C 1
ATOM 2600 O O . VAL A 1 353 ? 5.678 27.261 -8.123 1.00 97.38 353 VAL A O 1
ATOM 2603 N N . VAL A 1 354 ? 6.302 25.119 -7.782 1.00 97.56 354 VAL A N 1
ATOM 2604 C CA . VAL A 1 354 ? 4.964 24.539 -7.862 1.00 97.56 354 VAL A CA 1
ATOM 2605 C C . VAL A 1 354 ? 4.579 24.028 -6.483 1.00 97.56 354 VAL A C 1
ATOM 2607 O O . VAL A 1 354 ? 5.338 23.286 -5.856 1.00 97.56 354 VAL A O 1
ATOM 2610 N N . ALA A 1 355 ? 3.417 24.466 -6.003 1.00 95.69 355 ALA A N 1
ATOM 2611 C CA . ALA A 1 355 ? 2.837 23.958 -4.771 1.00 95.69 355 ALA A CA 1
ATOM 2612 C C . ALA A 1 355 ? 2.236 22.573 -5.017 1.00 95.69 355 ALA A C 1
ATOM 2614 O O . ALA A 1 355 ? 1.641 22.329 -6.068 1.00 95.69 355 ALA A O 1
ATOM 2615 N N . VAL A 1 356 ? 2.405 21.686 -4.043 1.00 93.62 356 VAL A N 1
ATOM 2616 C CA . VAL A 1 356 ? 1.748 20.383 -4.035 1.00 93.62 356 VAL A CA 1
ATOM 2617 C C . VAL A 1 356 ? 0.239 20.587 -3.893 1.00 93.62 356 VAL A C 1
ATOM 2619 O O . VAL A 1 356 ? -0.193 21.431 -3.108 1.00 93.62 356 VAL A O 1
ATOM 2622 N N . ASP A 1 357 ? -0.553 19.846 -4.668 1.00 85.94 357 ASP A N 1
ATOM 2623 C CA . ASP A 1 357 ? -2.012 19.899 -4.584 1.00 85.94 357 ASP A CA 1
ATOM 2624 C C . ASP A 1 357 ? -2.562 19.216 -3.316 1.00 85.94 357 ASP A C 1
ATOM 2626 O O . ASP A 1 357 ? -1.839 18.546 -2.575 1.00 85.94 357 ASP A O 1
ATOM 2630 N N . ASP A 1 358 ? -3.871 19.347 -3.081 1.00 78.56 358 ASP A N 1
ATOM 2631 C CA . ASP A 1 358 ? -4.553 18.771 -1.911 1.00 78.56 358 ASP A CA 1
ATOM 2632 C C . ASP A 1 358 ? -4.459 17.230 -1.845 1.00 78.56 358 ASP A C 1
ATOM 2634 O O . ASP A 1 358 ? -4.726 16.632 -0.804 1.00 78.56 358 ASP A O 1
ATOM 2638 N N . THR A 1 359 ? -4.063 16.566 -2.939 1.00 75.50 359 THR A N 1
ATOM 2639 C CA . THR A 1 359 ? -3.847 15.111 -2.999 1.00 75.50 359 THR A CA 1
ATOM 2640 C C . THR A 1 359 ? -2.408 14.698 -2.684 1.00 75.50 359 THR A C 1
ATOM 2642 O O . THR A 1 359 ? -2.089 13.505 -2.707 1.00 75.50 359 THR A O 1
ATOM 2645 N N . GLY A 1 360 ? -1.539 15.667 -2.384 1.00 85.06 360 GLY A N 1
ATOM 2646 C CA . GLY A 1 360 ? -0.127 15.438 -2.107 1.00 85.06 360 GLY A CA 1
ATOM 2647 C C . GLY A 1 360 ? 0.717 15.248 -3.360 1.00 85.06 360 GLY A C 1
ATOM 2648 O O . GLY A 1 360 ? 1.774 14.618 -3.288 1.00 85.06 360 GLY A O 1
ATOM 2649 N N . LYS A 1 361 ? 0.269 15.755 -4.514 1.00 89.75 361 LYS A N 1
ATOM 2650 C CA . LYS A 1 361 ? 0.908 15.499 -5.802 1.00 89.75 361 LYS A CA 1
ATOM 2651 C C . LYS A 1 361 ? 1.225 16.769 -6.598 1.00 89.75 361 LYS A C 1
ATOM 2653 O O . LYS A 1 361 ? 0.589 17.809 -6.457 1.00 89.75 361 LYS A O 1
ATOM 2658 N N . ILE A 1 362 ? 2.241 16.670 -7.455 1.00 95.25 362 ILE A N 1
ATOM 2659 C CA . ILE A 1 362 ? 2.500 17.583 -8.574 1.00 95.25 362 ILE A CA 1
ATOM 2660 C C . ILE A 1 362 ? 2.682 16.741 -9.833 1.00 95.25 362 ILE A C 1
ATOM 2662 O O . ILE A 1 362 ? 3.436 15.766 -9.825 1.00 95.25 362 ILE A O 1
ATOM 2666 N N . GLU A 1 363 ? 2.046 17.146 -10.931 1.00 95.12 363 GLU A N 1
ATOM 2667 C CA . GLU A 1 363 ? 2.322 16.604 -12.261 1.00 95.12 363 GLU A CA 1
ATOM 2668 C C . GLU A 1 363 ? 2.825 17.686 -13.199 1.00 95.12 363 GLU A C 1
ATOM 2670 O O . GLU A 1 363 ? 2.287 18.792 -13.253 1.00 95.12 363 GLU A O 1
ATOM 2675 N N . PHE A 1 364 ? 3.824 17.330 -13.997 1.00 95.25 364 PHE A N 1
ATOM 2676 C CA . PHE A 1 364 ? 4.215 18.109 -15.160 1.00 95.25 364 PHE A CA 1
ATOM 2677 C C . PHE A 1 364 ? 4.489 17.186 -16.341 1.00 95.25 364 PHE A C 1
ATOM 2679 O O . PHE A 1 364 ? 4.860 16.021 -16.183 1.00 95.25 364 PHE A O 1
ATOM 2686 N N . ILE A 1 365 ? 4.266 17.715 -17.539 1.00 95.19 365 ILE A N 1
ATOM 2687 C CA . ILE A 1 365 ? 4.350 16.958 -18.782 1.00 95.19 365 ILE A CA 1
ATOM 2688 C C . ILE A 1 365 ? 5.619 17.365 -19.518 1.00 95.19 365 ILE A C 1
ATOM 26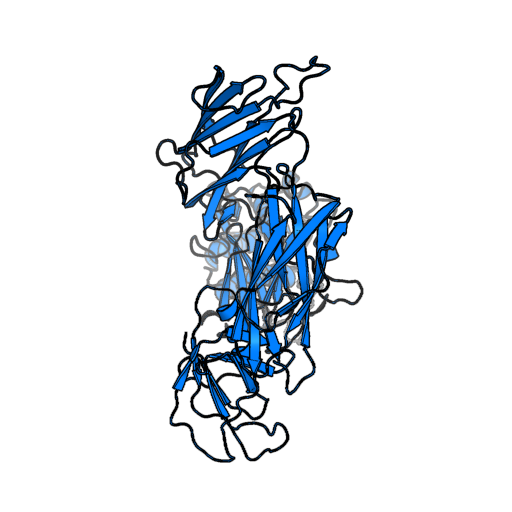90 O O . ILE A 1 365 ? 5.925 18.550 -19.650 1.00 95.19 365 ILE A O 1
ATOM 2694 N N . LEU A 1 366 ? 6.335 16.362 -20.007 1.00 95.81 366 LEU A N 1
ATOM 2695 C CA . LEU A 1 366 ? 7.372 16.503 -21.013 1.00 95.81 366 LEU A CA 1
ATOM 2696 C C . LEU A 1 366 ? 6.796 15.995 -22.332 1.00 95.81 366 LEU A C 1
ATOM 2698 O O . LEU A 1 366 ? 6.225 14.902 -22.388 1.00 95.81 366 LEU A O 1
ATOM 2702 N N . ASP A 1 367 ? 6.940 16.778 -23.388 1.00 93.62 367 ASP A N 1
ATOM 2703 C CA . ASP A 1 367 ? 6.511 16.416 -24.729 1.00 93.62 367 ASP A CA 1
ATOM 2704 C C . ASP A 1 367 ? 7.593 16.755 -25.755 1.00 93.62 367 ASP A C 1
ATOM 2706 O O . ASP A 1 367 ? 8.577 17.445 -25.486 1.00 93.62 367 ASP A O 1
ATOM 2710 N N . GLY A 1 368 ? 7.449 16.190 -26.945 1.00 88.88 368 GLY A N 1
ATOM 2711 C CA . GLY A 1 368 ? 8.379 16.416 -28.034 1.00 88.88 368 GLY A CA 1
ATOM 2712 C C . GLY A 1 368 ? 7.641 16.298 -29.349 1.00 88.88 368 GLY A C 1
ATOM 2713 O O . GLY A 1 368 ? 7.126 15.228 -29.681 1.00 88.88 368 GLY A O 1
ATOM 2714 N N . ALA A 1 369 ? 7.583 17.401 -30.086 1.00 88.56 369 ALA A N 1
ATOM 2715 C CA . ALA A 1 369 ? 7.284 17.357 -31.505 1.00 88.56 369 ALA A CA 1
ATOM 2716 C C . ALA A 1 369 ? 8.595 17.171 -32.261 1.00 88.56 369 ALA A C 1
ATOM 2718 O O . ALA A 1 369 ? 9.602 17.783 -31.906 1.00 88.56 369 ALA A O 1
ATOM 2719 N N . ASP A 1 370 ? 8.538 16.348 -33.296 1.00 87.81 370 ASP A N 1
ATOM 2720 C CA . ASP A 1 370 ? 9.625 16.167 -34.245 1.00 87.81 370 ASP A CA 1
ATOM 2721 C C . ASP A 1 370 ? 10.107 17.547 -34.765 1.00 87.81 370 ASP A C 1
ATOM 2723 O O . ASP A 1 370 ? 9.272 18.344 -35.226 1.00 87.81 370 ASP A O 1
ATOM 2727 N N . PRO A 1 371 ? 11.402 17.892 -34.602 1.00 85.50 371 PRO A N 1
ATOM 2728 C CA . PRO A 1 371 ? 11.948 19.164 -35.055 1.00 85.50 371 PRO A CA 1
ATOM 2729 C C . PRO A 1 371 ? 12.021 19.283 -36.587 1.00 85.50 371 PRO A C 1
ATOM 2731 O O . PRO A 1 371 ? 12.017 20.425 -37.071 1.00 85.50 371 PRO A O 1
ATOM 2734 N N . GLU A 1 372 ? 12.007 18.177 -37.338 1.00 84.50 372 GLU A N 1
ATOM 2735 C CA . GLU A 1 372 ? 11.996 18.144 -38.805 1.00 84.50 372 GLU A CA 1
ATOM 2736 C C . GLU A 1 372 ? 10.899 17.216 -39.390 1.00 84.50 372 GLU A C 1
ATOM 2738 O O . GLU A 1 372 ? 11.150 16.280 -40.144 1.00 84.50 372 GLU A O 1
ATOM 2743 N N . PRO A 1 373 ? 9.606 17.551 -39.215 1.00 77.50 373 PRO A N 1
ATOM 2744 C CA . PRO A 1 373 ? 8.494 16.639 -39.518 1.00 77.50 373 PRO A CA 1
ATOM 2745 C C . PRO A 1 373 ? 8.240 16.376 -41.017 1.00 77.50 373 PRO A C 1
ATOM 2747 O O . PRO A 1 373 ? 7.268 15.707 -41.370 1.00 77.50 373 PRO A O 1
ATOM 2750 N N . ASN A 1 374 ? 9.022 16.979 -41.921 1.00 71.38 374 ASN A N 1
ATOM 2751 C CA . ASN A 1 374 ? 8.847 16.866 -43.374 1.00 71.38 374 ASN A CA 1
ATOM 2752 C C . ASN A 1 374 ? 10.055 16.239 -44.078 1.00 71.38 374 ASN A C 1
ATOM 2754 O O . ASN A 1 374 ? 10.113 16.305 -45.315 1.00 71.38 374 ASN A O 1
ATOM 2758 N N . ASP A 1 375 ? 10.998 15.649 -43.344 1.00 68.31 375 ASP A N 1
ATOM 2759 C CA . ASP A 1 375 ? 12.062 14.914 -44.004 1.00 68.31 375 ASP A CA 1
ATOM 2760 C C . ASP A 1 375 ? 11.493 13.638 -44.648 1.00 68.31 375 ASP A C 1
ATOM 2762 O O . ASP A 1 375 ? 10.869 12.782 -44.024 1.00 68.31 375 ASP A O 1
ATOM 2766 N N . THR A 1 376 ? 11.663 13.540 -45.965 1.00 53.81 376 THR A N 1
ATOM 2767 C CA . THR A 1 376 ? 11.369 12.327 -46.728 1.00 53.81 376 THR A CA 1
ATOM 2768 C C . THR A 1 376 ? 12.662 11.815 -47.346 1.00 53.81 376 THR A C 1
ATOM 2770 O O . THR A 1 376 ? 12.896 11.986 -48.543 1.00 53.81 376 THR A O 1
ATOM 2773 N N . GLY A 1 377 ? 13.503 11.164 -46.546 1.00 54.84 377 GLY A N 1
ATOM 2774 C CA . GLY A 1 377 ? 14.710 10.505 -47.040 1.00 54.84 377 GLY A CA 1
ATOM 2775 C C . GLY A 1 377 ? 15.891 10.420 -46.076 1.00 54.84 377 GLY A C 1
ATOM 2776 O O . GLY A 1 377 ? 16.843 9.719 -46.432 1.00 54.84 377 GLY A O 1
ATOM 2777 N N . ASP A 1 378 ? 15.853 11.076 -44.917 1.00 65.62 378 ASP A N 1
ATOM 2778 C CA . ASP A 1 378 ? 16.864 10.929 -43.875 1.00 65.62 378 ASP A CA 1
ATOM 2779 C C . ASP A 1 378 ? 16.694 9.598 -43.130 1.00 65.62 378 ASP A C 1
ATOM 2781 O O . ASP A 1 378 ? 15.607 9.036 -42.989 1.00 65.62 378 ASP A O 1
ATOM 2785 N N . THR A 1 379 ? 17.833 9.033 -42.756 1.00 65.62 379 THR A N 1
ATOM 2786 C CA . THR A 1 379 ? 17.971 7.779 -42.009 1.00 65.62 379 THR A CA 1
ATOM 2787 C C . THR A 1 379 ? 18.568 8.007 -40.624 1.00 65.62 379 THR A C 1
ATOM 2789 O O . THR A 1 379 ? 18.722 7.047 -39.866 1.00 65.62 379 THR A O 1
ATOM 2792 N N . VAL A 1 380 ? 18.965 9.242 -40.316 1.00 81.81 380 VAL A N 1
ATOM 2793 C CA . VAL A 1 380 ? 19.462 9.651 -39.011 1.00 81.81 380 VAL A CA 1
ATOM 2794 C C . VAL A 1 380 ? 18.287 10.167 -38.194 1.00 81.81 380 VAL A C 1
ATOM 2796 O O . VAL A 1 380 ? 17.387 10.798 -38.724 1.00 81.81 380 VAL A O 1
ATOM 2799 N N . ALA A 1 381 ? 18.277 9.819 -36.913 1.00 84.38 381 ALA A N 1
ATOM 2800 C CA . ALA A 1 381 ? 17.191 10.186 -36.031 1.00 84.38 381 ALA A CA 1
ATOM 2801 C C . ALA A 1 381 ? 17.365 11.608 -35.494 1.00 84.38 381 ALA A C 1
ATOM 2803 O O . ALA A 1 381 ? 18.475 12.027 -35.137 1.00 84.38 381 ALA A O 1
ATOM 2804 N N . ASP A 1 382 ? 16.239 12.284 -35.351 1.00 91.12 382 ASP A N 1
ATOM 2805 C CA . ASP A 1 382 ? 16.102 13.516 -34.607 1.00 91.12 382 ASP A CA 1
ATOM 2806 C C . ASP A 1 382 ? 15.917 13.219 -33.123 1.00 91.12 382 ASP A C 1
ATOM 2808 O O . ASP A 1 382 ? 15.290 12.230 -32.722 1.00 91.12 382 ASP A O 1
ATOM 2812 N N . GLU A 1 383 ? 16.439 14.104 -32.273 1.00 94.94 383 GLU A N 1
ATOM 2813 C CA . GLU A 1 383 ? 16.322 13.944 -30.829 1.00 94.94 383 GLU A CA 1
ATOM 2814 C C . GLU A 1 383 ? 15.969 15.238 -30.094 1.00 94.94 383 GLU A C 1
ATOM 2816 O O . GLU A 1 383 ? 16.471 16.335 -30.370 1.00 94.94 383 GLU A O 1
ATOM 2821 N N . ILE A 1 384 ? 15.148 15.079 -29.055 1.00 96.81 384 ILE A N 1
ATOM 2822 C CA . ILE A 1 384 ? 14.950 16.067 -27.996 1.00 96.81 384 ILE A CA 1
ATOM 2823 C C . ILE A 1 384 ? 15.317 15.424 -26.661 1.00 96.81 384 ILE A C 1
ATOM 2825 O O . ILE A 1 384 ? 14.594 14.575 -26.142 1.00 96.81 384 ILE A O 1
ATOM 2829 N N . LEU A 1 385 ? 16.421 15.877 -26.070 1.00 97.12 385 LEU A N 1
ATOM 2830 C CA . LEU A 1 385 ? 16.800 15.549 -24.702 1.00 97.12 385 LEU A CA 1
ATOM 2831 C C . LEU A 1 385 ? 16.114 16.518 -23.744 1.00 97.12 385 LEU A C 1
ATOM 2833 O O . LEU A 1 385 ? 16.503 17.683 -23.639 1.00 97.12 385 LEU A O 1
ATOM 2837 N N . TRP A 1 386 ? 15.166 16.010 -22.971 1.00 97.75 386 TRP A N 1
ATOM 2838 C CA . TRP A 1 386 ? 14.712 16.657 -21.754 1.00 97.75 386 TRP A CA 1
ATOM 2839 C C . TRP A 1 386 ? 15.624 16.317 -20.584 1.00 97.75 386 TRP A C 1
ATOM 2841 O O . TRP A 1 386 ? 15.997 15.162 -20.368 1.00 97.75 386 TRP A O 1
ATOM 2851 N N . ARG A 1 387 ? 15.935 17.332 -19.783 1.00 97.44 387 ARG A N 1
ATOM 2852 C CA . ARG A 1 387 ? 16.445 17.169 -18.426 1.00 97.44 387 ARG A CA 1
ATOM 2853 C C . ARG A 1 387 ? 15.493 17.829 -17.458 1.00 97.44 387 ARG A C 1
ATOM 2855 O O . ARG A 1 387 ? 15.098 18.972 -17.688 1.00 97.44 387 ARG A O 1
ATOM 2862 N N . TYR A 1 388 ? 15.192 17.153 -16.360 1.00 97.75 388 TYR A N 1
ATOM 2863 C CA . TYR A 1 388 ? 14.481 17.778 -15.256 1.00 97.75 388 TYR A CA 1
ATOM 2864 C C . TYR A 1 388 ? 15.236 17.642 -13.937 1.00 97.75 388 TYR A C 1
ATOM 2866 O O . TYR A 1 388 ? 15.943 16.667 -13.684 1.00 97.75 388 TYR A O 1
ATOM 2874 N N . THR A 1 389 ? 15.111 18.671 -13.110 1.00 98.06 389 THR A N 1
ATOM 2875 C CA . THR A 1 389 ? 15.601 18.715 -11.732 1.00 98.06 389 THR A CA 1
ATOM 2876 C C . THR A 1 389 ? 14.444 19.138 -10.848 1.00 98.06 389 THR A C 1
ATOM 2878 O O . THR A 1 389 ? 13.761 20.115 -11.165 1.00 98.06 389 THR A O 1
ATOM 2881 N N . VAL A 1 390 ? 14.231 18.407 -9.758 1.00 98.06 390 VAL A N 1
ATOM 2882 C CA . VAL A 1 390 ? 13.214 18.723 -8.754 1.00 98.06 390 VAL A CA 1
ATOM 2883 C C . VAL A 1 390 ? 13.932 18.961 -7.435 1.00 98.06 390 VAL A C 1
ATOM 2885 O O . VAL A 1 390 ? 14.737 18.140 -7.002 1.00 98.06 390 VAL A O 1
ATOM 2888 N N . THR A 1 391 ? 13.689 20.108 -6.810 1.00 97.50 391 THR A N 1
ATOM 2889 C CA . THR A 1 391 ? 14.344 20.490 -5.553 1.00 97.50 391 THR A CA 1
ATOM 2890 C C . THR A 1 391 ? 13.296 20.952 -4.543 1.00 97.50 391 THR A C 1
ATOM 2892 O O . THR A 1 391 ? 12.479 21.805 -4.906 1.00 97.50 391 THR A O 1
ATOM 2895 N N . PRO A 1 392 ? 13.288 20.425 -3.305 1.00 96.88 392 PRO A N 1
ATOM 2896 C CA . PRO A 1 392 ? 12.373 20.886 -2.261 1.00 96.88 392 PRO A CA 1
ATOM 2897 C C . PRO A 1 392 ? 12.574 22.377 -1.958 1.00 96.88 392 PRO A C 1
ATOM 2899 O O . PRO A 1 392 ? 13.683 22.906 -2.077 1.00 96.88 392 PRO A O 1
ATOM 2902 N N . VAL A 1 393 ? 11.498 23.080 -1.599 1.00 96.56 393 VAL A N 1
ATOM 2903 C CA . VAL A 1 393 ? 11.539 24.498 -1.209 1.00 96.56 393 VAL A CA 1
ATOM 2904 C C . VAL A 1 393 ? 11.232 24.638 0.275 1.00 96.56 393 VAL A C 1
ATOM 2906 O O . VAL A 1 393 ? 10.212 24.142 0.747 1.00 96.56 393 VAL A O 1
ATOM 2909 N N . GLY A 1 394 ? 12.081 25.372 0.999 1.00 92.75 394 GLY A N 1
ATOM 2910 C CA . GLY A 1 394 ? 11.911 25.565 2.440 1.00 92.75 394 GLY A CA 1
ATOM 2911 C C . GLY A 1 394 ? 11.987 24.232 3.178 1.00 92.75 394 GLY A C 1
ATOM 2912 O O . GLY A 1 394 ? 12.900 23.456 2.920 1.00 92.75 394 GLY A O 1
ATOM 2913 N N . ASP A 1 395 ? 11.005 23.973 4.037 1.00 90.88 395 ASP A N 1
ATOM 2914 C CA . ASP A 1 395 ? 10.902 22.751 4.844 1.00 90.88 395 ASP A CA 1
ATOM 2915 C C . ASP A 1 395 ? 10.033 21.668 4.164 1.00 90.88 395 ASP A C 1
ATOM 2917 O O . ASP A 1 395 ? 9.417 20.836 4.828 1.00 90.88 395 ASP A O 1
ATOM 2921 N N . SER A 1 396 ? 9.942 21.690 2.827 1.00 94.62 396 SER A N 1
ATOM 2922 C CA . SER A 1 396 ? 9.194 20.672 2.077 1.00 94.62 396 SER A CA 1
ATOM 2923 C C . SER A 1 396 ? 9.835 19.283 2.227 1.00 94.62 396 SER A C 1
ATOM 2925 O O . SER A 1 396 ? 11.063 19.196 2.279 1.00 94.62 396 SER A O 1
ATOM 2927 N N . PRO A 1 397 ? 9.045 18.191 2.220 1.00 93.69 397 PRO A N 1
ATOM 2928 C CA . PRO A 1 397 ? 9.563 16.832 2.375 1.00 93.69 397 PRO A CA 1
ATOM 2929 C C . PRO A 1 397 ? 10.668 16.474 1.368 1.00 93.69 397 PRO A C 1
ATOM 2931 O O . PRO A 1 397 ? 10.548 16.731 0.165 1.00 93.69 397 PRO A O 1
ATOM 2934 N N . GLU A 1 398 ? 11.740 15.864 1.871 1.00 94.44 398 GLU A N 1
ATOM 2935 C CA . GLU A 1 398 ? 12.942 15.522 1.102 1.00 94.44 398 GLU A CA 1
ATOM 2936 C C . GLU A 1 398 ? 12.774 14.234 0.280 1.00 94.44 398 GLU A C 1
ATOM 2938 O O . GLU A 1 398 ? 11.904 13.401 0.545 1.00 94.44 398 GLU A O 1
ATOM 2943 N N . PHE A 1 399 ? 13.629 14.072 -0.731 1.00 91.50 399 PHE A N 1
ATOM 2944 C CA . PHE A 1 399 ? 13.725 12.842 -1.518 1.00 91.50 399 PHE A CA 1
ATOM 2945 C C . PHE A 1 399 ? 14.754 11.887 -0.903 1.00 91.50 399 PHE A C 1
ATOM 2947 O O . PHE A 1 399 ? 15.819 12.337 -0.480 1.00 91.50 399 PHE A O 1
ATOM 2954 N N . ASP A 1 400 ? 14.497 10.576 -0.956 1.00 84.19 400 ASP A N 1
ATOM 2955 C CA . ASP A 1 400 ? 15.502 9.560 -0.587 1.00 84.19 400 ASP A CA 1
ATOM 2956 C C . ASP A 1 400 ? 16.759 9.668 -1.466 1.00 84.19 400 ASP A C 1
ATOM 2958 O O . ASP A 1 400 ? 17.889 9.512 -1.000 1.00 84.19 400 ASP A O 1
ATOM 2962 N N . GLU A 1 401 ? 16.561 9.998 -2.746 1.00 87.81 401 GLU A N 1
ATOM 2963 C CA . GLU A 1 401 ? 17.621 10.259 -3.713 1.00 87.81 401 GLU A CA 1
ATOM 2964 C C . GLU A 1 401 ? 17.410 11.607 -4.404 1.00 87.81 401 GLU A C 1
ATOM 2966 O O . GLU A 1 401 ? 16.305 11.964 -4.814 1.00 87.81 401 GLU A O 1
ATOM 2971 N N . SER A 1 402 ? 18.492 12.373 -4.572 1.00 91.69 402 SER A N 1
ATOM 2972 C CA . SER A 1 402 ? 18.421 13.683 -5.221 1.00 91.69 402 SER A CA 1
ATOM 2973 C C . SER A 1 402 ? 17.978 13.574 -6.685 1.00 91.69 402 SER A C 1
ATOM 2975 O O . SER A 1 402 ? 18.639 12.941 -7.507 1.00 91.69 402 SER A O 1
ATOM 2977 N N . VAL A 1 403 ? 16.907 14.286 -7.043 1.00 96.06 403 VAL A N 1
ATOM 2978 C CA . VAL A 1 403 ? 16.339 14.291 -8.400 1.00 96.06 403 VAL A CA 1
ATOM 2979 C C . VAL A 1 403 ? 16.978 15.398 -9.235 1.00 96.06 403 VAL A C 1
ATOM 2981 O O . VAL A 1 403 ? 16.463 16.514 -9.328 1.00 96.06 403 VAL A O 1
ATOM 2984 N N . VAL A 1 404 ? 18.130 15.104 -9.840 1.00 96.50 404 VAL A N 1
ATOM 2985 C CA . VAL A 1 404 ? 18.941 16.094 -10.568 1.00 96.50 404 VAL A CA 1
ATOM 2986 C C . VAL A 1 404 ? 19.263 15.622 -11.982 1.00 96.50 404 VAL A C 1
ATOM 2988 O O . VAL A 1 404 ? 19.827 14.550 -12.176 1.00 96.50 404 VAL A O 1
ATOM 2991 N N . ASN A 1 405 ? 18.981 16.474 -12.974 1.00 94.88 405 ASN A N 1
ATOM 2992 C CA . ASN A 1 405 ? 19.268 16.242 -14.396 1.00 94.88 405 ASN A CA 1
ATOM 2993 C C . ASN A 1 405 ? 18.766 14.888 -14.936 1.00 94.88 405 ASN A C 1
ATOM 2995 O O . ASN A 1 405 ? 19.429 14.288 -15.788 1.00 94.88 405 ASN A O 1
ATOM 2999 N N . VAL A 1 406 ? 17.605 14.420 -14.472 1.00 95.88 406 VAL A N 1
ATOM 3000 C CA . VAL A 1 406 ? 17.006 13.172 -14.958 1.00 95.88 406 VAL A CA 1
ATOM 3001 C C . VAL A 1 406 ? 16.677 13.326 -16.439 1.00 95.88 406 VAL A C 1
ATOM 3003 O O . VAL A 1 406 ? 16.067 14.320 -16.837 1.00 95.88 406 VAL A O 1
ATOM 3006 N N . ARG A 1 407 ? 17.138 12.375 -17.258 1.00 95.69 407 ARG A N 1
ATOM 3007 C CA . ARG A 1 407 ? 17.072 12.441 -18.723 1.00 95.69 407 ARG A CA 1
ATOM 3008 C C . ARG A 1 407 ? 15.831 11.731 -19.251 1.00 95.69 407 ARG A C 1
ATOM 3010 O O . ARG A 1 407 ? 15.550 10.610 -18.843 1.00 95.69 407 ARG A O 1
ATOM 3017 N N . VAL A 1 408 ? 15.157 12.355 -20.211 1.00 96.38 408 VAL A N 1
ATOM 3018 C CA . VAL A 1 408 ? 14.107 11.741 -21.037 1.00 96.38 408 VAL A CA 1
ATOM 3019 C C . VAL A 1 408 ? 14.378 12.142 -22.481 1.00 96.38 408 VAL A C 1
ATOM 3021 O O . VAL A 1 408 ? 14.476 13.332 -22.766 1.00 96.38 408 VAL A O 1
ATOM 3024 N N . VAL A 1 409 ? 14.533 11.178 -23.385 1.00 96.31 409 VAL A N 1
ATOM 3025 C CA . VAL A 1 409 ? 14.876 11.456 -24.788 1.00 96.31 409 VAL A CA 1
ATOM 3026 C C . VAL A 1 409 ? 13.688 11.130 -25.681 1.00 96.31 409 VAL A C 1
ATOM 3028 O O . VAL A 1 409 ? 13.186 10.010 -25.654 1.00 96.31 409 VAL A O 1
ATOM 3031 N N . PHE A 1 410 ? 13.238 12.103 -26.467 1.00 96.50 410 PHE A N 1
ATOM 3032 C CA . PHE A 1 410 ? 12.264 11.893 -27.533 1.00 96.50 410 PHE A CA 1
ATOM 3033 C C . PHE A 1 410 ? 12.990 11.747 -28.859 1.00 96.50 410 PHE A C 1
ATOM 3035 O O . PHE A 1 410 ? 13.919 12.507 -29.116 1.00 96.50 410 PHE A O 1
ATOM 3042 N N . THR A 1 411 ? 12.563 10.796 -29.681 1.00 94.44 411 THR A N 1
ATOM 3043 C CA . THR A 1 411 ? 13.173 10.524 -30.981 1.00 94.44 411 THR A CA 1
ATOM 3044 C C . THR A 1 411 ? 12.174 9.903 -31.959 1.00 94.44 411 THR A C 1
ATOM 3046 O O . THR A 1 411 ? 11.147 9.339 -31.556 1.00 94.44 411 THR A O 1
ATOM 3049 N N . ASP A 1 412 ? 12.464 10.022 -33.248 1.00 90.69 412 ASP A N 1
ATOM 3050 C CA . ASP A 1 412 ? 11.821 9.310 -34.354 1.00 90.69 412 ASP A CA 1
ATOM 3051 C C . ASP A 1 412 ? 12.579 8.037 -34.765 1.00 90.69 412 ASP A C 1
ATOM 3053 O O . ASP A 1 412 ? 12.100 7.312 -35.639 1.00 90.69 412 ASP A O 1
ATOM 3057 N N . ALA A 1 413 ? 13.704 7.718 -34.110 1.00 90.56 413 ALA A N 1
ATOM 3058 C CA . ALA A 1 413 ? 14.547 6.573 -34.438 1.00 90.56 413 ALA A CA 1
ATOM 3059 C C . ALA A 1 413 ? 13.748 5.275 -34.643 1.00 90.56 413 ALA A C 1
ATOM 3061 O O . ALA A 1 413 ? 12.872 4.904 -33.845 1.00 90.56 413 ALA A O 1
ATOM 3062 N N . ASP A 1 414 ? 14.103 4.513 -35.676 1.00 90.06 414 ASP A N 1
ATOM 3063 C CA . ASP A 1 414 ? 13.517 3.194 -35.887 1.00 90.06 414 ASP A CA 1
ATOM 3064 C C . ASP A 1 414 ? 13.730 2.289 -34.654 1.00 90.06 414 ASP A C 1
ATOM 3066 O O . ASP A 1 414 ? 14.790 2.330 -34.015 1.00 90.06 414 ASP A O 1
ATOM 3070 N N . PRO A 1 415 ? 12.743 1.446 -34.289 1.00 90.94 415 PRO A N 1
ATOM 3071 C CA . PRO A 1 415 ? 12.897 0.472 -33.217 1.00 90.94 415 PRO A CA 1
ATOM 3072 C C . PRO A 1 415 ? 14.134 -0.392 -33.392 1.00 90.94 415 PRO A C 1
ATOM 3074 O O . PRO A 1 415 ? 14.324 -1.032 -34.429 1.00 90.94 415 PRO A O 1
ATOM 3077 N N . MET A 1 416 ? 14.922 -0.487 -32.333 1.00 91.88 416 MET A N 1
ATOM 3078 C CA . MET A 1 416 ? 16.073 -1.368 -32.245 1.00 91.88 416 MET A CA 1
ATOM 3079 C C . MET A 1 416 ? 16.064 -2.081 -30.901 1.00 91.88 416 MET A C 1
ATOM 3081 O O . MET A 1 416 ? 15.659 -1.517 -29.893 1.00 91.88 416 MET A O 1
ATOM 3085 N N . ALA A 1 417 ? 16.499 -3.337 -30.883 1.00 93.19 417 ALA A N 1
ATOM 3086 C CA . ALA A 1 417 ? 16.587 -4.109 -29.651 1.00 93.19 417 ALA A CA 1
ATOM 3087 C C . ALA A 1 417 ? 17.653 -3.512 -28.717 1.00 93.19 417 ALA A C 1
ATOM 3089 O O . ALA A 1 417 ? 18.841 -3.541 -29.050 1.00 93.19 417 ALA A O 1
ATOM 3090 N N . THR A 1 418 ? 17.236 -3.014 -27.551 1.00 92.50 418 THR A N 1
ATOM 3091 C CA . THR A 1 418 ? 18.121 -2.351 -26.574 1.00 92.50 418 THR A CA 1
ATOM 3092 C C . THR A 1 418 ? 18.221 -3.066 -25.240 1.00 92.50 418 THR A C 1
ATOM 3094 O O . THR A 1 418 ? 19.158 -2.789 -24.498 1.00 92.50 418 THR A O 1
ATOM 3097 N N . THR A 1 419 ? 17.303 -3.984 -24.937 1.00 91.50 419 THR A N 1
ATOM 3098 C CA . THR A 1 419 ? 17.283 -4.683 -23.646 1.00 91.50 419 THR A CA 1
ATOM 3099 C C . THR A 1 419 ? 16.960 -6.158 -23.846 1.00 91.50 419 THR A C 1
ATOM 3101 O O . THR A 1 419 ? 16.181 -6.519 -24.733 1.00 91.50 419 THR A O 1
ATOM 3104 N N . ILE A 1 420 ? 17.585 -7.018 -23.037 1.00 92.38 420 ILE A N 1
ATOM 3105 C CA . ILE A 1 420 ? 17.255 -8.440 -22.930 1.00 92.38 420 ILE A CA 1
ATOM 3106 C C . ILE A 1 420 ? 17.062 -8.767 -21.452 1.00 92.38 420 ILE A C 1
ATOM 3108 O O . ILE A 1 420 ? 18.038 -8.807 -20.708 1.00 92.38 420 ILE A O 1
ATOM 3112 N N . ASP A 1 421 ? 15.833 -9.081 -21.060 1.00 88.81 421 ASP A N 1
ATOM 3113 C CA . ASP A 1 421 ? 15.546 -9.654 -19.745 1.00 88.81 421 ASP A CA 1
ATOM 3114 C C . ASP A 1 421 ? 15.566 -11.175 -19.857 1.00 88.81 421 ASP A C 1
ATOM 3116 O O . ASP A 1 421 ? 14.882 -11.756 -20.707 1.00 88.81 421 ASP A O 1
ATOM 3120 N N . LEU A 1 422 ? 16.362 -11.837 -19.021 1.00 90.81 422 LEU A N 1
ATOM 3121 C CA . LEU A 1 422 ? 16.541 -13.284 -19.065 1.00 90.81 422 LEU A CA 1
ATOM 3122 C C . LEU A 1 422 ? 16.024 -13.922 -17.777 1.00 90.81 422 LEU A C 1
ATOM 3124 O O . LEU A 1 422 ? 16.462 -13.573 -16.688 1.00 90.81 422 LEU A O 1
ATOM 3128 N N . ALA A 1 423 ? 15.115 -14.887 -17.908 1.00 85.19 423 ALA A N 1
ATOM 3129 C CA . ALA A 1 423 ? 14.528 -15.586 -16.769 1.00 85.19 423 ALA A CA 1
ATOM 3130 C C . ALA A 1 423 ? 14.523 -17.108 -16.964 1.00 85.19 423 ALA A C 1
ATOM 3132 O O . ALA A 1 423 ? 14.296 -17.624 -18.065 1.00 85.19 423 ALA A O 1
ATOM 3133 N N . THR A 1 424 ? 14.725 -17.840 -15.872 1.00 83.19 424 THR A N 1
ATOM 3134 C CA . THR A 1 424 ? 14.586 -19.301 -15.790 1.00 83.19 424 THR A CA 1
ATOM 3135 C C . THR A 1 424 ? 13.196 -19.667 -15.259 1.00 83.19 424 THR A C 1
ATOM 3137 O O . THR A 1 424 ? 12.536 -18.874 -14.591 1.00 83.19 424 THR A O 1
ATOM 3140 N N . GLN A 1 425 ? 12.702 -20.875 -15.558 1.00 79.00 425 GLN A N 1
ATOM 3141 C CA . GLN A 1 425 ? 11.414 -21.333 -15.001 1.00 79.00 425 GLN A CA 1
ATOM 3142 C C . GLN A 1 425 ? 11.524 -21.866 -13.563 1.00 79.00 425 GLN A C 1
ATOM 3144 O O . GLN A 1 425 ? 10.516 -21.973 -12.869 1.00 79.00 425 GLN A O 1
ATOM 3149 N N . VAL A 1 426 ? 12.730 -22.249 -13.149 1.00 81.38 426 VAL A N 1
ATOM 3150 C CA . VAL A 1 426 ? 13.069 -22.774 -11.821 1.00 81.38 426 VAL A CA 1
ATOM 3151 C C . VAL A 1 426 ? 14.437 -22.218 -11.419 1.00 81.38 426 VAL A C 1
ATOM 3153 O O . VAL A 1 426 ? 15.237 -21.908 -12.298 1.00 81.38 426 VAL A O 1
ATOM 3156 N N . LYS A 1 427 ? 14.725 -22.102 -10.115 1.00 81.19 427 LYS A N 1
ATOM 3157 C CA . LYS A 1 427 ? 16.039 -21.633 -9.625 1.00 81.19 427 LYS A CA 1
ATOM 3158 C C . LYS A 1 427 ? 17.133 -22.721 -9.732 1.00 81.19 427 LYS A C 1
ATOM 3160 O O . LYS A 1 427 ? 18.312 -22.394 -9.833 1.00 81.19 427 LYS A O 1
ATOM 3165 N N . TYR A 1 428 ? 16.761 -24.009 -9.748 1.00 89.25 428 TYR A N 1
ATOM 3166 C CA . TYR A 1 428 ? 17.710 -25.124 -9.865 1.00 89.25 428 TYR A CA 1
ATOM 3167 C C . TYR A 1 428 ? 17.125 -26.370 -10.545 1.00 89.25 428 TYR A C 1
ATOM 3169 O O . TYR A 1 428 ? 15.909 -26.565 -10.598 1.00 89.25 428 TYR A O 1
ATOM 3177 N N . LEU A 1 429 ? 18.012 -27.251 -11.014 1.00 89.88 429 LEU A N 1
ATOM 3178 C CA . LEU A 1 429 ? 17.706 -28.631 -11.400 1.00 89.88 429 LEU A CA 1
ATOM 3179 C C . LEU A 1 429 ? 18.780 -29.586 -10.872 1.00 89.88 429 LEU A C 1
ATOM 3181 O O . LEU A 1 429 ? 19.929 -29.206 -10.647 1.00 89.88 429 LEU A O 1
ATOM 3185 N N . ARG A 1 430 ? 18.415 -30.861 -10.711 1.00 89.06 430 ARG A N 1
ATOM 3186 C CA . ARG A 1 430 ? 19.381 -31.911 -10.373 1.00 89.06 430 ARG A CA 1
ATOM 3187 C C . ARG A 1 430 ? 20.335 -32.149 -11.549 1.00 89.06 430 ARG A C 1
ATOM 3189 O O . ARG A 1 430 ? 19.888 -32.258 -12.692 1.00 89.06 430 ARG A O 1
ATOM 3196 N N . ALA A 1 431 ? 21.635 -32.224 -11.271 1.00 86.56 431 ALA A N 1
ATOM 3197 C CA . ALA A 1 431 ? 22.665 -32.539 -12.258 1.00 86.56 431 ALA A CA 1
ATOM 3198 C C . ALA A 1 431 ? 22.473 -33.957 -12.832 1.00 86.56 431 ALA A C 1
ATOM 3200 O O . ALA A 1 431 ? 21.779 -34.799 -12.255 1.00 86.56 431 ALA A O 1
ATOM 3201 N N . ALA A 1 432 ? 23.079 -34.235 -13.988 1.00 84.75 432 ALA A N 1
ATOM 3202 C CA . ALA A 1 432 ? 22.949 -35.540 -14.626 1.00 84.75 432 ALA A CA 1
ATOM 3203 C C . ALA A 1 432 ? 23.556 -36.650 -13.748 1.00 84.75 432 ALA A C 1
ATOM 3205 O O . ALA A 1 432 ? 24.632 -36.488 -13.195 1.00 84.75 432 ALA A O 1
ATOM 3206 N N . THR A 1 433 ? 22.930 -37.824 -13.676 1.00 78.19 433 THR A N 1
ATOM 3207 C CA . THR A 1 433 ? 23.470 -38.993 -12.944 1.00 78.19 433 THR A CA 1
ATOM 3208 C C . THR A 1 433 ? 24.278 -39.946 -13.838 1.00 78.19 433 THR A C 1
ATOM 3210 O O . THR A 1 433 ? 24.594 -41.071 -13.459 1.00 78.19 433 THR A O 1
ATOM 3213 N N . GLY A 1 434 ? 24.605 -39.521 -15.063 1.00 77.12 434 GLY A N 1
ATOM 3214 C CA . GLY A 1 434 ? 25.310 -40.326 -16.058 1.00 77.12 434 GLY A CA 1
ATOM 3215 C C . GLY A 1 434 ? 25.534 -39.559 -17.361 1.00 77.12 434 GLY A C 1
ATOM 3216 O O . GLY A 1 434 ? 25.701 -38.346 -17.360 1.00 77.12 434 GLY A O 1
ATOM 3217 N N . THR A 1 435 ? 25.513 -40.255 -18.499 1.00 76.38 435 THR A N 1
ATOM 3218 C CA . THR A 1 435 ? 25.801 -39.657 -19.819 1.00 76.38 435 THR A CA 1
ATOM 3219 C C . THR A 1 435 ? 24.620 -38.928 -20.463 1.00 76.38 435 THR A C 1
ATOM 3221 O O . THR A 1 435 ? 24.774 -38.367 -21.545 1.00 76.38 435 THR A O 1
ATOM 3224 N N . ARG A 1 436 ? 23.430 -38.954 -19.847 1.00 83.75 436 ARG A N 1
ATOM 3225 C CA . ARG A 1 436 ? 22.237 -38.285 -20.384 1.00 83.75 436 ARG A CA 1
ATOM 3226 C C . ARG A 1 436 ? 22.180 -36.840 -19.885 1.00 83.75 436 ARG A C 1
ATOM 3228 O O . ARG A 1 436 ? 22.136 -36.661 -18.670 1.00 83.75 436 ARG A O 1
ATOM 3235 N N . PRO A 1 437 ? 22.149 -35.840 -20.779 1.00 85.69 437 PRO A N 1
ATOM 3236 C CA . PRO A 1 437 ? 22.080 -34.449 -20.368 1.00 85.69 437 PRO A CA 1
ATOM 3237 C C . PRO A 1 437 ? 20.698 -34.113 -19.795 1.00 85.69 437 PRO A C 1
ATOM 3239 O O . PRO A 1 437 ? 19.687 -34.707 -20.182 1.00 85.69 437 PRO A O 1
ATOM 3242 N N . VAL A 1 438 ? 20.655 -33.147 -18.879 1.00 87.56 438 VAL A N 1
ATOM 3243 C CA . VAL A 1 438 ? 19.408 -32.625 -18.303 1.00 87.56 438 VAL A CA 1
ATOM 3244 C C . VAL A 1 438 ? 19.029 -31.357 -19.052 1.00 87.56 438 VAL A C 1
ATOM 3246 O O . VAL A 1 438 ? 19.870 -30.490 -19.264 1.00 87.56 438 VAL A O 1
ATOM 3249 N N . SER A 1 439 ? 17.778 -31.271 -19.505 1.00 87.06 439 SER A N 1
ATOM 3250 C CA . SER A 1 439 ? 17.278 -30.121 -20.264 1.00 87.06 439 SER A CA 1
ATOM 3251 C C . SER A 1 439 ? 16.628 -29.089 -19.350 1.00 87.06 439 SER A C 1
ATOM 3253 O O . SER A 1 439 ? 15.909 -29.453 -18.422 1.00 87.06 439 SER A O 1
ATOM 3255 N N . ASN A 1 440 ? 16.828 -27.817 -19.668 1.00 87.75 440 ASN A N 1
ATOM 3256 C CA . ASN A 1 440 ? 16.187 -26.678 -19.031 1.00 87.75 440 ASN A CA 1
ATOM 3257 C C . ASN A 1 440 ? 15.716 -25.673 -20.098 1.00 87.75 440 ASN A C 1
ATOM 3259 O O . ASN A 1 440 ? 16.055 -25.780 -21.283 1.00 87.75 440 ASN A O 1
ATOM 3263 N N . VAL A 1 441 ? 14.891 -24.713 -19.689 1.00 86.88 441 VAL A N 1
ATOM 3264 C CA . VAL A 1 441 ? 14.359 -23.665 -20.559 1.00 86.88 441 VAL A CA 1
ATOM 3265 C C . VAL A 1 441 ? 14.563 -22.309 -19.904 1.00 86.88 441 VAL A C 1
ATOM 3267 O O . VAL A 1 441 ? 14.135 -22.093 -18.770 1.00 86.88 441 VAL A O 1
ATOM 3270 N N . VAL A 1 442 ? 15.136 -21.384 -20.669 1.00 88.31 442 VAL A N 1
ATOM 3271 C CA . VAL A 1 442 ? 15.130 -19.954 -20.352 1.00 88.31 442 VAL A CA 1
ATOM 3272 C C . VAL A 1 442 ? 14.199 -19.199 -21.287 1.00 88.31 442 VAL A C 1
ATOM 3274 O O . VAL A 1 442 ? 13.920 -19.619 -22.417 1.00 88.31 442 VAL A O 1
ATOM 3277 N N . ILE A 1 443 ? 13.701 -18.074 -20.797 1.00 87.75 443 ILE A N 1
ATOM 3278 C CA . ILE A 1 443 ? 12.870 -17.141 -21.541 1.00 87.75 443 ILE A CA 1
ATOM 3279 C C . ILE A 1 443 ? 13.641 -15.829 -21.605 1.00 87.75 443 ILE A C 1
ATOM 3281 O O . ILE A 1 443 ? 13.871 -15.202 -20.577 1.00 87.75 443 ILE A O 1
ATOM 3285 N N . ALA A 1 444 ? 14.047 -15.447 -22.812 1.00 90.38 444 ALA A N 1
ATOM 3286 C CA . ALA A 1 444 ? 14.610 -14.135 -23.089 1.00 90.38 444 ALA A CA 1
ATOM 3287 C C . ALA A 1 444 ? 13.495 -13.223 -23.614 1.00 90.38 444 ALA A C 1
ATOM 3289 O O . ALA A 1 444 ? 12.834 -13.574 -24.597 1.00 90.38 444 ALA A O 1
ATOM 3290 N N . THR A 1 445 ? 13.288 -12.074 -22.986 1.00 89.44 445 THR A N 1
ATOM 3291 C CA . THR A 1 445 ? 12.369 -11.027 -23.440 1.00 89.44 445 THR A CA 1
ATOM 3292 C C . THR A 1 445 ? 13.198 -9.883 -23.991 1.00 89.44 445 THR A C 1
ATOM 3294 O O . THR A 1 445 ? 13.991 -9.291 -23.272 1.00 89.44 445 THR A O 1
ATOM 3297 N N . VAL A 1 446 ? 13.042 -9.594 -25.280 1.00 90.94 446 VAL A N 1
ATOM 3298 C CA . VAL A 1 446 ? 13.745 -8.498 -25.944 1.00 90.94 446 VAL A CA 1
ATOM 3299 C C . VAL A 1 446 ? 12.780 -7.339 -26.123 1.00 90.94 446 VAL A C 1
ATOM 3301 O O . VAL A 1 446 ? 11.714 -7.510 -26.727 1.00 90.94 446 VAL A O 1
ATOM 3304 N N . THR A 1 447 ? 13.168 -6.166 -25.638 1.00 89.81 447 THR A N 1
ATOM 3305 C CA . THR A 1 447 ? 12.430 -4.915 -25.830 1.00 89.81 447 THR A CA 1
ATOM 3306 C C . THR A 1 447 ? 13.250 -3.907 -26.627 1.00 89.81 447 THR A C 1
ATOM 3308 O O . THR A 1 447 ? 14.480 -4.003 -26.730 1.00 89.81 447 THR A O 1
ATOM 3311 N N . ASP A 1 448 ? 12.542 -2.991 -27.279 1.00 91.19 448 ASP A N 1
ATOM 3312 C CA . ASP A 1 448 ? 13.138 -1.863 -27.982 1.00 91.19 448 ASP A CA 1
ATOM 3313 C C . ASP A 1 448 ? 13.403 -0.677 -27.046 1.00 91.19 448 ASP A C 1
ATOM 3315 O O . ASP A 1 448 ? 13.037 -0.699 -25.867 1.00 91.19 448 ASP A O 1
ATOM 3319 N N . GLN A 1 449 ? 14.009 0.384 -27.579 1.00 92.81 449 GLN A N 1
ATOM 3320 C CA . GLN A 1 449 ? 14.322 1.592 -26.813 1.00 92.81 449 GLN A CA 1
ATOM 3321 C C . GLN A 1 449 ? 13.084 2.289 -26.228 1.00 92.81 449 GLN A C 1
ATOM 3323 O O . GLN A 1 449 ? 13.221 3.102 -25.316 1.00 92.81 449 GLN A O 1
ATOM 3328 N N . TYR A 1 450 ? 11.887 1.965 -26.724 1.00 88.50 450 TYR A N 1
ATOM 3329 C CA . TYR A 1 450 ? 10.597 2.486 -26.276 1.00 88.50 450 TYR A CA 1
ATOM 3330 C C . TYR A 1 450 ? 9.904 1.557 -25.260 1.00 88.50 450 TYR A C 1
ATOM 3332 O O . TYR A 1 450 ? 8.735 1.775 -24.925 1.00 88.50 450 TYR A O 1
ATOM 3340 N N . GLY A 1 451 ? 10.587 0.499 -24.803 1.00 87.69 451 GLY A N 1
ATOM 3341 C CA . GLY A 1 451 ? 10.050 -0.514 -23.892 1.00 87.69 451 GLY A CA 1
ATOM 3342 C C . GLY A 1 451 ? 9.023 -1.446 -24.544 1.00 87.69 451 GLY A C 1
ATOM 3343 O O . GLY A 1 451 ? 8.299 -2.158 -23.849 1.00 87.69 451 GLY A O 1
ATOM 3344 N N . GLN A 1 452 ? 8.912 -1.450 -25.876 1.00 86.69 452 GLN A N 1
ATOM 3345 C CA . GLN A 1 452 ? 7.964 -2.302 -26.591 1.00 86.69 452 GLN A CA 1
ATOM 3346 C C . GLN A 1 452 ? 8.590 -3.657 -26.935 1.00 86.69 452 GLN A C 1
ATOM 3348 O O . GLN A 1 452 ? 9.788 -3.735 -27.209 1.00 86.69 452 GLN A O 1
ATOM 3353 N N . PRO A 1 453 ? 7.802 -4.746 -26.986 1.00 85.56 453 PRO A N 1
ATOM 3354 C CA . PRO A 1 453 ? 8.330 -6.051 -27.357 1.00 85.56 453 PRO A CA 1
ATOM 3355 C C . PRO A 1 453 ? 8.927 -6.064 -28.772 1.00 85.56 453 PRO A C 1
ATOM 3357 O O . PRO A 1 453 ? 8.235 -5.799 -29.759 1.00 85.56 453 PRO A O 1
ATOM 3360 N N . PHE A 1 454 ? 10.202 -6.438 -28.895 1.00 88.94 454 PHE A N 1
ATOM 3361 C CA . PHE A 1 454 ? 10.922 -6.387 -30.164 1.00 88.94 454 PHE A CA 1
ATOM 3362 C C . PHE A 1 454 ? 10.846 -7.721 -30.915 1.00 88.94 454 PHE A C 1
ATOM 3364 O O . PHE A 1 454 ? 11.432 -8.736 -30.522 1.00 88.94 454 PHE A O 1
ATOM 3371 N N . ARG A 1 455 ? 10.124 -7.732 -32.038 1.00 91.25 455 ARG A N 1
ATOM 3372 C CA . ARG A 1 455 ? 9.902 -8.932 -32.857 1.00 91.25 455 ARG A CA 1
ATOM 3373 C C . ARG A 1 455 ? 11.057 -9.202 -33.822 1.00 91.25 455 ARG A C 1
ATOM 3375 O O . ARG A 1 455 ? 11.470 -8.332 -34.577 1.00 91.25 455 ARG A O 1
ATOM 3382 N N . GLY A 1 456 ? 11.457 -10.468 -33.927 1.00 90.50 456 GLY A N 1
ATOM 3383 C CA . GLY A 1 456 ? 12.394 -10.943 -34.946 1.00 90.50 456 GLY A CA 1
ATOM 3384 C C . GLY A 1 456 ? 13.875 -10.808 -34.586 1.00 90.50 456 GLY A C 1
ATOM 3385 O O . GLY A 1 456 ? 14.709 -11.205 -35.406 1.00 90.50 456 GLY A O 1
ATOM 3386 N N . ALA A 1 457 ? 14.205 -10.338 -33.378 1.00 93.81 457 ALA A N 1
ATOM 3387 C CA . ALA A 1 457 ? 15.555 -10.434 -32.827 1.00 93.81 457 ALA A CA 1
ATOM 3388 C C . ALA A 1 457 ? 15.985 -11.902 -32.767 1.00 93.81 457 ALA A C 1
ATOM 3390 O O . ALA A 1 457 ? 15.207 -12.765 -32.365 1.00 93.81 457 ALA A O 1
ATOM 3391 N N . THR A 1 458 ? 17.212 -12.192 -33.198 1.00 96.44 458 THR A N 1
ATOM 3392 C CA . THR A 1 458 ? 17.788 -13.539 -33.124 1.00 96.44 458 THR A CA 1
ATOM 3393 C C . THR A 1 458 ? 18.635 -13.614 -31.864 1.00 96.44 458 THR A C 1
ATOM 3395 O O . THR A 1 458 ? 19.691 -12.995 -31.810 1.00 96.44 458 THR A O 1
ATOM 3398 N N . VAL A 1 459 ? 18.157 -14.337 -30.856 1.00 96.38 459 VAL A N 1
ATOM 3399 C CA . VAL A 1 459 ? 18.808 -14.458 -29.549 1.00 96.38 459 VAL A CA 1
ATOM 3400 C C . VAL A 1 459 ? 19.682 -15.707 -29.532 1.00 96.38 459 VAL A C 1
ATOM 3402 O O . VAL A 1 459 ? 19.251 -16.784 -29.957 1.00 96.38 459 VAL A O 1
ATOM 3405 N N . GLU A 1 460 ? 20.906 -15.562 -29.043 1.00 95.38 460 GLU A N 1
ATOM 3406 C CA . GLU A 1 460 ? 21.811 -16.657 -28.706 1.00 95.38 460 GLU A CA 1
ATOM 3407 C C . GLU A 1 460 ? 21.998 -16.733 -27.190 1.00 95.38 460 GLU A C 1
ATOM 3409 O O . GLU A 1 460 ? 21.823 -15.743 -26.484 1.00 95.38 460 GLU A O 1
ATOM 3414 N N . LEU A 1 461 ? 22.311 -17.928 -26.696 1.00 95.44 461 LEU A N 1
ATOM 3415 C CA . LEU A 1 461 ? 22.515 -18.196 -25.279 1.00 95.44 461 LEU A CA 1
ATOM 3416 C C . LEU A 1 461 ? 23.896 -18.814 -25.094 1.00 95.44 461 LEU A C 1
ATOM 3418 O O . LEU A 1 461 ? 24.235 -19.787 -25.773 1.00 95.44 461 LEU A O 1
ATOM 3422 N N . ALA A 1 462 ? 24.658 -18.267 -24.160 1.00 94.12 462 ALA A N 1
ATOM 3423 C CA . ALA A 1 462 ? 25.940 -18.786 -23.721 1.00 94.12 462 ALA A CA 1
ATOM 3424 C C . ALA A 1 462 ? 25.891 -19.115 -22.226 1.00 94.12 462 ALA A C 1
ATOM 3426 O O . ALA A 1 462 ? 25.063 -18.588 -21.486 1.00 94.12 462 ALA A O 1
ATOM 3427 N N . SER A 1 463 ? 26.804 -19.978 -21.797 1.00 94.19 463 SER A N 1
ATOM 3428 C CA . SER A 1 463 ? 27.086 -20.242 -20.390 1.00 94.19 463 SER A CA 1
ATOM 3429 C C . SER A 1 463 ? 28.570 -20.006 -20.141 1.00 94.19 463 SER A C 1
ATOM 3431 O O . SER A 1 463 ? 29.401 -20.241 -21.024 1.00 94.19 463 SER A O 1
ATOM 3433 N N . ASP A 1 464 ? 28.900 -19.563 -18.936 1.00 93.06 464 ASP A N 1
ATOM 3434 C CA . ASP A 1 464 ? 30.266 -19.521 -18.414 1.00 93.06 464 ASP A CA 1
ATOM 3435 C C . ASP A 1 464 ? 30.814 -20.910 -18.021 1.00 93.06 464 ASP A C 1
ATOM 3437 O O . ASP A 1 464 ? 32.002 -21.055 -17.719 1.00 93.06 464 ASP A O 1
ATOM 3441 N N . SER A 1 465 ? 29.970 -21.946 -18.058 1.00 85.69 465 SER A N 1
ATOM 3442 C CA . SER A 1 465 ? 30.285 -23.297 -17.603 1.00 85.69 465 SER A CA 1
ATOM 3443 C C . SER A 1 465 ? 30.428 -24.319 -18.745 1.00 85.69 465 SER A C 1
ATOM 3445 O O . SER A 1 465 ? 29.846 -24.207 -19.826 1.00 85.69 465 SER A O 1
ATOM 3447 N N . GLY A 1 466 ? 31.243 -25.356 -18.515 1.00 83.81 466 GLY A N 1
ATOM 3448 C CA . GLY A 1 466 ? 31.433 -26.462 -19.460 1.00 83.81 466 GLY A CA 1
ATOM 3449 C C . GLY A 1 466 ? 30.278 -27.474 -19.454 1.00 83.81 466 GLY A C 1
ATOM 3450 O O . GLY A 1 466 ? 29.575 -27.631 -18.458 1.00 83.81 466 GLY A O 1
ATOM 3451 N N . GLY A 1 467 ? 30.112 -28.212 -20.558 1.00 82.06 467 GLY A N 1
ATOM 3452 C CA . GLY A 1 467 ? 29.061 -29.233 -20.700 1.00 82.06 467 GLY A CA 1
ATOM 3453 C C . GLY A 1 467 ? 27.691 -28.686 -21.119 1.00 82.06 467 GLY A C 1
ATOM 3454 O O . GLY A 1 467 ? 26.746 -29.466 -21.228 1.00 82.06 467 GLY A O 1
ATOM 3455 N N . PHE A 1 468 ? 27.596 -27.378 -21.369 1.00 89.00 468 PHE A N 1
ATOM 3456 C CA . PHE A 1 468 ? 26.429 -26.681 -21.904 1.00 89.00 468 PHE A CA 1
ATOM 3457 C C . PHE A 1 468 ? 26.242 -26.956 -23.405 1.00 89.00 468 PHE A C 1
ATOM 3459 O O . PHE A 1 468 ? 27.148 -26.748 -24.213 1.00 89.00 468 PHE A O 1
ATOM 3466 N N . GLU A 1 469 ? 25.043 -27.394 -23.782 1.00 87.62 469 GLU A N 1
ATOM 3467 C CA . GLU A 1 469 ? 24.624 -27.625 -25.162 1.00 87.62 469 GLU A CA 1
ATOM 3468 C C . GLU A 1 469 ? 23.304 -26.896 -25.433 1.00 87.62 469 GLU A C 1
ATOM 3470 O O . GLU A 1 469 ? 22.284 -27.169 -24.800 1.00 87.62 469 GLU A O 1
ATOM 3475 N N . VAL A 1 470 ? 23.297 -25.993 -26.413 1.00 89.31 470 VAL A N 1
ATOM 3476 C CA . VAL A 1 470 ? 22.100 -25.262 -26.853 1.00 89.31 470 VAL A CA 1
ATOM 3477 C C . VAL A 1 470 ? 21.720 -25.673 -28.273 1.00 89.31 470 VAL A C 1
ATOM 3479 O O . VAL A 1 470 ? 22.582 -25.920 -29.115 1.00 89.31 470 VAL A O 1
ATOM 3482 N N . SER A 1 471 ? 20.420 -25.725 -28.571 1.00 72.81 471 SER A N 1
ATOM 3483 C CA . SER A 1 471 ? 19.908 -26.144 -29.887 1.00 72.81 471 SER A CA 1
ATOM 3484 C C . SER A 1 471 ? 20.173 -25.149 -31.031 1.00 72.81 471 SER A C 1
ATOM 3486 O O . SER A 1 471 ? 19.803 -25.422 -32.172 1.00 72.81 471 SER A O 1
ATOM 3488 N N . GLY A 1 472 ? 20.780 -23.997 -30.740 1.00 82.62 472 GLY A N 1
ATOM 3489 C CA . GLY A 1 472 ? 21.016 -22.898 -31.674 1.00 82.62 472 GLY A CA 1
ATOM 3490 C C . GLY A 1 472 ? 20.312 -21.611 -31.247 1.00 82.62 472 GLY A C 1
ATOM 3491 O O . GLY A 1 472 ? 19.842 -21.490 -30.117 1.00 82.62 472 GLY A O 1
ATOM 3492 N N . THR A 1 473 ? 20.247 -20.643 -32.158 1.00 91.75 473 THR A N 1
ATOM 3493 C CA . THR A 1 473 ? 19.618 -19.343 -31.901 1.00 91.75 473 THR A CA 1
ATOM 3494 C C . THR A 1 473 ? 18.103 -19.401 -32.078 1.00 91.75 473 THR A C 1
ATOM 3496 O O . THR A 1 473 ? 17.578 -20.181 -32.877 1.00 91.75 473 THR A O 1
ATOM 3499 N N . VAL A 1 474 ? 17.378 -18.561 -31.338 1.00 93.50 474 VAL A N 1
ATOM 3500 C CA . VAL A 1 474 ? 15.909 -18.505 -31.370 1.00 93.50 474 VAL A CA 1
ATOM 3501 C C . VAL A 1 474 ? 15.464 -17.091 -31.707 1.00 93.50 474 VAL A C 1
ATOM 3503 O O . VAL A 1 474 ? 15.987 -16.118 -31.174 1.00 93.50 474 VAL A O 1
ATOM 3506 N N . ARG A 1 475 ? 14.485 -16.965 -32.608 1.00 94.38 475 ARG A N 1
ATOM 3507 C CA . ARG A 1 475 ? 13.905 -15.664 -32.950 1.00 94.38 475 ARG A CA 1
ATOM 3508 C C . ARG A 1 475 ? 12.768 -15.292 -32.014 1.00 94.38 475 ARG A C 1
ATOM 3510 O O . ARG A 1 475 ? 11.924 -16.135 -31.714 1.00 94.38 475 ARG A O 1
ATOM 3517 N N . THR A 1 476 ? 12.707 -14.023 -31.630 1.00 90.81 476 THR A N 1
ATOM 3518 C CA . THR A 1 476 ? 11.610 -13.503 -30.817 1.00 90.81 476 THR A CA 1
ATOM 3519 C C . THR A 1 476 ? 10.293 -13.470 -31.592 1.00 90.81 476 THR A C 1
ATOM 3521 O O . THR A 1 476 ? 10.239 -13.130 -32.782 1.00 90.81 476 THR A O 1
ATOM 3524 N N . GLY A 1 477 ? 9.211 -13.843 -30.904 1.00 79.00 477 GLY A N 1
ATOM 3525 C CA . GLY A 1 477 ? 7.843 -13.766 -31.418 1.00 79.00 477 GLY A CA 1
ATOM 3526 C C . GLY A 1 477 ? 7.279 -12.340 -31.422 1.00 79.00 477 GLY A C 1
ATOM 3527 O O . GLY A 1 477 ? 7.987 -11.363 -31.201 1.00 79.00 477 GLY A O 1
ATOM 3528 N N . SER A 1 478 ? 5.969 -12.206 -31.650 1.00 82.19 478 SER A N 1
ATOM 3529 C CA . SER A 1 478 ? 5.269 -10.910 -31.559 1.00 82.19 478 SER A CA 1
ATOM 3530 C C . SER A 1 478 ? 5.247 -10.322 -30.146 1.00 82.19 478 SER A C 1
ATOM 3532 O O . SER A 1 478 ? 5.034 -9.130 -29.995 1.00 82.19 478 SER A O 1
ATOM 3534 N N . SER A 1 479 ? 5.456 -11.154 -29.128 1.00 78.62 479 SER A N 1
ATOM 3535 C CA . SER A 1 479 ? 5.587 -10.767 -27.723 1.00 78.62 479 SER A CA 1
ATOM 3536 C C . SER A 1 479 ? 7.018 -10.397 -27.328 1.00 78.62 479 SER A C 1
ATOM 3538 O O . SER A 1 479 ? 7.293 -10.309 -26.141 1.00 78.62 479 SER A O 1
ATOM 3540 N N . GLY A 1 480 ? 7.957 -10.277 -28.276 1.00 83.88 480 GLY A N 1
ATOM 3541 C CA . GLY A 1 480 ? 9.369 -10.004 -27.972 1.00 83.88 480 GLY A CA 1
ATOM 3542 C C . GLY A 1 480 ? 10.102 -11.153 -27.270 1.00 83.88 480 GLY A C 1
ATOM 3543 O O . GLY A 1 480 ? 11.287 -11.044 -26.988 1.00 83.88 480 GLY A O 1
ATOM 3544 N N . THR A 1 481 ? 9.436 -12.284 -27.024 1.00 90.12 481 THR A N 1
ATOM 3545 C CA . THR A 1 481 ? 10.005 -13.399 -26.264 1.00 90.12 481 THR A CA 1
ATOM 3546 C C . THR A 1 481 ? 10.608 -14.483 -27.153 1.00 90.12 481 THR A C 1
ATOM 3548 O O . THR A 1 481 ? 10.041 -14.859 -28.185 1.00 90.12 481 THR A O 1
ATOM 3551 N N . ALA A 1 482 ? 11.746 -15.025 -26.720 1.00 87.56 482 ALA A N 1
ATOM 3552 C CA . ALA A 1 482 ? 12.410 -16.205 -27.257 1.00 87.56 482 ALA A CA 1
ATOM 3553 C C . ALA A 1 482 ? 12.546 -17.255 -26.143 1.00 87.56 482 ALA A C 1
ATOM 3555 O O . ALA A 1 482 ? 13.184 -17.023 -25.119 1.00 87.56 482 ALA A O 1
ATOM 3556 N N . ARG A 1 483 ? 11.930 -18.428 -26.338 1.00 89.06 483 ARG A N 1
ATOM 3557 C CA . ARG A 1 483 ? 12.077 -19.573 -25.426 1.00 89.06 483 ARG A CA 1
ATOM 3558 C C . ARG A 1 483 ? 13.230 -20.435 -25.920 1.00 89.06 483 ARG A C 1
ATOM 3560 O O . ARG A 1 483 ? 13.131 -21.001 -27.008 1.00 89.06 483 ARG A O 1
ATOM 3567 N N . ILE A 1 484 ? 14.295 -20.527 -25.135 1.00 88.75 484 ILE A N 1
ATOM 3568 C CA . ILE A 1 484 ? 15.524 -21.221 -25.518 1.00 88.75 484 ILE A CA 1
ATOM 3569 C C . ILE A 1 484 ? 15.666 -22.453 -24.636 1.00 88.75 484 ILE A C 1
ATOM 3571 O O . ILE A 1 484 ? 15.795 -22.356 -23.416 1.00 88.75 484 ILE A O 1
ATOM 3575 N N . SER A 1 485 ? 15.611 -23.623 -25.265 1.00 89.38 485 SER A N 1
ATOM 3576 C CA . SER A 1 485 ? 15.934 -24.883 -24.608 1.00 89.38 485 SER A CA 1
ATOM 3577 C C . SER A 1 485 ? 17.433 -25.120 -24.688 1.00 89.38 485 SER A C 1
ATOM 3579 O O . SER A 1 485 ? 18.032 -25.030 -25.761 1.00 89.38 485 SER A O 1
ATOM 3581 N N . TYR A 1 486 ? 18.023 -25.464 -23.556 1.00 89.62 486 TYR A N 1
ATOM 3582 C CA . TYR A 1 486 ? 19.407 -25.897 -23.478 1.00 89.62 486 TYR A CA 1
ATOM 3583 C C . TYR A 1 486 ? 19.485 -27.147 -22.614 1.00 89.62 486 TYR A C 1
ATOM 3585 O O . TYR A 1 486 ? 18.543 -27.499 -21.900 1.00 89.62 486 TYR A O 1
ATOM 3593 N N . SER A 1 487 ? 20.592 -27.859 -22.712 1.00 89.25 487 SER A N 1
ATOM 3594 C CA . SER A 1 487 ? 20.850 -29.020 -21.888 1.00 89.25 487 SER A CA 1
ATOM 3595 C C . SER A 1 487 ? 22.264 -28.981 -21.357 1.00 89.25 487 SER A C 1
ATOM 3597 O O . SER A 1 487 ? 23.153 -28.404 -21.980 1.00 89.25 487 SER A O 1
ATOM 3599 N N . ARG A 1 488 ? 22.468 -29.596 -20.200 1.00 89.12 488 ARG A N 1
ATOM 3600 C CA . ARG A 1 488 ? 23.784 -29.701 -19.593 1.00 89.12 488 ARG A CA 1
ATOM 3601 C C . ARG A 1 488 ? 24.165 -31.155 -19.381 1.00 89.12 488 ARG A C 1
ATOM 3603 O O . ARG A 1 488 ? 23.390 -31.953 -18.850 1.00 89.12 488 ARG A O 1
ATOM 3610 N N . SER A 1 489 ? 25.386 -31.474 -19.785 1.00 87.38 489 SER A N 1
ATOM 3611 C CA . SER A 1 489 ? 26.094 -32.705 -19.458 1.00 87.38 489 SER A CA 1
ATOM 3612 C C . SER A 1 489 ? 27.040 -32.475 -18.275 1.00 87.38 489 SER A C 1
ATOM 3614 O O . SER A 1 489 ? 27.567 -31.382 -18.083 1.00 87.38 489 SER A O 1
ATOM 3616 N N . GLY A 1 490 ? 27.257 -33.514 -17.471 1.00 84.50 490 GLY A N 1
ATOM 3617 C CA . GLY A 1 490 ? 28.120 -33.450 -16.291 1.00 84.50 490 GLY A CA 1
ATOM 3618 C C . GLY A 1 490 ? 27.381 -33.815 -15.010 1.00 84.50 490 GLY A C 1
ATOM 3619 O O . GLY A 1 490 ? 26.215 -33.471 -14.820 1.00 84.50 490 GLY A O 1
ATOM 3620 N N . THR A 1 491 ? 28.085 -34.540 -14.145 1.00 82.94 491 THR A N 1
ATOM 3621 C CA . THR A 1 491 ? 27.525 -35.135 -12.928 1.00 82.94 491 THR A CA 1
ATOM 3622 C C . THR A 1 491 ? 27.777 -34.316 -11.670 1.00 82.94 491 THR A C 1
ATOM 3624 O O . THR A 1 491 ? 27.252 -34.666 -10.629 1.00 82.94 491 THR A O 1
ATOM 3627 N N . GLY A 1 492 ? 28.574 -33.245 -11.750 1.00 84.19 492 GLY A N 1
ATOM 3628 C CA . GLY A 1 492 ? 28.913 -32.389 -10.610 1.00 84.19 492 GLY A CA 1
ATOM 3629 C C . GLY A 1 492 ? 27.972 -31.195 -10.448 1.00 84.19 492 GLY A C 1
ATOM 3630 O O . GLY A 1 492 ? 27.477 -30.644 -11.447 1.00 84.19 492 GLY A O 1
ATOM 3631 N N . GLY A 1 493 ? 27.777 -30.785 -9.192 1.00 87.88 493 GLY A N 1
ATOM 3632 C CA . GLY A 1 493 ? 27.025 -29.590 -8.837 1.00 87.88 493 GLY A CA 1
ATOM 3633 C C . GLY A 1 493 ? 27.810 -28.331 -9.195 1.00 87.88 493 GLY A C 1
ATOM 3634 O O . GLY A 1 493 ? 29.010 -28.265 -8.934 1.00 87.88 493 GLY A O 1
ATOM 3635 N N . ILE A 1 494 ? 27.167 -27.344 -9.819 1.00 90.94 494 ILE A N 1
ATOM 3636 C CA . ILE A 1 494 ? 27.797 -26.072 -10.200 1.00 90.94 494 ILE A CA 1
ATOM 3637 C C . ILE A 1 494 ? 26.805 -24.911 -10.125 1.00 90.94 494 ILE A C 1
ATOM 3639 O O . ILE A 1 494 ? 25.595 -25.103 -10.262 1.00 90.94 494 ILE A O 1
ATOM 3643 N N . ARG A 1 495 ? 27.346 -23.702 -9.974 1.00 91.12 495 ARG A N 1
ATOM 3644 C CA . ARG A 1 495 ? 26.652 -22.457 -10.309 1.00 91.12 495 ARG A CA 1
ATOM 3645 C C . ARG A 1 495 ? 27.028 -22.107 -11.749 1.00 91.12 495 ARG A C 1
ATOM 3647 O O . ARG A 1 495 ? 28.208 -22.193 -12.087 1.00 91.12 495 ARG A O 1
ATOM 3654 N N . GLU A 1 496 ? 26.047 -21.800 -12.584 1.00 90.75 496 GLU A N 1
ATOM 3655 C CA . GLU A 1 496 ? 26.271 -21.313 -13.946 1.00 90.75 496 GLU A CA 1
ATOM 3656 C C . GLU A 1 496 ? 25.628 -19.938 -14.106 1.00 90.75 496 GLU A C 1
ATOM 3658 O O . GLU A 1 496 ? 24.518 -19.718 -13.622 1.00 90.75 496 GLU A O 1
ATOM 3663 N N . THR A 1 497 ? 26.294 -19.044 -14.825 1.00 93.88 497 THR A N 1
ATOM 3664 C CA . THR A 1 497 ? 25.702 -17.798 -15.305 1.00 93.88 497 THR A CA 1
ATOM 3665 C C . THR A 1 497 ? 25.390 -17.970 -16.784 1.00 93.88 497 THR A C 1
ATOM 3667 O O . THR A 1 497 ? 26.261 -18.254 -17.616 1.00 93.88 497 THR A O 1
ATOM 3670 N N . LEU A 1 498 ? 24.112 -17.830 -17.121 1.00 94.38 498 LEU A N 1
ATOM 3671 C CA . LEU A 1 498 ? 23.632 -17.837 -18.494 1.00 94.38 498 LEU A CA 1
ATOM 3672 C C . LEU A 1 498 ? 23.585 -16.408 -19.010 1.00 94.38 498 LEU A C 1
ATOM 3674 O O . LEU A 1 498 ? 23.002 -15.540 -18.366 1.00 94.38 498 LEU A O 1
ATOM 3678 N N . THR A 1 499 ? 24.126 -16.189 -20.204 1.00 96.00 499 THR A N 1
ATOM 3679 C CA . THR A 1 499 ? 24.117 -14.887 -20.872 1.00 96.00 499 THR A CA 1
ATOM 3680 C C . THR A 1 499 ? 23.386 -15.008 -22.197 1.00 96.00 499 THR A C 1
ATOM 3682 O O . THR A 1 499 ? 23.792 -15.775 -23.071 1.00 96.00 499 THR A O 1
ATOM 3685 N N . ALA A 1 500 ? 22.313 -14.243 -22.362 1.00 95.81 500 ALA A N 1
ATOM 3686 C CA . ALA A 1 500 ? 21.636 -14.068 -23.636 1.00 95.81 500 ALA A CA 1
ATOM 3687 C C . ALA A 1 500 ? 22.167 -12.819 -24.346 1.00 95.81 500 ALA A C 1
ATOM 3689 O O . ALA A 1 500 ? 22.300 -11.763 -23.729 1.00 95.81 500 ALA A O 1
ATOM 3690 N N . SER A 1 501 ? 22.432 -12.933 -25.645 1.00 96.25 501 SER A N 1
ATOM 3691 C CA . SER A 1 501 ? 22.878 -11.838 -26.515 1.00 96.25 501 SER A CA 1
ATOM 3692 C C . SER A 1 501 ? 22.170 -11.892 -27.868 1.00 96.25 501 SER A C 1
ATOM 3694 O O . SER A 1 501 ? 21.528 -12.883 -28.229 1.00 96.25 501 SER A O 1
ATOM 3696 N N . LEU A 1 502 ? 22.263 -10.811 -28.641 1.00 96.25 502 LEU A N 1
ATOM 3697 C CA . LEU A 1 502 ? 21.776 -10.792 -30.019 1.00 96.25 502 LEU A CA 1
ATOM 3698 C C . LEU A 1 502 ? 22.826 -11.383 -30.969 1.00 96.25 502 LEU A C 1
ATOM 3700 O O . LEU A 1 502 ? 23.927 -10.853 -31.114 1.00 96.25 502 LEU A O 1
ATOM 3704 N N . ALA A 1 503 ? 22.458 -12.455 -31.668 1.00 93.88 503 ALA A N 1
ATOM 3705 C CA . ALA A 1 503 ? 23.353 -13.177 -32.560 1.00 93.88 503 ALA A CA 1
ATOM 3706 C C . ALA A 1 503 ? 23.863 -12.283 -33.701 1.00 93.88 503 ALA A C 1
ATOM 3708 O O . ALA A 1 503 ? 23.082 -11.735 -34.485 1.00 93.88 503 ALA A O 1
ATOM 3709 N N . GLY A 1 504 ? 25.188 -12.179 -33.825 1.00 88.25 504 GLY A N 1
ATOM 3710 C CA . GLY A 1 504 ? 25.844 -11.391 -34.872 1.00 88.25 504 GLY A CA 1
ATOM 3711 C C . GLY A 1 504 ? 25.822 -9.873 -34.654 1.00 88.25 504 GLY A C 1
ATOM 3712 O O . GLY A 1 504 ? 26.236 -9.142 -35.554 1.00 88.25 504 GLY A O 1
ATOM 3713 N N . VAL A 1 505 ? 25.377 -9.394 -33.487 1.00 89.56 505 VAL A N 1
ATOM 3714 C CA . VAL A 1 505 ? 25.373 -7.969 -33.126 1.00 89.56 505 VAL A CA 1
ATOM 3715 C C . VAL A 1 505 ? 26.482 -7.701 -32.108 1.00 89.56 505 VAL A C 1
ATOM 3717 O O . VAL A 1 505 ? 26.371 -8.035 -30.932 1.00 89.56 505 VAL A O 1
ATOM 3720 N N . SER A 1 506 ? 27.579 -7.089 -32.557 1.00 86.75 506 SER A N 1
ATOM 3721 C CA . SER A 1 506 ? 28.677 -6.694 -31.665 1.00 86.75 506 SER A CA 1
ATOM 3722 C C . SER A 1 506 ? 28.273 -5.487 -30.815 1.00 86.75 506 SER A C 1
ATOM 3724 O O . SER A 1 506 ? 27.869 -4.470 -31.370 1.00 86.75 506 SER A O 1
ATOM 3726 N N . GLY A 1 507 ? 28.437 -5.576 -29.491 1.00 85.38 507 GLY A N 1
ATOM 3727 C CA . GLY A 1 507 ? 28.086 -4.494 -28.560 1.00 85.38 507 GLY A CA 1
ATOM 3728 C C . GLY A 1 507 ? 26.579 -4.294 -28.358 1.00 85.38 507 GLY A C 1
ATOM 3729 O O . GLY A 1 507 ? 26.177 -3.249 -27.859 1.00 85.38 507 GLY A O 1
ATOM 3730 N N . GLY A 1 508 ? 25.757 -5.266 -28.770 1.00 89.44 508 GLY A N 1
ATOM 3731 C CA . GLY A 1 508 ? 24.320 -5.272 -28.499 1.00 89.44 508 GLY A CA 1
ATOM 3732 C C . GLY A 1 508 ? 23.993 -5.579 -27.031 1.00 89.44 508 GLY A C 1
ATOM 3733 O O . GLY A 1 508 ? 24.897 -5.878 -26.245 1.00 89.44 508 GLY A O 1
ATOM 3734 N N . PRO A 1 509 ? 22.705 -5.534 -26.656 1.00 94.06 509 PRO A N 1
ATOM 3735 C CA . PRO A 1 509 ? 22.289 -5.796 -25.288 1.00 94.06 509 PRO A CA 1
ATOM 3736 C C . PRO A 1 509 ? 22.554 -7.237 -24.864 1.00 94.06 509 PRO A C 1
ATOM 3738 O O . PRO A 1 509 ? 22.492 -8.170 -25.673 1.00 94.06 509 PRO A O 1
ATOM 3741 N N . THR A 1 510 ? 22.805 -7.403 -23.569 1.00 95.25 510 THR A N 1
ATOM 3742 C CA . THR A 1 510 ? 22.991 -8.701 -22.926 1.00 95.25 510 THR A CA 1
ATOM 3743 C C . THR A 1 510 ? 22.124 -8.801 -21.684 1.00 95.25 510 THR A C 1
ATOM 3745 O O . THR A 1 510 ? 22.066 -7.847 -20.913 1.00 95.25 510 THR A O 1
ATOM 3748 N N . GLY A 1 511 ? 21.510 -9.961 -21.473 1.00 92.94 511 GLY A N 1
ATOM 3749 C CA . GLY A 1 511 ? 20.799 -10.300 -20.240 1.00 92.94 511 GLY A CA 1
ATOM 3750 C C . GLY A 1 511 ? 21.464 -11.489 -19.567 1.00 92.94 511 GLY A C 1
ATOM 3751 O O . GLY A 1 511 ? 21.844 -12.436 -20.258 1.00 92.94 511 GLY A O 1
ATOM 3752 N N . THR A 1 512 ? 21.608 -11.457 -18.244 1.00 93.50 512 THR A N 1
ATOM 3753 C CA . THR A 1 512 ? 22.220 -12.548 -17.475 1.00 93.50 512 THR A CA 1
ATOM 3754 C C . THR A 1 512 ? 21.259 -13.112 -16.445 1.00 93.50 512 THR A C 1
ATOM 3756 O O . THR A 1 512 ? 20.489 -12.366 -15.847 1.00 93.50 512 THR A O 1
ATOM 3759 N N . VAL A 1 513 ? 21.329 -14.419 -16.212 1.00 90.06 513 VAL A N 1
ATOM 3760 C CA . VAL A 1 513 ? 20.630 -15.079 -15.107 1.00 90.06 513 VAL A CA 1
ATOM 3761 C C . VAL A 1 513 ? 21.509 -16.180 -14.534 1.00 90.06 513 VAL A C 1
ATOM 3763 O O . VAL A 1 513 ? 22.109 -16.953 -15.285 1.00 90.06 513 VAL A O 1
ATOM 3766 N N . ASP A 1 514 ? 21.565 -16.261 -13.211 1.00 89.81 514 ASP A N 1
ATOM 3767 C CA . ASP A 1 514 ? 22.253 -17.348 -12.527 1.00 89.81 514 ASP A CA 1
ATOM 3768 C C . ASP A 1 514 ? 21.331 -18.559 -12.385 1.00 89.81 514 ASP A C 1
ATOM 3770 O O . ASP A 1 514 ? 20.128 -18.447 -12.131 1.00 89.81 514 ASP A O 1
ATOM 3774 N N . PHE A 1 515 ? 21.904 -19.745 -12.561 1.00 90.50 515 PHE A N 1
ATOM 3775 C CA . PHE A 1 515 ? 21.199 -21.009 -12.442 1.00 90.50 515 PHE A CA 1
ATOM 3776 C C . PHE A 1 515 ? 22.041 -22.044 -11.696 1.00 90.50 515 PHE A C 1
ATOM 3778 O O . PHE A 1 515 ? 23.273 -22.066 -11.762 1.00 90.50 515 PHE A O 1
ATOM 3785 N N . LEU A 1 516 ? 21.365 -22.926 -10.962 1.00 91.00 516 LEU A N 1
ATOM 3786 C CA . LEU A 1 516 ? 22.012 -23.923 -10.119 1.00 91.00 516 LEU A CA 1
ATOM 3787 C C . LEU A 1 516 ? 21.787 -25.334 -10.665 1.00 91.00 516 LEU A C 1
ATOM 3789 O O . LEU A 1 516 ? 20.657 -25.813 -10.784 1.00 91.00 516 LEU A O 1
ATOM 3793 N N . TRP A 1 517 ? 22.883 -26.047 -10.911 1.00 92.06 517 TRP A N 1
ATOM 3794 C CA . TRP A 1 517 ? 22.864 -27.494 -11.094 1.00 92.06 517 TRP A CA 1
ATOM 3795 C C . TRP A 1 517 ? 23.291 -28.142 -9.793 1.00 92.06 517 TRP A C 1
ATOM 3797 O O . TRP A 1 517 ? 24.447 -28.015 -9.403 1.00 92.06 517 TRP A O 1
ATOM 3807 N N . ALA A 1 518 ? 22.378 -28.833 -9.124 1.00 91.00 518 ALA A N 1
ATOM 3808 C CA . ALA A 1 518 ? 22.634 -29.391 -7.804 1.00 91.00 518 ALA A CA 1
ATOM 3809 C C . ALA A 1 518 ? 22.784 -30.915 -7.857 1.00 91.00 518 ALA A C 1
ATOM 3811 O O . ALA A 1 518 ? 22.053 -31.598 -8.574 1.00 91.00 518 ALA A O 1
ATOM 3812 N N . THR A 1 519 ? 23.727 -31.474 -7.107 1.00 88.88 519 THR A N 1
ATOM 3813 C CA . THR A 1 519 ? 23.902 -32.933 -7.003 1.00 88.88 519 THR A CA 1
ATOM 3814 C C . THR A 1 519 ? 23.240 -33.497 -5.764 1.00 88.88 519 THR A C 1
ATOM 3816 O O . THR A 1 519 ? 23.094 -32.805 -4.761 1.00 88.88 519 THR A O 1
ATOM 3819 N N . ASP A 1 520 ? 22.907 -34.785 -5.804 1.00 81.12 520 ASP A N 1
ATOM 3820 C CA . ASP A 1 520 ? 22.797 -35.529 -4.554 1.00 81.12 520 ASP A CA 1
ATOM 3821 C C . ASP A 1 520 ? 24.194 -35.610 -3.924 1.00 81.12 520 ASP A C 1
ATOM 3823 O O . ASP A 1 520 ? 25.159 -35.899 -4.637 1.00 81.12 520 ASP A O 1
ATOM 3827 N N . PRO A 1 521 ? 24.349 -35.358 -2.622 1.00 71.00 521 PRO A N 1
ATOM 3828 C CA . PRO A 1 521 ? 25.651 -35.467 -1.984 1.00 71.00 521 PRO A CA 1
ATOM 3829 C C . PRO A 1 521 ? 26.151 -36.926 -2.024 1.00 71.00 521 PRO A C 1
ATOM 3831 O O . PRO A 1 521 ? 25.513 -37.832 -1.494 1.00 71.00 521 PRO A O 1
ATOM 3834 N N . GLU A 1 522 ? 27.299 -37.166 -2.673 1.00 58.69 522 GLU A N 1
ATOM 3835 C CA . GLU A 1 522 ? 27.831 -38.515 -2.963 1.00 58.69 522 GLU A CA 1
ATOM 3836 C C . GLU A 1 522 ? 28.530 -39.205 -1.766 1.00 58.69 522 GLU A C 1
ATOM 3838 O O . GLU A 1 522 ? 28.984 -40.341 -1.897 1.00 58.69 522 GLU A O 1
ATOM 3843 N N . PHE A 1 523 ? 28.649 -38.548 -0.605 1.00 52.09 523 PHE A N 1
ATOM 3844 C CA . PHE A 1 523 ? 29.688 -38.877 0.386 1.00 52.09 523 PHE A CA 1
ATOM 3845 C C . PHE A 1 523 ? 29.238 -39.043 1.842 1.00 52.09 523 PHE A C 1
ATOM 3847 O O . PHE A 1 523 ? 29.988 -38.703 2.751 1.00 52.09 523 PHE A O 1
ATOM 3854 N N . PHE A 1 524 ? 28.049 -39.590 2.097 1.00 47.19 524 PHE A N 1
ATOM 3855 C CA . PHE A 1 524 ? 27.612 -39.839 3.474 1.00 47.19 524 PHE A CA 1
ATOM 3856 C C . PHE A 1 524 ? 27.122 -41.272 3.587 1.00 47.19 524 PHE A C 1
ATOM 3858 O O . PHE A 1 524 ? 26.004 -41.623 3.220 1.00 47.19 524 PHE A O 1
ATOM 3865 N N . GLY A 1 525 ? 28.048 -42.136 4.005 1.00 39.00 525 GLY A N 1
ATOM 3866 C CA . GLY A 1 525 ? 27.686 -43.449 4.502 1.00 39.00 525 GLY A CA 1
ATOM 3867 C C . GLY A 1 525 ? 26.746 -43.269 5.687 1.00 39.00 525 GLY A C 1
ATOM 3868 O O . GLY A 1 525 ? 26.963 -42.402 6.528 1.00 39.00 525 GLY A O 1
ATOM 3869 N N . PHE A 1 526 ? 25.694 -44.076 5.694 1.00 36.94 526 PHE A N 1
ATOM 3870 C CA . PHE A 1 526 ? 24.763 -44.288 6.794 1.00 36.94 526 PHE A CA 1
ATOM 3871 C C . PHE A 1 526 ? 25.485 -44.151 8.152 1.00 36.94 526 PHE A C 1
ATOM 3873 O O . PHE A 1 526 ? 26.475 -44.844 8.387 1.00 36.94 526 PHE A O 1
ATOM 3880 N N . GLU A 1 527 ? 25.004 -43.239 9.002 1.00 39.22 527 GLU A N 1
ATOM 3881 C CA . GLU A 1 527 ? 25.505 -42.956 10.360 1.00 39.22 527 GLU A CA 1
ATOM 3882 C C . GLU A 1 527 ? 26.916 -42.332 10.498 1.00 39.22 527 GLU A C 1
ATOM 3884 O O . GLU A 1 527 ? 27.741 -42.799 11.284 1.00 39.22 527 GLU A O 1
ATOM 3889 N N . GLU A 1 528 ? 27.189 -41.192 9.857 1.00 38.38 528 GLU A N 1
ATOM 3890 C CA . GLU A 1 528 ? 28.163 -40.236 10.412 1.00 38.38 528 GLU A CA 1
ATOM 3891 C C . GLU A 1 528 ? 27.451 -38.957 10.860 1.00 38.38 528 GLU A C 1
ATOM 3893 O O . GLU A 1 528 ? 26.948 -38.181 10.051 1.00 38.38 528 GLU A O 1
ATOM 3898 N N . THR A 1 529 ? 27.441 -38.708 12.174 1.00 41.41 529 THR A N 1
ATOM 3899 C CA . THR A 1 529 ? 27.168 -37.381 12.733 1.00 41.41 529 THR A CA 1
ATOM 3900 C C . THR A 1 529 ? 28.216 -36.421 12.176 1.00 41.41 529 THR A C 1
ATOM 3902 O O . THR A 1 529 ? 29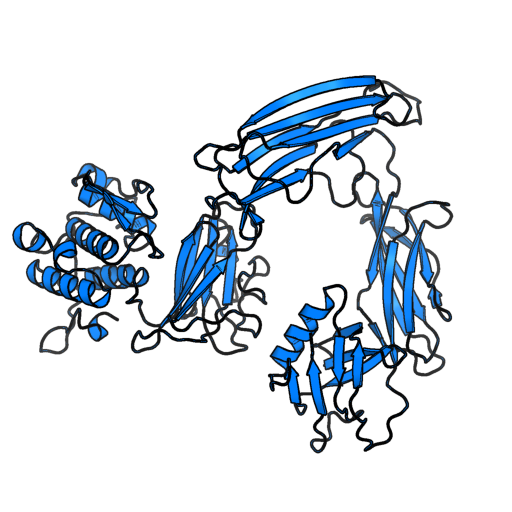.327 -36.340 12.710 1.00 41.41 529 THR A O 1
ATOM 3905 N N . THR A 1 530 ? 27.904 -35.707 11.092 1.00 41.81 530 THR A N 1
ATOM 3906 C CA . THR A 1 530 ? 28.714 -34.555 10.698 1.00 41.81 530 THR A CA 1
ATOM 3907 C C . THR A 1 530 ? 28.775 -33.629 11.906 1.00 41.81 530 THR A C 1
ATOM 3909 O O . THR A 1 530 ? 27.766 -33.384 12.564 1.00 41.81 530 THR A O 1
ATOM 3912 N N . GLY A 1 531 ? 29.969 -33.164 12.267 1.00 42.91 531 GLY A N 1
ATOM 3913 C CA . GLY A 1 531 ? 30.210 -32.368 13.476 1.00 42.91 531 GLY A CA 1
ATOM 3914 C C . GLY A 1 531 ? 29.563 -30.976 13.483 1.00 42.91 531 GLY A C 1
ATOM 3915 O O . GLY A 1 531 ? 30.085 -30.094 14.158 1.00 42.91 531 GLY A O 1
ATOM 3916 N N . GLY A 1 532 ? 28.469 -30.775 12.740 1.00 52.19 532 GLY A N 1
ATOM 3917 C CA . GLY A 1 532 ? 27.808 -29.500 12.530 1.00 52.19 532 GLY A CA 1
ATOM 3918 C C . GLY A 1 532 ? 28.581 -28.575 11.591 1.00 52.19 532 GLY A C 1
ATOM 3919 O O . GLY A 1 532 ? 29.797 -28.437 11.715 1.00 52.19 532 GLY A O 1
ATOM 3920 N N . GLY A 1 533 ? 27.891 -27.924 10.652 1.00 57.00 533 GLY A N 1
ATOM 3921 C CA . GLY A 1 533 ? 28.497 -26.940 9.752 1.00 57.00 533 GLY A CA 1
ATOM 3922 C C . GLY A 1 533 ? 27.507 -25.866 9.299 1.00 57.00 533 GLY A C 1
ATOM 3923 O O . GLY A 1 533 ? 26.330 -26.138 9.095 1.00 57.00 533 GLY A O 1
ATOM 3924 N N . THR A 1 534 ? 27.973 -24.628 9.138 1.00 64.38 534 THR A N 1
ATOM 3925 C CA . THR A 1 534 ? 27.192 -23.564 8.485 1.00 64.38 534 THR A CA 1
ATOM 3926 C C . THR A 1 534 ? 27.376 -23.655 6.979 1.00 64.38 534 THR A C 1
ATOM 3928 O O . THR A 1 534 ? 28.516 -23.672 6.514 1.00 64.38 534 THR A O 1
ATOM 3931 N N . TYR A 1 535 ? 26.281 -23.692 6.222 1.00 73.62 535 TYR A N 1
ATOM 3932 C CA . TYR A 1 535 ? 26.293 -23.783 4.764 1.00 73.62 535 TYR A CA 1
ATOM 3933 C C . TYR A 1 535 ? 25.414 -22.695 4.150 1.00 73.62 535 TYR A C 1
ATOM 3935 O O . TYR A 1 535 ? 24.305 -22.422 4.603 1.00 73.62 535 TYR A O 1
ATOM 3943 N N . GLN A 1 536 ? 25.898 -22.066 3.084 1.00 77.00 536 GLN A N 1
ATOM 3944 C CA . GLN A 1 536 ? 25.114 -21.058 2.377 1.00 77.00 536 GLN A CA 1
ATOM 3945 C C . GLN A 1 536 ? 23.908 -21.712 1.689 1.00 77.00 536 GLN A C 1
ATOM 3947 O O . GLN A 1 536 ? 24.064 -22.743 1.029 1.00 77.00 536 GLN A O 1
ATOM 3952 N N . VAL A 1 537 ? 22.729 -21.096 1.802 1.00 78.06 537 VAL A N 1
ATOM 3953 C CA . VAL A 1 537 ? 21.545 -21.486 1.022 1.00 78.06 537 VAL A CA 1
ATOM 3954 C C . VAL A 1 537 ? 21.629 -20.846 -0.342 1.00 78.06 537 VAL A C 1
ATOM 3956 O O . VAL A 1 537 ? 21.873 -19.650 -0.454 1.00 78.06 537 VAL A O 1
ATOM 3959 N N . LEU A 1 538 ? 21.418 -21.645 -1.377 1.00 79.25 538 LEU A N 1
ATOM 3960 C CA . LEU A 1 538 ? 21.472 -21.183 -2.759 1.00 79.25 538 LEU A CA 1
ATOM 3961 C C . LEU A 1 538 ? 20.081 -21.130 -3.391 1.00 79.25 538 LEU A C 1
ATOM 3963 O O . LEU A 1 538 ? 19.807 -20.255 -4.204 1.00 79.25 538 LEU A O 1
ATOM 3967 N N . ALA A 1 539 ? 19.205 -22.066 -3.029 1.00 79.44 539 ALA A N 1
ATOM 3968 C CA . ALA A 1 539 ? 17.805 -22.091 -3.436 1.00 79.44 539 ALA A CA 1
ATOM 3969 C C . ALA A 1 539 ? 17.000 -23.019 -2.518 1.00 79.44 539 ALA A C 1
ATOM 3971 O O . ALA A 1 539 ? 17.570 -23.856 -1.821 1.00 79.44 539 ALA A O 1
ATOM 3972 N N . ALA A 1 540 ? 15.674 -22.928 -2.573 1.00 78.00 540 ALA A N 1
ATOM 3973 C CA . ALA A 1 540 ? 14.770 -23.865 -1.923 1.00 78.00 540 ALA A CA 1
ATOM 3974 C C . ALA A 1 540 ? 13.511 -24.087 -2.764 1.00 78.00 540 ALA A C 1
ATOM 3976 O O . ALA A 1 540 ? 13.077 -23.203 -3.505 1.00 78.00 540 ALA A O 1
ATOM 3977 N N . ASP A 1 541 ? 12.921 -25.273 -2.634 1.00 73.06 541 ASP A N 1
ATOM 3978 C CA . ASP A 1 541 ? 11.613 -25.613 -3.181 1.00 73.06 541 ASP A CA 1
ATOM 3979 C C . ASP A 1 541 ? 10.795 -26.366 -2.127 1.00 73.06 541 ASP A C 1
ATOM 3981 O O . ASP A 1 541 ? 10.891 -27.588 -1.982 1.00 73.06 541 ASP A O 1
ATOM 3985 N N . ALA A 1 542 ? 9.945 -25.620 -1.419 1.00 70.62 542 ALA A N 1
ATOM 3986 C CA . ALA A 1 542 ? 9.042 -26.162 -0.409 1.00 70.62 542 ALA A CA 1
ATOM 3987 C C . ALA A 1 542 ? 8.010 -27.149 -0.975 1.00 70.62 542 ALA A C 1
ATOM 3989 O O . ALA A 1 542 ? 7.517 -28.010 -0.263 1.00 70.62 542 ALA A O 1
ATOM 3990 N N . ARG A 1 543 ? 7.703 -27.112 -2.281 1.00 70.94 543 ARG A N 1
ATOM 3991 C CA . ARG A 1 543 ? 6.799 -28.114 -2.882 1.00 70.94 543 ARG A CA 1
ATOM 3992 C C . ARG A 1 543 ? 7.475 -29.468 -3.059 1.00 70.94 543 ARG A C 1
ATOM 3994 O O . ARG A 1 543 ? 6.781 -30.467 -3.246 1.00 70.94 543 ARG A O 1
ATOM 4001 N N . ARG A 1 544 ? 8.809 -29.488 -3.089 1.00 72.81 544 ARG A N 1
ATOM 4002 C CA . ARG A 1 544 ? 9.627 -30.704 -3.187 1.00 72.81 544 ARG A CA 1
ATOM 4003 C C . ARG A 1 544 ? 10.294 -31.072 -1.864 1.00 72.81 544 ARG A C 1
ATOM 4005 O O . ARG A 1 544 ? 10.961 -32.097 -1.826 1.00 72.81 544 ARG A O 1
ATOM 4012 N N . ASN A 1 545 ? 10.103 -30.270 -0.817 1.00 80.31 545 ASN A N 1
ATOM 4013 C CA . ASN A 1 545 ? 10.825 -30.345 0.449 1.00 80.31 545 ASN A CA 1
ATOM 4014 C C . ASN A 1 545 ? 12.354 -30.354 0.262 1.00 80.31 545 ASN A C 1
ATOM 4016 O O . ASN A 1 545 ? 13.075 -31.112 0.907 1.00 80.31 545 ASN A O 1
ATOM 4020 N N . GLU A 1 546 ? 12.853 -29.558 -0.684 1.00 82.56 546 GLU A N 1
ATOM 4021 C CA . GLU A 1 546 ? 14.260 -29.548 -1.086 1.00 82.56 546 GLU A CA 1
ATOM 4022 C C . GLU A 1 546 ? 14.906 -28.192 -0.780 1.00 82.56 546 GLU A C 1
ATOM 4024 O O . GLU A 1 546 ? 14.322 -27.133 -1.022 1.00 82.56 546 GLU A O 1
ATOM 4029 N N . VAL A 1 547 ? 16.148 -28.224 -0.301 1.00 82.06 547 VAL A N 1
ATOM 4030 C CA . VAL A 1 547 ? 17.024 -27.058 -0.144 1.00 82.06 547 VAL A CA 1
ATOM 4031 C C . VAL A 1 547 ? 18.317 -27.325 -0.897 1.00 82.06 547 VAL A C 1
ATOM 4033 O O . VAL A 1 547 ? 18.901 -28.404 -0.800 1.00 82.06 547 VAL A O 1
ATOM 4036 N N . VAL A 1 548 ? 18.779 -26.343 -1.661 1.00 83.50 548 VAL A N 1
ATOM 4037 C CA . VAL A 1 548 ? 20.089 -26.373 -2.305 1.00 83.50 548 VAL A CA 1
ATOM 4038 C C . VAL A 1 548 ? 21.063 -25.604 -1.434 1.00 83.50 548 VAL A C 1
ATOM 4040 O O . VAL A 1 548 ? 20.889 -24.405 -1.216 1.00 83.50 548 VAL A O 1
ATOM 4043 N N . VAL A 1 549 ? 22.103 -26.285 -0.968 1.00 83.50 549 VAL A N 1
ATOM 4044 C CA . VAL A 1 549 ? 23.146 -25.708 -0.116 1.00 83.50 549 VAL A CA 1
ATOM 4045 C C . VAL A 1 549 ? 24.514 -25.801 -0.774 1.00 83.50 549 VAL A C 1
ATOM 4047 O O . VAL A 1 549 ? 24.758 -26.659 -1.626 1.00 83.50 549 VAL A O 1
ATOM 4050 N N . ASP A 1 550 ? 25.418 -24.909 -0.381 1.00 84.31 550 ASP A N 1
ATOM 4051 C CA . ASP A 1 550 ? 26.806 -24.947 -0.829 1.00 84.31 550 ASP A CA 1
ATOM 4052 C C . ASP A 1 550 ? 27.664 -25.851 0.067 1.00 84.31 550 ASP A C 1
ATOM 4054 O O . ASP A 1 550 ? 28.039 -25.467 1.175 1.00 84.31 550 ASP A O 1
ATOM 4058 N N . LEU A 1 551 ? 28.009 -27.047 -0.423 1.00 77.88 551 LEU A N 1
ATOM 4059 C CA . LEU A 1 551 ? 28.952 -27.970 0.231 1.00 77.88 551 LEU A CA 1
ATOM 4060 C C . LEU A 1 551 ? 30.371 -27.885 -0.373 1.00 77.88 551 LEU A C 1
ATOM 4062 O O . LEU A 1 551 ? 31.130 -28.853 -0.337 1.00 77.88 551 LEU A O 1
ATOM 4066 N N . GLY A 1 552 ? 30.713 -26.751 -0.989 1.00 80.56 552 GLY A N 1
ATOM 4067 C CA . GLY A 1 552 ? 31.835 -26.584 -1.922 1.00 80.56 552 GLY A CA 1
ATOM 4068 C C . GLY A 1 552 ? 31.395 -26.700 -3.389 1.00 80.56 552 GLY A C 1
ATOM 4069 O O . GLY A 1 552 ? 32.074 -26.206 -4.287 1.00 80.56 552 GLY A O 1
ATOM 4070 N N . THR A 1 553 ? 30.237 -27.321 -3.615 1.00 86.00 553 THR A N 1
ATOM 4071 C CA . THR A 1 553 ? 29.442 -27.306 -4.847 1.00 86.00 553 THR A CA 1
ATOM 4072 C C . THR A 1 553 ? 27.959 -27.368 -4.469 1.00 86.00 553 THR A C 1
ATOM 4074 O O . THR A 1 553 ? 27.646 -27.981 -3.442 1.00 86.00 553 THR A O 1
ATOM 4077 N N . PRO A 1 554 ? 27.032 -26.822 -5.282 1.00 89.50 554 PRO A N 1
ATOM 4078 C CA . PRO A 1 554 ? 25.597 -26.920 -5.018 1.00 89.50 554 PRO A CA 1
ATOM 4079 C C . PRO A 1 554 ? 25.121 -28.368 -4.847 1.00 89.50 554 PRO A C 1
ATOM 4081 O O . PRO A 1 554 ? 25.291 -29.201 -5.742 1.00 89.50 554 PRO A O 1
ATOM 4084 N N . ALA A 1 555 ? 24.495 -28.661 -3.710 1.00 86.38 555 ALA A N 1
ATOM 4085 C CA . ALA A 1 555 ? 23.968 -29.978 -3.375 1.00 86.38 555 ALA A CA 1
ATOM 4086 C C . ALA A 1 555 ? 22.525 -29.876 -2.874 1.00 86.38 555 ALA A C 1
ATOM 4088 O O . ALA A 1 555 ? 22.187 -28.942 -2.150 1.00 86.38 555 ALA A O 1
ATOM 4089 N N . VAL A 1 556 ? 21.681 -30.836 -3.260 1.00 86.12 556 VAL A N 1
ATOM 4090 C CA . VAL A 1 556 ? 20.297 -30.920 -2.783 1.00 86.12 556 VAL A CA 1
ATOM 4091 C C . VAL A 1 556 ? 20.260 -31.713 -1.486 1.00 86.12 556 VAL A C 1
ATOM 4093 O O . VAL A 1 556 ? 20.656 -32.879 -1.450 1.00 86.12 556 VAL A O 1
ATOM 4096 N N . VAL A 1 557 ? 19.723 -31.094 -0.446 1.00 79.81 557 VAL A N 1
ATOM 4097 C CA . VAL A 1 557 ? 19.314 -31.742 0.798 1.00 79.81 557 VAL A CA 1
ATOM 4098 C C . VAL A 1 557 ? 17.790 -31.702 0.879 1.00 79.81 557 VAL A C 1
ATOM 4100 O O . VAL A 1 557 ? 17.167 -30.746 0.421 1.00 79.81 557 VAL A O 1
ATOM 4103 N N . ALA A 1 558 ? 17.180 -32.760 1.398 1.00 78.06 558 ALA A N 1
ATOM 4104 C CA . ALA A 1 558 ? 15.731 -32.861 1.528 1.00 78.06 558 ALA A CA 1
ATOM 4105 C C . ALA A 1 558 ? 15.357 -32.965 3.003 1.00 78.06 558 ALA A C 1
ATOM 4107 O O . ALA A 1 558 ? 16.087 -33.611 3.754 1.00 78.06 558 ALA A O 1
ATOM 4108 N N . TYR A 1 559 ? 14.244 -32.344 3.382 1.00 74.38 559 TYR A N 1
ATOM 4109 C CA . TYR A 1 559 ? 13.653 -32.450 4.715 1.00 74.38 559 TYR A CA 1
ATOM 4110 C C . TYR A 1 559 ? 12.291 -33.141 4.653 1.00 74.38 559 TYR A C 1
ATOM 4112 O O . TYR A 1 559 ? 11.657 -33.231 3.597 1.00 74.38 559 TYR A O 1
ATOM 4120 N N . ASP A 1 560 ? 11.806 -33.604 5.797 1.00 69.75 560 ASP A N 1
ATOM 4121 C CA . ASP A 1 560 ? 10.461 -34.159 5.912 1.00 69.75 560 ASP A CA 1
ATOM 4122 C C . ASP A 1 560 ? 9.745 -33.741 7.207 1.00 69.75 560 ASP A C 1
ATOM 4124 O O . ASP A 1 560 ? 10.209 -32.905 7.977 1.00 69.75 560 ASP A O 1
ATOM 4128 N N . GLY A 1 561 ? 8.546 -34.282 7.430 1.00 65.00 561 GLY A N 1
ATOM 4129 C CA . GLY A 1 561 ? 7.739 -33.958 8.608 1.00 65.00 561 GLY A CA 1
ATOM 4130 C C . GLY A 1 561 ? 8.202 -34.612 9.917 1.00 65.00 561 GLY A C 1
ATOM 4131 O O . GLY A 1 561 ? 7.633 -34.300 10.965 1.00 65.00 561 GLY A O 1
ATOM 4132 N N . ASN A 1 562 ? 9.164 -35.537 9.879 1.00 65.31 562 ASN A N 1
ATOM 4133 C CA . ASN A 1 562 ? 9.738 -36.196 11.056 1.00 65.31 562 ASN A CA 1
ATOM 4134 C C . ASN A 1 562 ? 10.987 -35.462 11.585 1.00 65.31 562 ASN A C 1
ATOM 4136 O O . ASN A 1 562 ? 11.399 -35.685 12.731 1.00 65.31 562 ASN A O 1
ATOM 4140 N N . ASP A 1 563 ? 11.542 -34.556 10.782 1.00 69.12 563 ASP A N 1
ATOM 4141 C CA . ASP A 1 563 ? 12.630 -33.663 11.154 1.00 69.12 563 ASP A CA 1
ATOM 4142 C C . ASP A 1 563 ? 12.233 -32.624 12.215 1.00 69.12 563 ASP A C 1
ATOM 4144 O O . ASP A 1 563 ? 11.065 -32.355 12.516 1.00 69.12 563 ASP A O 1
ATOM 4148 N N . ARG A 1 564 ? 13.253 -32.021 12.824 1.00 68.50 564 ARG A N 1
ATOM 4149 C CA . ARG A 1 564 ? 13.124 -30.916 13.771 1.00 68.50 564 ARG A CA 1
ATOM 4150 C C . ARG A 1 564 ? 13.696 -29.658 13.156 1.00 68.50 564 ARG A C 1
ATOM 4152 O O . ARG A 1 564 ? 14.863 -29.621 12.798 1.00 68.50 564 ARG A O 1
ATOM 4159 N N . PHE A 1 565 ? 12.904 -28.601 13.124 1.00 73.44 565 PHE A N 1
ATOM 4160 C CA . PHE A 1 565 ? 13.317 -27.326 12.558 1.00 73.44 565 PHE A CA 1
ATOM 4161 C C . PHE A 1 565 ? 13.556 -26.321 13.665 1.00 73.44 565 PHE A C 1
ATOM 4163 O O . PHE A 1 565 ? 12.815 -26.288 14.649 1.00 73.44 565 PHE A O 1
ATOM 4170 N N . ARG A 1 566 ? 14.597 -25.507 13.530 1.00 66.75 566 ARG A N 1
ATOM 4171 C CA . ARG A 1 566 ? 14.947 -24.467 14.485 1.00 66.75 566 ARG A CA 1
ATOM 4172 C C . ARG A 1 566 ? 15.300 -23.164 13.784 1.00 66.75 566 ARG A C 1
ATOM 4174 O O . ARG A 1 566 ? 16.002 -23.176 12.781 1.00 66.75 566 ARG A O 1
ATOM 4181 N N . LEU A 1 567 ? 14.862 -22.053 14.364 1.00 65.81 567 LEU A N 1
ATOM 4182 C CA . LEU A 1 567 ? 15.256 -20.692 13.989 1.00 65.81 567 LEU A CA 1
ATOM 4183 C C . LEU A 1 567 ? 15.909 -20.046 15.209 1.00 65.81 567 LEU A C 1
ATOM 4185 O O . LEU A 1 567 ? 15.328 -20.082 16.299 1.00 65.81 567 LEU A O 1
ATOM 4189 N N . ASP A 1 568 ? 17.140 -19.555 15.068 1.00 66.06 568 ASP A N 1
ATOM 4190 C CA . ASP A 1 568 ? 17.917 -18.950 16.166 1.00 66.06 568 ASP A CA 1
ATOM 4191 C C . ASP A 1 568 ? 17.954 -19.808 17.449 1.00 66.06 568 ASP A C 1
ATOM 4193 O O . ASP A 1 568 ? 17.912 -19.328 18.583 1.00 66.06 568 ASP A O 1
ATOM 4197 N N . GLY A 1 569 ? 17.999 -21.133 17.270 1.00 64.38 569 GLY A N 1
ATOM 4198 C CA . GLY A 1 569 ? 18.043 -22.124 18.349 1.00 64.38 569 GLY A CA 1
ATOM 4199 C C . GLY A 1 569 ? 16.684 -22.571 18.907 1.00 64.38 569 GLY A C 1
ATOM 4200 O O . GLY A 1 569 ? 16.641 -23.576 19.629 1.00 64.38 569 GLY A O 1
ATOM 4201 N N . ASN A 1 570 ? 15.579 -21.915 18.541 1.00 66.69 570 ASN A N 1
ATOM 4202 C CA . ASN A 1 570 ? 14.220 -22.260 18.979 1.00 66.69 570 ASN A CA 1
ATOM 4203 C C . ASN A 1 570 ? 13.564 -23.261 18.032 1.00 66.69 570 ASN A C 1
ATOM 4205 O O . ASN A 1 570 ? 13.623 -23.067 16.829 1.00 66.69 570 ASN A O 1
ATOM 4209 N N . ILE A 1 571 ? 12.908 -24.300 18.561 1.00 68.38 571 ILE A N 1
ATOM 4210 C CA . ILE A 1 571 ? 12.168 -25.276 17.742 1.00 68.38 571 ILE A CA 1
ATOM 4211 C C . ILE A 1 571 ? 10.937 -24.601 17.121 1.00 68.38 571 ILE A C 1
ATOM 4213 O O . ILE A 1 571 ? 10.134 -24.015 17.846 1.00 68.38 571 ILE A O 1
ATOM 4217 N N . VAL A 1 572 ? 10.780 -24.736 15.805 1.00 62.22 572 VAL A N 1
ATOM 4218 C CA . VAL A 1 572 ? 9.684 -24.179 15.002 1.00 62.22 572 VAL A CA 1
ATOM 4219 C C . VAL A 1 572 ? 8.951 -25.270 14.217 1.00 62.22 572 VAL A C 1
ATOM 4221 O O . VAL A 1 572 ? 9.424 -26.403 14.115 1.00 62.22 572 VAL A O 1
ATOM 4224 N N . SER A 1 573 ? 7.774 -24.948 13.672 1.00 68.88 573 SER A N 1
ATOM 4225 C CA . SER A 1 573 ? 7.064 -25.842 12.751 1.00 68.88 573 SER A CA 1
ATOM 4226 C C . SER A 1 573 ? 7.752 -25.894 11.385 1.00 68.88 573 SER A C 1
ATOM 4228 O O . SER A 1 573 ? 8.419 -24.941 10.985 1.00 68.88 573 SER A O 1
ATOM 4230 N N . LEU A 1 574 ? 7.519 -26.978 10.636 1.00 66.38 574 LEU A N 1
ATOM 4231 C CA . LEU A 1 574 ? 7.940 -27.093 9.237 1.00 66.38 574 LEU A CA 1
ATOM 4232 C C . LEU A 1 574 ? 7.452 -25.899 8.394 1.00 66.38 574 LEU A C 1
ATOM 4234 O O . LEU A 1 574 ? 8.217 -25.327 7.633 1.00 66.38 574 LEU A O 1
ATOM 4238 N N . SER A 1 575 ? 6.208 -25.460 8.599 1.00 60.91 575 SER A N 1
ATOM 4239 C CA . SER A 1 575 ? 5.636 -24.314 7.884 1.00 60.91 575 SER A CA 1
ATOM 4240 C C . SER A 1 575 ? 6.340 -22.982 8.181 1.00 60.91 575 SER A C 1
ATOM 4242 O O . SER A 1 575 ? 6.503 -22.174 7.274 1.00 60.91 575 SER A O 1
ATOM 4244 N N . LEU A 1 576 ? 6.773 -22.755 9.430 1.00 61.81 576 LEU A N 1
ATOM 4245 C CA . LEU A 1 576 ? 7.551 -21.571 9.822 1.00 61.81 576 LEU A CA 1
ATOM 4246 C C . LEU A 1 576 ? 8.989 -21.654 9.306 1.00 61.81 576 LEU A C 1
ATOM 4248 O O . LEU A 1 576 ? 9.578 -20.647 8.937 1.00 61.81 576 LEU A O 1
ATOM 4252 N N . PHE A 1 577 ? 9.556 -22.854 9.231 1.00 67.44 577 PHE A N 1
ATOM 4253 C CA . PHE A 1 577 ? 10.846 -23.054 8.583 1.00 67.44 577 PHE A CA 1
ATOM 4254 C C . PHE A 1 577 ? 10.782 -22.757 7.076 1.00 67.44 577 PHE A C 1
ATOM 4256 O O . PHE A 1 577 ? 11.624 -22.025 6.565 1.00 67.44 577 PHE A O 1
ATOM 4263 N N . GLU A 1 578 ? 9.762 -23.261 6.375 1.00 65.44 578 GLU A N 1
ATOM 4264 C CA . GLU A 1 578 ? 9.555 -23.036 4.938 1.00 65.44 578 GLU A CA 1
ATOM 4265 C C . GLU A 1 578 ? 9.272 -21.571 4.581 1.00 65.44 578 GLU A C 1
ATOM 4267 O O . GLU A 1 578 ? 9.716 -21.110 3.529 1.00 65.44 578 GLU A O 1
ATOM 4272 N N . SER A 1 579 ? 8.558 -20.828 5.433 1.00 60.31 579 SER A N 1
ATOM 4273 C CA . SER A 1 579 ? 8.264 -19.411 5.188 1.00 60.31 579 SER A CA 1
ATOM 4274 C C . SER A 1 579 ? 9.505 -18.530 5.309 1.00 60.31 579 SER A C 1
ATOM 4276 O O . SER A 1 579 ? 9.756 -17.698 4.440 1.00 60.31 579 SER A O 1
ATOM 4278 N N . VAL A 1 580 ? 10.316 -18.741 6.349 1.00 62.88 580 VAL A N 1
ATOM 4279 C CA . VAL A 1 580 ? 11.555 -17.983 6.546 1.00 62.88 580 VAL A CA 1
ATOM 4280 C C . VAL A 1 580 ? 12.562 -18.357 5.463 1.00 62.88 580 VAL A C 1
ATOM 4282 O O . VAL A 1 580 ? 13.175 -17.478 4.869 1.00 62.88 580 VAL A O 1
ATOM 4285 N N . LEU A 1 581 ? 12.646 -19.641 5.106 1.00 65.69 581 LEU A N 1
ATOM 4286 C CA . LEU A 1 581 ? 13.456 -20.108 3.984 1.00 65.69 581 LEU A CA 1
ATOM 4287 C C . LEU A 1 581 ? 13.074 -19.443 2.649 1.00 65.69 581 LEU A C 1
ATOM 4289 O O . LEU A 1 581 ? 13.951 -19.194 1.827 1.00 65.69 581 LEU A O 1
ATOM 4293 N N . ALA A 1 582 ? 11.789 -19.160 2.418 1.00 57.72 582 ALA A N 1
ATOM 4294 C CA . ALA A 1 582 ? 11.326 -18.475 1.213 1.00 57.72 582 ALA A CA 1
ATOM 4295 C C . ALA A 1 582 ? 11.672 -16.974 1.211 1.00 57.72 582 ALA A C 1
ATOM 4297 O O . ALA A 1 582 ? 12.131 -16.475 0.187 1.00 57.72 582 ALA A O 1
ATOM 4298 N N . ASN A 1 583 ? 11.508 -16.283 2.344 1.00 52.75 583 ASN A N 1
ATOM 4299 C CA . ASN A 1 583 ? 11.766 -14.840 2.466 1.00 52.75 583 ASN A CA 1
ATOM 4300 C C . ASN A 1 583 ? 13.256 -14.481 2.362 1.00 52.75 583 ASN A C 1
ATOM 4302 O O . ASN A 1 583 ? 13.624 -13.494 1.734 1.00 52.75 583 ASN A O 1
ATOM 4306 N N . GLU A 1 584 ? 14.117 -15.307 2.949 1.00 52.84 584 GLU A N 1
ATOM 4307 C CA . GLU A 1 584 ? 15.570 -15.111 2.974 1.00 52.84 584 GLU A CA 1
ATOM 4308 C C . GLU A 1 584 ? 16.230 -15.301 1.584 1.00 52.84 584 GLU A C 1
ATOM 4310 O O . GLU A 1 584 ? 17.334 -14.824 1.333 1.00 52.84 584 GLU A O 1
ATOM 4315 N N . LEU A 1 585 ? 15.554 -15.961 0.632 1.00 55.34 585 LEU A N 1
ATOM 4316 C CA . LEU A 1 585 ? 16.076 -16.266 -0.714 1.00 55.34 585 LEU A CA 1
ATOM 4317 C C . LEU A 1 585 ? 15.735 -15.238 -1.808 1.00 55.34 585 LEU A C 1
ATOM 4319 O O . LEU A 1 585 ? 16.130 -15.440 -2.965 1.00 55.34 585 LEU A O 1
ATOM 4323 N N . ASP A 1 586 ? 14.997 -14.181 -1.471 1.00 45.22 586 ASP A N 1
ATOM 4324 C CA . ASP A 1 586 ? 14.681 -13.070 -2.380 1.00 45.22 586 ASP A CA 1
ATOM 4325 C C . ASP A 1 586 ? 15.487 -11.791 -2.057 1.00 45.22 586 ASP A C 1
ATOM 4327 O O . ASP A 1 586 ? 15.403 -10.805 -2.790 1.00 45.22 586 ASP A O 1
ATOM 4331 N N . GLY A 1 587 ? 16.325 -11.826 -1.012 1.00 39.03 587 GLY A N 1
ATOM 4332 C CA . GLY A 1 587 ? 17.338 -10.813 -0.703 1.00 39.03 587 GLY A CA 1
ATOM 4333 C C . GLY A 1 587 ? 18.759 -11.296 -1.018 1.00 39.03 587 GLY A C 1
ATOM 4334 O O . GLY A 1 587 ? 19.063 -12.487 -0.931 1.00 39.03 587 GLY A O 1
ATOM 4335 N N . ASP A 1 588 ? 19.654 -10.372 -1.373 1.00 35.16 588 ASP A N 1
ATOM 4336 C CA . ASP A 1 588 ? 21.082 -10.660 -1.540 1.00 35.16 588 ASP A CA 1
ATOM 4337 C C . ASP A 1 588 ? 21.713 -11.085 -0.193 1.00 35.16 588 ASP A C 1
ATOM 4339 O O . ASP A 1 588 ? 22.237 -10.253 0.548 1.00 35.16 588 ASP A O 1
ATOM 4343 N N . GLY A 1 589 ? 21.713 -12.391 0.112 1.00 43.88 589 GLY A N 1
ATOM 4344 C CA . GLY A 1 589 ? 22.709 -12.999 1.008 1.00 43.88 589 GLY A CA 1
ATOM 4345 C C . GLY A 1 589 ? 22.249 -13.737 2.273 1.00 43.88 589 GLY A C 1
ATOM 4346 O O . GLY A 1 589 ? 22.859 -13.526 3.317 1.00 43.88 589 GLY A O 1
ATOM 4347 N N . ALA A 1 590 ? 21.299 -14.672 2.201 1.00 40.59 590 ALA A N 1
ATOM 4348 C CA . ALA A 1 590 ? 21.001 -15.558 3.335 1.00 40.59 590 ALA A CA 1
ATOM 4349 C C . ALA A 1 590 ? 22.005 -16.718 3.537 1.00 40.59 590 ALA A C 1
ATOM 4351 O O . ALA A 1 590 ? 22.517 -17.318 2.583 1.00 40.59 590 ALA A O 1
ATOM 4352 N N . THR A 1 591 ? 22.249 -17.097 4.798 1.00 46.06 591 THR A N 1
ATOM 4353 C CA . THR A 1 591 ? 23.033 -18.288 5.193 1.00 46.06 591 THR A CA 1
ATOM 4354 C C . THR A 1 591 ? 22.204 -19.247 6.064 1.00 46.06 591 THR A C 1
ATOM 4356 O O . THR A 1 591 ? 21.293 -18.816 6.750 1.00 46.06 591 THR A O 1
ATOM 4359 N N . ILE A 1 592 ? 22.476 -20.563 6.041 1.00 51.66 592 ILE A N 1
ATOM 4360 C CA . ILE A 1 592 ? 21.835 -21.563 6.927 1.00 51.66 592 ILE A CA 1
ATOM 4361 C C . ILE A 1 592 ? 22.894 -22.266 7.779 1.00 51.66 592 ILE A C 1
ATOM 4363 O O . ILE A 1 592 ? 24.009 -22.528 7.334 1.00 51.66 592 ILE A O 1
ATOM 4367 N N . LEU A 1 593 ? 22.544 -22.660 9.002 1.00 45.16 593 LEU A N 1
ATOM 4368 C CA . LEU A 1 593 ? 23.367 -23.529 9.841 1.00 45.16 593 LEU A CA 1
ATOM 4369 C C . LEU A 1 593 ? 22.833 -24.978 9.812 1.00 45.16 593 LEU A C 1
ATOM 4371 O O . LEU A 1 593 ? 21.876 -25.303 10.499 1.00 45.16 593 LEU A O 1
ATOM 4375 N N . LEU A 1 594 ? 23.455 -25.919 9.096 1.00 52.41 594 LEU A N 1
ATOM 4376 C CA . LEU A 1 594 ? 23.027 -27.330 9.176 1.00 52.41 594 LEU A CA 1
ATOM 4377 C C . LEU A 1 594 ? 23.787 -28.066 10.297 1.00 52.41 594 LEU A C 1
ATOM 4379 O O . LEU A 1 594 ? 24.984 -28.343 10.190 1.00 52.41 594 LEU A O 1
ATOM 4383 N N . LEU A 1 595 ? 23.100 -28.432 11.384 1.00 40.22 595 LEU A N 1
ATOM 4384 C CA . LEU A 1 595 ? 23.669 -29.265 12.453 1.00 40.22 595 LEU A CA 1
ATOM 4385 C C . LEU A 1 595 ? 23.090 -30.685 12.403 1.00 40.22 595 LEU A C 1
ATOM 4387 O O . LEU A 1 595 ? 22.093 -30.985 13.050 1.00 40.22 595 LEU A O 1
ATOM 4391 N N . GLY A 1 596 ? 23.794 -31.572 11.697 1.00 43.44 596 GLY A N 1
ATOM 4392 C CA . GLY A 1 596 ? 23.393 -32.967 11.505 1.00 43.44 596 GLY A CA 1
ATOM 4393 C C . GLY A 1 596 ? 22.418 -33.110 10.340 1.00 43.44 596 GLY A C 1
ATOM 4394 O O . GLY A 1 596 ? 21.618 -32.222 10.085 1.00 43.44 596 GLY A O 1
ATOM 4395 N N . TRP A 1 597 ? 22.539 -34.198 9.589 1.00 42.34 597 TRP A N 1
ATOM 4396 C CA . TRP A 1 597 ? 21.625 -34.561 8.510 1.00 42.34 597 TRP A CA 1
ATOM 4397 C C . TRP A 1 597 ? 21.693 -36.068 8.302 1.00 42.34 597 TRP A C 1
ATOM 4399 O O . TRP A 1 597 ? 22.788 -36.631 8.240 1.00 42.34 597 TRP A O 1
ATOM 4409 N N . SER A 1 598 ? 20.542 -36.730 8.226 1.00 39.16 598 SER A N 1
ATOM 4410 C CA . SER A 1 598 ? 20.462 -38.091 7.711 1.00 39.16 598 SER A CA 1
ATOM 4411 C C . SER A 1 598 ? 20.235 -38.010 6.207 1.00 39.16 598 SER A C 1
ATOM 4413 O O . SER A 1 598 ? 19.242 -37.493 5.697 1.00 39.16 598 SER A O 1
ATOM 4415 N N . SER A 1 599 ? 21.206 -38.499 5.447 1.00 40.44 599 SER A N 1
ATOM 4416 C CA . SER A 1 599 ? 20.999 -38.716 4.029 1.00 40.44 599 SER A CA 1
ATOM 4417 C C . SER A 1 599 ? 19.965 -39.832 3.840 1.00 40.44 599 SER A C 1
ATOM 4419 O O . SER A 1 599 ? 20.281 -41.006 4.014 1.00 40.44 599 SER A O 1
ATOM 4421 N N . ARG A 1 600 ? 18.794 -39.451 3.325 1.00 44.12 600 ARG A N 1
ATOM 4422 C CA . ARG A 1 600 ? 18.083 -40.218 2.292 1.00 44.12 600 ARG A CA 1
ATOM 4423 C C . ARG A 1 600 ? 17.379 -41.508 2.742 1.00 44.12 600 ARG A C 1
ATOM 4425 O O . ARG A 1 600 ? 17.549 -42.537 2.091 1.00 44.12 600 ARG A O 1
ATOM 4432 N N . ASP A 1 601 ? 16.485 -41.413 3.720 1.00 45.47 601 ASP A N 1
ATOM 4433 C CA . ASP A 1 601 ? 15.296 -42.275 3.730 1.00 45.47 601 ASP A CA 1
ATOM 4434 C C . ASP A 1 601 ? 14.066 -41.536 4.302 1.00 45.47 601 ASP A C 1
ATOM 4436 O O . ASP A 1 601 ? 13.892 -41.507 5.516 1.00 45.47 601 ASP A O 1
ATOM 4440 N N . PRO A 1 602 ? 13.206 -40.928 3.458 1.00 42.59 602 PRO A N 1
ATOM 4441 C CA . PRO A 1 602 ? 11.960 -40.305 3.920 1.00 42.59 602 PRO A CA 1
ATOM 4442 C C . PRO A 1 602 ? 10.939 -41.320 4.479 1.00 42.59 602 PRO A C 1
ATOM 4444 O O . PRO A 1 602 ? 9.890 -40.916 4.983 1.00 42.59 602 PRO A O 1
ATOM 4447 N N . ASP A 1 603 ? 11.216 -42.628 4.379 1.00 42.88 603 ASP A N 1
ATOM 4448 C CA . ASP A 1 603 ? 10.372 -43.705 4.898 1.00 42.88 603 ASP A CA 1
ATOM 4449 C C . ASP A 1 603 ? 10.926 -44.343 6.198 1.00 42.88 603 ASP A C 1
ATOM 4451 O O . ASP A 1 603 ? 10.218 -45.149 6.821 1.00 42.88 603 ASP A O 1
ATOM 4455 N N . ASP A 1 604 ? 12.136 -43.983 6.661 1.00 46.41 604 ASP A N 1
ATOM 4456 C CA . ASP A 1 604 ? 12.702 -44.504 7.916 1.00 46.41 604 ASP A CA 1
ATOM 4457 C C . ASP A 1 604 ? 12.406 -43.578 9.109 1.00 46.41 604 ASP A C 1
ATOM 4459 O O . ASP A 1 604 ? 13.062 -42.572 9.367 1.00 46.41 604 ASP A O 1
ATOM 4463 N N . GLN A 1 605 ? 11.398 -43.957 9.897 1.00 40.75 605 GLN A N 1
ATOM 4464 C CA . GLN A 1 605 ? 10.955 -43.231 11.095 1.00 40.75 605 GLN A CA 1
ATOM 4465 C C . GLN A 1 605 ? 12.004 -43.169 12.228 1.00 40.75 605 GLN A C 1
ATOM 4467 O O . GLN A 1 605 ? 11.738 -42.531 13.256 1.00 40.75 605 GLN A O 1
ATOM 4472 N N . ALA A 1 606 ? 13.146 -43.856 12.100 1.00 41.56 606 ALA A N 1
ATOM 4473 C CA . ALA A 1 606 ? 14.189 -43.902 13.124 1.00 41.56 606 ALA A CA 1
ATOM 4474 C C . ALA A 1 606 ? 15.136 -42.687 13.118 1.00 41.56 606 ALA A C 1
ATOM 4476 O O . ALA A 1 606 ? 15.714 -42.388 14.169 1.00 41.56 606 ALA A O 1
ATOM 4477 N N . ASP A 1 607 ? 15.231 -41.950 12.008 1.00 51.09 607 ASP A N 1
ATOM 4478 C CA . ASP A 1 607 ? 16.167 -40.836 11.861 1.00 51.09 607 ASP A CA 1
ATOM 4479 C C . ASP A 1 607 ? 15.460 -39.485 12.058 1.00 51.09 607 ASP A C 1
ATOM 4481 O O . ASP A 1 607 ? 14.426 -39.201 11.461 1.00 51.09 607 ASP A O 1
ATOM 4485 N N . ARG A 1 608 ? 15.997 -38.644 12.951 1.00 56.28 608 ARG A N 1
ATOM 4486 C CA . ARG A 1 608 ? 15.557 -37.253 13.152 1.00 56.28 608 ARG A CA 1
ATOM 4487 C C . ARG A 1 608 ? 16.711 -36.320 12.834 1.00 56.28 608 ARG A C 1
ATOM 4489 O O . ARG A 1 608 ? 17.699 -36.332 13.574 1.00 56.28 608 ARG A O 1
ATOM 4496 N N . THR A 1 609 ? 16.561 -35.480 11.816 1.00 61.25 609 THR A N 1
ATOM 4497 C CA . THR A 1 609 ? 17.513 -34.404 11.526 1.00 61.25 609 THR A CA 1
ATOM 4498 C C . THR A 1 609 ? 17.094 -33.112 12.237 1.00 61.25 609 THR A C 1
ATOM 4500 O O . THR A 1 609 ? 15.916 -32.766 12.242 1.00 61.25 609 THR A O 1
ATOM 4503 N N . ASP A 1 610 ? 18.035 -32.391 12.864 1.00 60.44 610 ASP A N 1
ATOM 4504 C CA . ASP A 1 610 ? 17.793 -31.042 13.401 1.00 60.44 610 ASP A CA 1
ATOM 4505 C C . ASP A 1 610 ? 18.294 -29.978 12.388 1.00 60.44 610 ASP A C 1
ATOM 4507 O O . ASP A 1 610 ? 19.494 -29.783 12.203 1.00 60.44 610 ASP A O 1
ATOM 4511 N N . TRP A 1 611 ? 17.383 -29.244 11.755 1.00 65.75 611 TRP A N 1
ATOM 4512 C CA . TRP A 1 611 ? 17.664 -28.141 10.829 1.00 65.75 611 TRP A CA 1
ATOM 4513 C C . TRP A 1 611 ? 17.738 -26.807 11.580 1.00 65.75 611 TRP A C 1
ATOM 4515 O O . TRP A 1 611 ? 16.823 -26.509 12.344 1.00 65.75 611 TRP A O 1
ATOM 4525 N N . TYR A 1 612 ? 18.771 -25.980 11.362 1.00 63.56 612 TYR A N 1
ATOM 4526 C CA . TYR A 1 612 ? 18.875 -24.645 11.972 1.00 63.56 612 TYR A CA 1
ATOM 4527 C C . TYR A 1 612 ? 19.000 -23.560 10.892 1.00 63.56 612 TYR A C 1
ATOM 4529 O O . TYR A 1 612 ? 19.980 -23.488 10.158 1.00 63.56 612 TYR A O 1
ATOM 4537 N N . LEU A 1 613 ? 18.027 -22.662 10.796 1.00 61.59 613 LEU A N 1
ATOM 4538 C CA . LEU A 1 613 ? 18.215 -21.420 10.049 1.00 61.59 613 LEU A CA 1
ATOM 4539 C C . LEU A 1 613 ? 18.793 -20.376 11.012 1.00 61.59 613 LEU A C 1
ATOM 4541 O O . LEU A 1 613 ? 18.313 -20.246 12.142 1.00 61.59 613 LEU A O 1
ATOM 4545 N N . VAL A 1 614 ? 19.844 -19.684 10.585 1.00 58.09 614 VAL A N 1
ATOM 4546 C CA . VAL A 1 614 ? 20.474 -18.596 11.341 1.00 58.09 614 VAL A CA 1
ATOM 4547 C C . VAL A 1 614 ? 20.601 -17.444 10.360 1.00 58.09 614 VAL A C 1
ATOM 4549 O O . VAL A 1 614 ? 21.337 -17.590 9.385 1.00 58.09 614 VAL A O 1
ATOM 4552 N N . SER A 1 615 ? 19.844 -16.370 10.588 1.00 47.81 615 SER A N 1
ATOM 4553 C CA . SER A 1 615 ? 19.876 -15.158 9.759 1.00 47.81 615 SER A CA 1
ATOM 4554 C C . SER A 1 615 ? 21.225 -14.456 9.844 1.00 47.81 615 SER A C 1
ATOM 4556 O O . SER A 1 615 ? 21.700 -14.285 10.997 1.00 47.81 615 SER A O 1
#

Foldseek 3Di:
DCVLLVLDVADPVNHNQQQAFAFLVNVLSSLLSLLVLQVFHSCQLCPCSSPPADTSGFQLNLLLSLLSSLCRSDDPPALWHWHQDPVLATDTPPDQFDQQAPVCVVPHPRNSSNSLRRCVLLVLQDAPDPSHNRRRHTHGSNNSCSNSQSSCCRGLQHDAAWDWDHRFQQKIKIFHAHPSRAADWFFFKWKKKAQPVCPVQQADPVQAGDPRIGTQQCDDHQFRADSTDTAHNSRMDMTRHAADPHQKMKMKMFTDDHGDGDGPPPPNIDIDIGGNEAAAFQAKDKDKPAAPLAQAAAAPDKIKIKIFGAHPNRGGYFADPVFWKKWKKKWKFWDDLDDGDPPHHTDDIDTDIDTQDRRRMDIDMDHDHFPCPPDDPDQGKIKIKMFMFIGIDDPHHYHPDGRGRDIYMYIPHDWDFAEKAKDFPDQEDAADPDFDWDKGKMKIFTATNRRQQDFFFWKDKDKPDPQKAWPHTFTAHNRNIGITMITGHDQFKAKIKMKMDGPPDPPGYIHIDIHIHAYADPDDDFDDQPQWDKWAWSDDDVVQQWTFTPPVGTYIDHDDQLEWEEEPRHTDHPSSRVVVRVVQNVDPGFIWIFRGDGPDDPPDSPDYGYTYGYD

Secondary structure (DSSP, 8-state):
-TTTTTS----TTS---TTSBPPHHHHHHHHHHHHHHHT--HHHHHTTHHHHS-SSPBHHHHHHHHHHHHHHH--TTSSS-EEE-TTS-EEETTBPPP---HHHHHHS-HHHHHHHHHHHHTTS---SBTTB--TTSBPBHHHHHHHHHHHHTTSSSPPSEEEEEESSTTEEEEEEE-TT--B-TT-BEEEEEEEGGGGGGSB-TTSPBPTTPEESSSS-TTB--SSS-B--TTSEEEEEPPP-S-SEEEEEEEE-STT-B--TT-TT-EEEEEE---EEP-EEEEEE-PPTT--EEETT-EEEEEEEEE-GGGPBEEPPTT--EEEEEEEEEEESSS---TTSEEEEEEEEEEEPPTTSEEEEEEE---S-TT-SS--SPPEEEEEEEEEE-TTPPPBSS---SEEEEEE-PPP-EEEEEEEESSSEEEPPSSSSPEEEEEEEEEEETTS-B-TT-EEEEEESSTTEEE---EE--TTSEEEEEEEE--SS-EEEEEEEEETT-TT--EEEEEEEEEBPPS---SS-----EEEEEEEEETTTTEEEEESSSEEEEE--TTSEEEETTEEE-HHHHHHHHHHTTSSTT-EEEEE----S-TT-TT---EEEE--

pLDDT: mean 82.82, std 13.87, range [35.16, 98.25]